Protein AF-A0A3R5UA21-F1 (afdb_monomer)

Sequence (749 aa):
MSISSEIERRRFEMIQIKMASPKTVLQWSERKLPNGEIIGEILKPETMNYRTYKPEPSGLLCQKIFGPITSWECDCNLPKRVPKNRQKPVYCDICWVELTDSRVRRHRMAYIGLNFPATHIWYLKGSPSYLSIVLNIPVRQLEKVVYFEGGSIKIKEKTGEAVFDEEDDELVISEQTDSTQSSNKSKHIYDGVSKKALDNNEIAKILDHFMLENDGEIFNDDELANTLNSSSSVEENTNKSNESNFFNLDIDLNNFIPPDPLEPLLGPNVDQVEDLNWGEATLSWDPDMALKWENGEHKLQGAENILKVLEAINLKSKIKTLRSGLYDNPQSKLDKILRRIRILEGFLSSEIEPAWMILTVLPVLPAGLRPVFELPTGMYTSSEFNEHYRLIITRNNRLKRLQTKIAPFFLLQNEKLLLQNAIDDLLDNGKPTPLNQMIKDRPLRCLSDLFCGKEGRFRENLLGKRVDYSGRSVIVVGPGLGLDQCGLPYDMAIELFNPYILRLLSEFEMVGSLTSASEMLSHTTFPILWDILDFLSRVYLIILNRAPTLHRFGIQAFQPVITTGRAIQLHPLVCPAFNADFDGDQMGVHLPLTLKTQAETYDRLLSANNFLSSATGRPLLTPSQDIVLGWYYLTAYNLPQTLSAYSYYQNFRDVIKAAESNKLSVHSPVWVKYSGQLVGVSLKKSDLRGTRTFKDNTVLEIYEEIQLRRSEKGKIISCYLLTTPGRIVLNELIAAAIYAKPLNKLNNL

Solvent-accessible surface area (backbone atoms only — not comparable to full-atom values): 45864 Å² total; per-residue (Å²): 142,90,86,82,82,79,72,74,74,72,82,74,90,77,88,86,88,78,87,64,43,58,68,56,49,45,67,63,18,52,42,74,45,97,88,70,49,78,45,21,68,50,74,41,53,50,48,56,37,89,88,78,70,42,51,32,82,48,13,68,47,13,35,61,64,28,32,20,86,51,63,62,38,51,97,75,73,66,92,72,85,76,68,89,70,78,86,60,93,47,63,38,95,84,71,54,21,42,50,40,61,29,70,44,14,60,69,34,34,30,30,34,82,46,85,61,48,29,65,41,49,67,39,54,76,29,93,77,29,52,52,26,50,74,49,69,44,60,55,74,62,53,48,25,21,53,62,69,75,48,54,47,74,46,69,41,87,90,73,75,40,55,42,81,43,73,75,80,62,65,71,75,56,67,84,76,67,82,82,83,93,78,81,91,77,97,68,85,92,83,77,78,95,62,101,76,82,90,82,59,84,63,60,56,59,57,50,55,71,71,64,76,84,75,87,86,84,89,84,82,92,85,87,82,86,88,80,90,83,86,80,88,78,90,85,87,90,84,85,90,78,90,86,81,95,71,91,80,78,84,83,81,92,85,83,83,79,79,88,75,78,90,69,81,88,71,75,84,83,86,86,80,77,79,89,72,81,80,70,91,73,89,72,77,89,64,82,68,77,78,67,79,67,86,89,71,84,81,80,65,58,36,36,50,28,53,39,56,56,40,66,69,58,57,64,70,61,49,48,53,55,54,59,66,52,58,80,82,49,59,71,79,55,39,57,54,51,52,55,35,44,55,52,53,50,50,30,63,76,68,75,49,66,75,40,50,55,41,38,48,48,46,77,36,80,19,40,60,79,50,49,70,48,72,44,100,84,75,48,76,48,68,34,60,59,56,54,40,52,26,50,37,41,48,40,42,54,48,46,52,54,44,69,76,40,99,59,61,68,69,60,56,52,51,46,52,39,52,38,41,50,38,52,30,44,39,49,50,63,67,82,84,47,95,82,55,66,53,66,89,88,36,73,63,70,22,55,45,54,46,51,42,68,74,84,1,44,54,51,45,61,66,75,35,70,92,64,83,52,56,50,72,38,39,44,39,84,27,84,90,50,51,78,40,28,28,34,35,18,47,78,59,48,51,68,58,42,39,74,59,51,54,49,51,42,51,74,68,64,77,43,96,45,74,66,59,45,55,54,47,64,76,74,51,92,52,70,66,55,55,56,51,48,58,53,48,27,76,75,46,56,34,34,43,34,30,83,82,65,86,51,75,60,18,43,32,22,25,34,43,40,83,33,94,50,80,46,31,24,39,32,67,50,52,25,69,51,45,69,54,66,73,90,67,44,57,35,38,39,38,62,60,81,48,71,68,51,42,50,48,35,61,73,71,29,24,39,68,77,57,40,53,34,91,88,76,69,44,74,51,61,49,80,55,68,68,57,45,49,53,52,48,60,37,60,45,81,88,70,81,92,52,62,74,56,67,42,80,41,74,39,71,67,59,48,50,54,36,38,76,68,68,60,34,52,54,58,27,45,30,34,31,42,53,88,76,86,84,78,92,74,80,88,53,85,86,56,57,75,46,76,48,77,44,98,85,61,28,39,34,42,33,39,90,53,40,37,41,30,26,42,84,87,68,48,77,78,47,36,31,37,59,44,28,49,26,44,51,53,51,51,50,50,52,48,46,61,70,68,50,65,74,82,66,86,83,86,80,135

Radius of gyration: 43.53 Å; Cα contacts (8 Å, |Δi|>4): 915; chains: 1; bounding box: 85×90×146 Å

Foldseek 3Di:
DDPDPPPPVPPDPDDDDDFDFLVNLCVQQWDAAPVRDTDFAQQALDQADPPPRHGDDSYQQHCLRQADQAAQADPVRDDDDDDPPPPDFDADPPSRGTRGHSCSLQRHWGWHQFPDWFFFCCCLVNVVRVLCLQQVHDSVLLCCQQLVVAWFWDQDPVPLHTDTDRPPPVVVPPVPDDDDDDDDDDDDPDDDPDVPDPPDPPVVVVVVVVPPPDDDDDDDDDDDDDDDDDDDDDDDDDDDDDDDPDDDDDDDPDDDDDPDDDDPPDDDDPDDDDDDDPDDDPDDDDPCVLVPDPDDPPPQTHLRSSLVSQVSDDLVVVLVVLVVCLVVDDPVVNVSSVVSSVSSVVCVVVVHGPSSSIDSMGMGRRDVVWDWDQDPVRDIDTALLSVLSSQLSVLSVVLVVCSVDVHDPVVNSVSSSSNNVSSCLQADDDPDDVPFDDDVNHGHDHPCNCQDDCNHCCNDPPVDDDDPLKDKFAEDADAPDDLQEKEDEPVSLCRSCVVVQLVVCVVVVVDPDSVVVVVDSVPDDDPVVVVVSQVVLVVWKKWKAFPPPPDPLNIAIHRYDYDNDRHMHHHPLSCQSNVDDRPGGMIMIHTDDDPVSRVCRVPPRRSVVVQADPVPRHGRSDDDDPRVVLLCVLADQDDPDWAPAAEEEAALVVQLVCVVVVNTPSNRKYKYKDDDDDDPDDDDPVQFPDWDADPQRWIWTDGPFKIFIADPVRDTPIIIGTGGNSVSVVVVVVVCVVPPDPPPPDDDD

pLDDT: mean 75.15, std 23.55, range [22.41, 97.31]

InterPro domains:
  IPR000722 RNA polymerase, alpha subunit [PF00623] (464-502)
  IPR000722 RNA polymerase, alpha subunit [PF00623] (541-602)
  IPR006592 RNA polymerase, N-terminal [SM00663] (355-635)
  IPR007080 RNA polymerase Rpb1, domain 1 [PF04997] (10-462)
  IPR042102 RNA polymerase Rpb1, domain 3 superfamily [G3DSA:1.10.274.100] (610-748)
  IPR044893 RNA polymerase Rpb1, clamp domain superfamily [G3DSA:4.10.860.120] (2-139)
  IPR045867 DNA-directed RNA polymerase, subunit beta-prime [PTHR19376] (3-673)

Organism: NCBI:txid2506146

Nearest PDB structures (foldseek):
  8gzh-assembly1_D  TM=9.278E-01  e=2.724E-68  Synechocystis sp. PCC 6803
  8gzg-assembly1_D  TM=9.089E-01  e=1.901E-64  Synechocystis sp. PCC 6803
  6ldi-assembly1_D  TM=9.087E-01  e=1.824E-53  Escherichia coli K-12
  8dy9-assembly1_D  TM=7.670E-01  e=4.212E-51  Streptomyces venezuelae
  7x75-assembly1_D  TM=7.733E-01  e=9.207E-49  Streptomyces coelicolor A3(2)

Structure (mmCIF, N/CA/C/O backbone):
data_AF-A0A3R5UA21-F1
#
_entry.id   AF-A0A3R5UA21-F1
#
loop_
_atom_site.group_PDB
_atom_site.id
_atom_site.type_symbol
_atom_site.label_atom_id
_atom_site.label_alt_id
_atom_site.label_comp_id
_atom_site.label_asym_id
_atom_site.label_entity_id
_atom_site.label_seq_id
_atom_site.pdbx_PDB_ins_code
_atom_site.Cartn_x
_atom_site.Cartn_y
_atom_site.Cartn_z
_atom_site.occupancy
_atom_site.B_iso_or_equiv
_atom_site.auth_seq_id
_atom_site.auth_comp_id
_atom_site.auth_asym_id
_atom_site.auth_atom_id
_atom_site.pdbx_PDB_model_num
ATOM 1 N N . MET A 1 1 ? -0.849 -34.672 1.592 1.00 30.95 1 MET A N 1
ATOM 2 C CA . MET A 1 1 ? -0.726 -33.372 2.290 1.00 30.95 1 MET A CA 1
ATOM 3 C C . MET A 1 1 ? -1.854 -32.476 1.800 1.00 30.95 1 MET A C 1
ATOM 5 O O . MET A 1 1 ? -1.772 -31.997 0.684 1.00 30.95 1 MET A O 1
ATOM 9 N N . SER A 1 2 ? -2.941 -32.331 2.558 1.00 27.97 2 SER A N 1
ATOM 10 C CA . SER A 1 2 ? -4.174 -31.674 2.082 1.00 27.97 2 SER A CA 1
ATOM 11 C C . SER A 1 2 ? -4.846 -30.873 3.198 1.00 27.97 2 SER A C 1
ATOM 13 O O . SER A 1 2 ? -5.986 -31.126 3.567 1.00 27.97 2 SER A O 1
ATOM 15 N N . ILE A 1 3 ? -4.099 -29.946 3.803 1.00 32.91 3 ILE A N 1
ATOM 16 C CA . ILE A 1 3 ? -4.628 -28.990 4.787 1.00 32.91 3 ILE A CA 1
ATOM 17 C C . ILE A 1 3 ? -3.982 -27.632 4.497 1.00 32.91 3 ILE A C 1
ATOM 19 O O . ILE A 1 3 ? -3.030 -27.244 5.166 1.00 32.91 3 ILE A O 1
ATOM 23 N N . SER A 1 4 ? -4.460 -26.970 3.436 1.00 33.53 4 SER A N 1
ATOM 24 C CA . SER A 1 4 ? -4.307 -25.518 3.182 1.00 33.53 4 SER A CA 1
ATOM 25 C C . SER A 1 4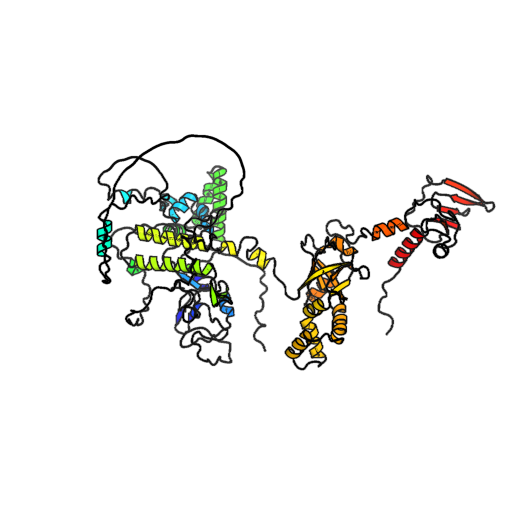 ? -4.924 -25.036 1.852 1.00 33.53 4 SER A C 1
ATOM 27 O O . SER A 1 4 ? -4.825 -23.850 1.548 1.00 33.53 4 SER A O 1
ATOM 29 N N . SER A 1 5 ? -5.585 -25.895 1.065 1.00 34.44 5 SER A N 1
ATOM 30 C CA . SER A 1 5 ? -6.148 -25.540 -0.253 1.00 34.44 5 SER A CA 1
ATOM 31 C C . SER A 1 5 ? -7.654 -25.227 -0.273 1.00 34.44 5 SER A C 1
ATOM 33 O O . SER A 1 5 ? -8.176 -24.906 -1.332 1.00 34.44 5 SER A O 1
ATOM 35 N N . GLU A 1 6 ? -8.352 -25.275 0.866 1.00 36.88 6 GLU A N 1
ATOM 36 C CA . GLU A 1 6 ? -9.824 -25.161 0.952 1.00 36.88 6 GLU A CA 1
ATOM 37 C C . GLU A 1 6 ? -10.321 -23.923 1.715 1.00 36.88 6 GLU A C 1
ATOM 39 O O . GLU A 1 6 ? -11.436 -23.886 2.226 1.00 36.88 6 GLU A O 1
ATOM 44 N N . ILE A 1 7 ? -9.545 -22.837 1.735 1.00 43.91 7 ILE A N 1
ATOM 45 C CA . ILE A 1 7 ? -10.226 -21.542 1.664 1.00 43.91 7 ILE A CA 1
ATOM 46 C C . ILE A 1 7 ? -10.526 -21.373 0.182 1.00 43.91 7 ILE A C 1
ATOM 48 O O . ILE A 1 7 ? -9.744 -20.760 -0.547 1.00 43.91 7 ILE A O 1
ATOM 52 N N . GLU A 1 8 ? -11.636 -21.959 -0.276 1.00 44.16 8 GLU A N 1
ATOM 53 C CA . GLU A 1 8 ? -12.328 -21.434 -1.444 1.00 44.16 8 GLU A CA 1
ATOM 54 C C . GLU A 1 8 ? -12.442 -19.936 -1.191 1.00 44.16 8 GLU A C 1
ATOM 56 O O . GLU A 1 8 ? -13.225 -19.480 -0.353 1.00 44.16 8 GLU A O 1
ATOM 61 N N . ARG A 1 9 ? -11.578 -19.150 -1.837 1.00 52.94 9 ARG A N 1
ATOM 62 C CA . ARG A 1 9 ? -11.719 -17.704 -1.863 1.00 52.94 9 ARG A CA 1
ATOM 63 C C . ARG A 1 9 ? -13.010 -17.468 -2.624 1.00 52.94 9 ARG A C 1
ATOM 65 O O . ARG A 1 9 ? -12.977 -17.309 -3.842 1.00 52.94 9 ARG A O 1
ATOM 72 N N . ARG A 1 10 ? -14.145 -17.506 -1.918 1.00 60.91 10 ARG A N 1
ATOM 73 C CA . ARG A 1 10 ? -15.421 -17.026 -2.429 1.00 60.91 10 ARG A CA 1
ATOM 74 C C . ARG A 1 10 ? -15.112 -15.654 -2.987 1.00 60.91 10 ARG A C 1
ATOM 76 O O . ARG A 1 10 ? -14.655 -14.771 -2.259 1.00 60.91 10 ARG A O 1
ATOM 83 N N . ARG A 1 11 ? -15.227 -15.536 -4.306 1.00 75.12 11 ARG A N 1
ATOM 84 C CA . ARG A 1 11 ? -14.978 -14.286 -5.001 1.00 75.12 11 ARG A CA 1
ATOM 85 C C . ARG A 1 11 ? -16.019 -13.314 -4.465 1.00 75.12 11 ARG A C 1
ATOM 87 O O . ARG A 1 11 ? -17.199 -13.460 -4.754 1.00 75.12 11 ARG A O 1
ATOM 94 N N . PHE A 1 12 ? -15.596 -12.406 -3.598 1.00 83.56 12 PHE A N 1
ATOM 95 C CA . PHE A 1 12 ? -16.473 -11.366 -3.092 1.00 83.56 12 PHE A CA 1
ATOM 96 C C . PHE A 1 12 ? -16.584 -10.290 -4.174 1.00 83.56 12 PHE A C 1
ATOM 98 O O . PHE A 1 12 ? -15.578 -9.876 -4.751 1.00 83.56 12 PHE A O 1
ATOM 105 N N . GLU A 1 13 ? -17.808 -9.874 -4.482 1.00 89.56 13 GLU A N 1
ATOM 106 C CA . GLU A 1 13 ? -18.071 -8.807 -5.457 1.00 89.56 13 GLU A CA 1
ATOM 107 C C . GLU A 1 13 ? -18.161 -7.437 -4.779 1.00 89.56 13 GLU A C 1
ATOM 109 O O . GLU A 1 13 ? -17.809 -6.422 -5.374 1.00 89.56 13 GLU A O 1
ATOM 114 N N . MET A 1 14 ? -18.583 -7.412 -3.512 1.00 92.06 14 MET A N 1
ATOM 115 C CA . MET A 1 14 ? -18.818 -6.192 -2.750 1.00 92.06 14 MET A CA 1
ATOM 116 C C . MET A 1 14 ? -18.245 -6.303 -1.337 1.00 92.06 14 MET A C 1
ATOM 118 O O . MET A 1 14 ? -18.278 -7.365 -0.716 1.00 92.06 14 MET A O 1
ATOM 122 N N . ILE A 1 15 ? -17.751 -5.177 -0.823 1.00 90.50 15 ILE A N 1
ATOM 123 C CA . ILE A 1 15 ? -17.399 -4.986 0.585 1.00 90.50 15 ILE A CA 1
ATOM 124 C C . ILE A 1 15 ? -18.370 -3.949 1.150 1.00 90.50 15 ILE A C 1
ATOM 126 O O . ILE A 1 15 ? -18.509 -2.865 0.586 1.00 90.50 15 ILE A O 1
ATOM 130 N N . GLN A 1 16 ? -19.038 -4.281 2.253 1.00 91.12 16 GLN A N 1
ATOM 131 C CA . GLN A 1 16 ? -19.960 -3.383 2.945 1.00 9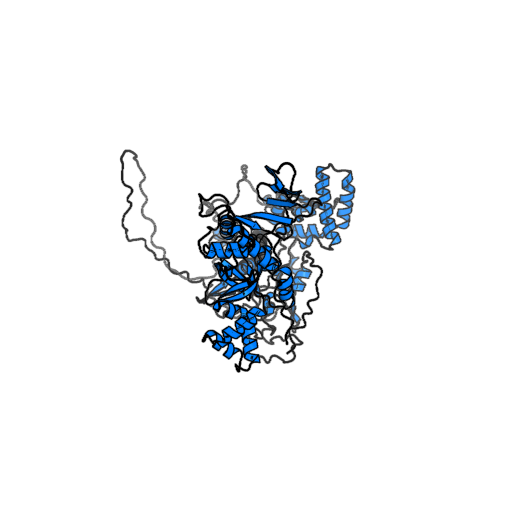1.12 16 GLN A CA 1
ATOM 132 C C . GLN A 1 16 ? -19.393 -2.999 4.314 1.00 91.12 16 GLN A C 1
ATOM 134 O O . GLN A 1 16 ? -18.873 -3.848 5.034 1.00 91.12 16 GLN A O 1
ATOM 139 N N . ILE A 1 17 ? -19.530 -1.723 4.680 1.00 92.75 17 ILE A N 1
ATOM 140 C CA . ILE A 1 17 ? -19.190 -1.196 6.005 1.00 92.75 17 ILE A CA 1
ATOM 141 C C . ILE A 1 17 ? -20.494 -0.765 6.681 1.00 92.75 17 ILE A C 1
ATOM 143 O O . ILE A 1 17 ? -21.317 -0.088 6.064 1.00 92.75 17 ILE A O 1
ATOM 147 N N . LYS A 1 18 ? -20.689 -1.176 7.936 1.00 92.12 18 LYS A N 1
ATOM 148 C CA . LYS A 1 18 ? -21.831 -0.804 8.783 1.00 92.12 18 LYS A CA 1
ATOM 149 C C . LYS A 1 18 ? -21.340 -0.453 10.187 1.00 92.12 18 LYS A C 1
ATOM 151 O O . LYS A 1 18 ? -20.251 -0.871 10.577 1.00 92.12 18 LYS A O 1
ATOM 156 N N . MET A 1 19 ? -22.150 0.287 10.944 1.00 92.94 19 MET A N 1
ATOM 157 C CA . MET A 1 19 ? -21.897 0.482 12.373 1.00 92.94 19 MET A CA 1
ATOM 158 C C . MET A 1 19 ? -22.088 -0.828 13.132 1.00 92.94 19 MET A C 1
ATOM 160 O O . MET A 1 19 ? -23.008 -1.592 12.841 1.00 92.94 19 MET A O 1
ATOM 164 N N . ALA A 1 20 ? -21.205 -1.078 14.095 1.00 93.19 20 ALA A N 1
ATOM 165 C CA . ALA A 1 20 ? -21.274 -2.254 14.943 1.00 93.19 20 ALA A CA 1
ATOM 166 C C . ALA A 1 20 ? -22.191 -1.969 16.135 1.00 93.19 20 ALA A C 1
ATOM 168 O O . ALA A 1 20 ? -21.926 -1.073 16.931 1.00 93.19 20 ALA A O 1
ATOM 169 N N . SER A 1 21 ? -23.257 -2.752 16.270 1.00 94.44 21 SER A N 1
ATOM 170 C CA . SER A 1 21 ? -24.037 -2.798 17.505 1.00 94.44 21 SER A CA 1
ATOM 171 C C . SER A 1 21 ? -23.210 -3.422 18.646 1.00 94.44 21 SER A C 1
ATOM 173 O O . SER A 1 21 ? -22.345 -4.270 18.383 1.00 94.44 21 SER A O 1
ATOM 175 N N . PRO A 1 22 ? -23.512 -3.120 19.919 1.00 94.31 22 PRO A N 1
ATOM 176 C CA . PRO A 1 22 ? -22.868 -3.789 21.051 1.00 94.31 22 PRO A CA 1
ATOM 177 C C . PRO A 1 22 ? -22.994 -5.319 20.981 1.00 94.31 22 PRO A C 1
ATOM 179 O O . PRO A 1 22 ? -22.027 -6.040 21.209 1.00 94.31 22 PRO A O 1
ATOM 182 N N . LYS A 1 23 ? -24.156 -5.822 20.541 1.00 93.75 23 LYS A N 1
ATOM 183 C CA . LYS A 1 23 ? -24.406 -7.259 20.339 1.00 93.75 23 LYS A CA 1
ATOM 184 C C . LYS A 1 23 ? -23.482 -7.865 19.284 1.00 93.75 23 LYS A C 1
ATOM 186 O O . LYS A 1 23 ? -22.968 -8.959 19.480 1.00 93.75 23 LYS A O 1
ATOM 191 N N . THR A 1 24 ? -23.248 -7.162 18.174 1.00 93.94 24 THR A N 1
ATOM 192 C CA . THR A 1 24 ? -22.320 -7.634 17.132 1.00 93.94 24 THR A CA 1
ATOM 193 C C . THR A 1 24 ? -20.871 -7.631 17.603 1.00 93.94 24 THR A C 1
ATOM 195 O O . THR A 1 24 ? -20.129 -8.535 17.236 1.00 93.94 24 THR A O 1
ATOM 198 N N . VAL A 1 25 ? -20.472 -6.672 18.448 1.00 94.12 25 VAL A N 1
ATOM 199 C CA . VAL A 1 25 ? -19.130 -6.674 19.048 1.00 94.12 25 VAL A CA 1
ATOM 200 C C . VAL A 1 25 ? -18.951 -7.903 19.935 1.00 94.12 25 VAL A C 1
ATOM 202 O O . VAL A 1 25 ? -17.969 -8.618 19.758 1.00 94.12 25 VAL A O 1
ATOM 205 N N . LEU A 1 26 ? -19.927 -8.198 20.803 1.00 93.62 26 LEU A N 1
ATOM 206 C CA . LEU A 1 26 ? -19.925 -9.407 21.634 1.00 93.62 26 LEU A CA 1
ATOM 207 C C . LEU A 1 26 ? -19.887 -10.684 20.785 1.00 93.62 26 LEU A C 1
ATOM 209 O O . LEU A 1 26 ? -19.114 -11.585 21.073 1.00 93.62 26 LEU A O 1
ATOM 213 N N . GLN A 1 27 ? -20.627 -10.752 19.674 1.00 94.50 27 GLN A N 1
ATOM 214 C CA . GLN A 1 27 ? -20.566 -11.903 18.760 1.00 94.50 27 GLN A CA 1
ATOM 215 C C . GLN A 1 27 ? -19.173 -12.142 18.152 1.00 94.50 27 GLN A C 1
ATOM 217 O O . GLN A 1 27 ? -18.845 -13.281 17.819 1.00 94.50 27 GLN A O 1
ATOM 222 N N . TRP A 1 28 ? -18.363 -11.097 17.960 1.00 93.00 28 TRP A N 1
ATOM 223 C CA . TRP A 1 28 ? -17.003 -11.233 17.424 1.00 93.00 28 TRP A CA 1
ATOM 224 C C . TRP A 1 28 ? -15.986 -11.680 18.471 1.00 93.00 28 TRP A C 1
ATOM 226 O O . TRP A 1 28 ? -14.966 -12.278 18.115 1.00 93.00 28 TRP A O 1
ATOM 236 N N . SER A 1 29 ? -16.230 -11.348 19.734 1.00 92.44 29 SER A N 1
ATOM 237 C CA . SER A 1 29 ? -15.262 -11.476 20.818 1.00 92.44 29 SER A CA 1
ATOM 238 C C . SER A 1 29 ? -15.584 -12.606 21.798 1.00 92.44 29 SER A C 1
ATOM 240 O O . SER A 1 29 ? -14.662 -13.258 22.290 1.00 92.44 29 SER A O 1
ATOM 242 N N . GLU A 1 30 ? -16.862 -12.870 22.068 1.00 92.62 30 GLU A N 1
ATOM 243 C CA . GLU A 1 30 ? -17.305 -13.927 22.968 1.00 92.62 30 GLU A CA 1
ATOM 244 C C . GLU A 1 30 ? -17.089 -15.308 22.357 1.00 92.62 30 GLU A C 1
ATOM 246 O O . GLU A 1 30 ? -17.430 -15.600 21.206 1.00 92.62 30 GLU A O 1
ATOM 251 N N . ARG A 1 31 ? -16.557 -16.213 23.172 1.00 89.44 31 ARG A N 1
ATOM 252 C CA . ARG A 1 31 ? -16.440 -17.628 22.840 1.00 89.44 31 ARG A CA 1
ATOM 253 C C . ARG A 1 31 ? -16.865 -18.464 24.026 1.00 89.44 31 ARG A C 1
ATOM 255 O O . ARG A 1 31 ? -16.522 -18.165 25.163 1.00 89.44 31 ARG A O 1
ATOM 262 N N . LYS A 1 32 ? -17.569 -19.552 23.738 1.00 88.81 32 LYS A N 1
ATOM 263 C CA . LYS A 1 32 ? -17.932 -20.554 24.738 1.00 88.81 32 LYS A CA 1
ATOM 264 C C . LYS A 1 32 ? -16.891 -21.661 24.742 1.00 88.81 32 LYS A C 1
ATOM 266 O O . LYS A 1 32 ? -16.613 -22.253 23.697 1.00 88.81 32 LYS A O 1
ATOM 271 N N . LEU A 1 33 ? -16.303 -21.904 25.904 1.00 87.44 33 LEU A N 1
ATOM 272 C CA . LEU A 1 33 ? -15.398 -23.022 26.133 1.00 87.44 33 LEU A CA 1
ATOM 273 C C . LEU A 1 33 ? -16.184 -24.322 26.397 1.00 87.44 33 LEU A C 1
ATOM 275 O O . LEU A 1 33 ? -17.373 -24.270 26.719 1.00 87.44 33 LEU A O 1
ATOM 279 N N . PRO A 1 34 ? -15.544 -25.506 26.284 1.00 84.44 34 PRO A N 1
ATOM 280 C CA . PRO A 1 34 ? -16.203 -26.790 26.547 1.00 84.44 34 PRO A CA 1
ATOM 281 C C . PRO A 1 34 ? -16.742 -26.944 27.977 1.00 84.44 34 PRO A C 1
ATOM 283 O O . PRO A 1 34 ? -17.671 -27.714 28.193 1.00 84.44 34 PRO A O 1
ATOM 286 N N . ASN A 1 35 ? -16.179 -26.208 28.938 1.00 84.38 35 ASN A N 1
ATOM 287 C CA . ASN A 1 35 ? -16.637 -26.146 30.329 1.00 84.38 35 ASN A CA 1
ATOM 288 C C . ASN A 1 35 ? -17.907 -25.285 30.521 1.00 84.38 35 ASN A C 1
ATOM 290 O O . ASN A 1 35 ? -18.424 -25.215 31.630 1.00 84.38 35 ASN A O 1
ATOM 294 N N . GLY A 1 36 ? -18.409 -24.627 29.468 1.00 84.94 36 GLY A N 1
ATOM 295 C CA . GLY A 1 36 ? -19.566 -23.727 29.523 1.00 84.94 36 GLY A CA 1
ATOM 296 C C . GLY A 1 36 ? -19.226 -22.266 29.842 1.00 84.94 36 GLY A C 1
ATOM 297 O O . GLY A 1 36 ? -20.109 -21.414 29.768 1.00 84.94 36 GLY A O 1
ATOM 298 N N . GLU A 1 37 ? -17.963 -21.953 30.136 1.00 88.62 37 GLU A N 1
ATOM 299 C CA . GLU A 1 37 ? -17.502 -20.598 30.444 1.00 88.62 37 GLU A CA 1
ATOM 300 C C . GLU A 1 37 ? -17.491 -19.718 29.184 1.00 88.62 37 GLU A C 1
ATOM 302 O O . GLU A 1 37 ? -17.017 -20.130 28.117 1.00 88.62 37 GLU A O 1
ATOM 307 N N . ILE A 1 38 ? -18.002 -18.492 29.311 1.00 90.56 38 ILE A N 1
ATOM 308 C CA . ILE A 1 38 ? -17.933 -17.470 28.264 1.00 90.56 38 ILE A CA 1
ATOM 309 C C . ILE A 1 38 ? -16.652 -16.666 28.482 1.00 90.56 38 ILE A C 1
ATOM 311 O O . ILE A 1 38 ? -16.456 -16.066 29.534 1.00 90.56 38 ILE A O 1
ATOM 315 N N . ILE A 1 39 ? -15.780 -16.664 27.479 1.00 90.69 39 ILE A N 1
ATOM 316 C CA . ILE A 1 39 ? -14.528 -15.906 27.467 1.00 90.69 39 ILE A CA 1
ATOM 317 C C . ILE A 1 39 ? -14.575 -14.828 26.388 1.00 90.69 39 ILE A C 1
ATOM 319 O O . ILE A 1 39 ? -15.253 -14.989 25.377 1.00 90.69 39 ILE A O 1
ATOM 323 N N . GLY A 1 40 ? -13.809 -13.756 26.570 1.00 89.81 40 GLY A N 1
ATOM 324 C CA . GLY A 1 40 ? -13.718 -12.661 25.598 1.00 89.81 40 GLY A CA 1
ATOM 325 C C . GLY A 1 40 ? -13.524 -11.300 26.253 1.00 89.81 40 GLY A C 1
ATOM 326 O O . GLY A 1 40 ? -12.946 -10.407 25.634 1.00 89.81 40 GLY A O 1
ATOM 327 N N . GLU A 1 41 ? -13.953 -11.163 27.507 1.00 94.81 41 GLU A N 1
ATOM 328 C CA . GLU A 1 41 ? -13.786 -9.942 28.285 1.00 94.81 41 GLU A CA 1
ATOM 329 C C . GLU A 1 41 ? -12.372 -9.827 28.864 1.00 94.81 41 GLU A C 1
ATOM 331 O O . GLU A 1 41 ? -11.817 -10.790 29.401 1.00 94.81 41 GLU A O 1
ATOM 336 N N . ILE A 1 42 ? -11.791 -8.631 28.769 1.00 95.25 42 ILE A N 1
ATOM 337 C CA . ILE A 1 42 ? -10.523 -8.298 29.419 1.00 95.25 42 ILE A CA 1
ATOM 338 C C . ILE A 1 42 ? -10.820 -7.552 30.714 1.00 95.25 42 ILE A C 1
ATOM 340 O O . ILE A 1 42 ? -11.345 -6.441 30.699 1.00 95.25 42 ILE A O 1
ATOM 344 N N . LEU A 1 43 ? -10.435 -8.167 31.830 1.00 92.25 43 LEU A N 1
ATOM 345 C CA . LEU A 1 43 ? -10.691 -7.643 33.171 1.00 92.25 43 LEU A CA 1
ATOM 346 C C . LEU A 1 43 ? -9.466 -6.938 33.752 1.00 92.25 43 LEU A C 1
ATOM 348 O O . LEU A 1 43 ? -9.603 -5.946 34.471 1.00 92.25 43 LEU A O 1
ATOM 352 N N . LYS A 1 44 ? -8.265 -7.450 33.463 1.00 93.44 44 LYS A N 1
ATOM 353 C CA . LYS A 1 44 ? -7.021 -6.943 34.043 1.00 93.44 44 LYS A CA 1
ATOM 354 C C . LYS A 1 44 ? -6.265 -6.039 33.062 1.00 93.44 44 LYS A C 1
ATOM 356 O O . LYS A 1 44 ? -6.212 -6.348 31.869 1.00 93.44 44 LYS A O 1
ATOM 361 N N . PRO A 1 45 ? -5.654 -4.943 33.545 1.00 94.12 45 PRO A N 1
ATOM 362 C CA . PRO A 1 45 ? -4.884 -4.027 32.709 1.00 94.12 45 PRO A CA 1
ATOM 363 C C . PRO A 1 45 ? -3.472 -4.554 32.387 1.00 94.12 45 PRO A C 1
ATOM 365 O O . PRO A 1 45 ? -2.796 -3.992 31.528 1.00 94.12 45 PRO A O 1
ATOM 368 N N . GLU A 1 46 ? -3.006 -5.612 33.060 1.00 91.06 46 GLU A N 1
ATOM 369 C CA . GLU A 1 46 ? -1.659 -6.152 32.860 1.00 91.06 46 GLU A CA 1
ATOM 370 C C . GLU A 1 46 ? -1.478 -6.814 31.480 1.00 91.06 46 GLU A C 1
ATOM 372 O O . GLU A 1 46 ? -2.403 -7.387 30.891 1.00 91.06 46 GLU A O 1
ATOM 377 N N . THR A 1 47 ? -0.250 -6.750 30.959 1.00 90.19 47 THR A N 1
ATOM 378 C CA . THR A 1 47 ? 0.149 -7.360 29.683 1.00 90.19 47 THR A CA 1
ATOM 379 C C . THR A 1 47 ? 0.865 -8.691 29.902 1.00 90.19 47 THR A C 1
ATOM 381 O O . THR A 1 47 ? 0.342 -9.739 29.519 1.00 90.19 47 THR A O 1
ATOM 384 N N . MET A 1 48 ? 2.048 -8.657 30.513 1.00 88.19 48 MET A N 1
ATOM 385 C CA . MET A 1 48 ? 2.873 -9.820 30.835 1.00 88.19 48 MET A CA 1
ATOM 386 C C . MET A 1 48 ? 3.403 -9.713 32.257 1.00 88.19 48 MET A C 1
ATOM 388 O O . MET A 1 48 ? 3.636 -8.617 32.765 1.00 88.19 48 MET A O 1
ATOM 392 N N . ASN A 1 49 ? 3.637 -10.864 32.868 1.00 88.38 49 ASN A N 1
ATOM 393 C CA . ASN A 1 49 ? 4.325 -10.953 34.138 1.00 88.38 49 ASN A CA 1
ATOM 394 C C . ASN A 1 49 ? 5.827 -10.706 33.933 1.00 88.38 49 ASN A C 1
ATOM 396 O O . ASN A 1 49 ? 6.447 -11.344 33.083 1.00 88.38 49 ASN A O 1
ATOM 400 N N . TYR A 1 50 ? 6.424 -9.822 34.728 1.00 82.50 50 TYR A N 1
ATOM 401 C CA . TYR A 1 50 ? 7.843 -9.475 34.610 1.00 82.50 50 TYR A CA 1
ATOM 402 C C . TYR A 1 50 ? 8.794 -10.608 35.032 1.00 82.50 50 TYR A C 1
ATOM 404 O O . TYR A 1 50 ? 9.934 -10.631 34.585 1.00 82.50 50 TYR A O 1
ATOM 412 N N . ARG A 1 51 ? 8.350 -11.552 35.880 1.00 86.56 51 ARG A N 1
ATOM 413 C CA . ARG A 1 51 ? 9.183 -12.681 36.341 1.00 86.56 51 ARG A CA 1
ATOM 414 C C . ARG A 1 51 ? 9.145 -13.855 35.373 1.00 86.56 51 ARG A C 1
ATOM 416 O O . ARG A 1 51 ? 10.171 -14.463 35.091 1.00 86.56 51 ARG A O 1
ATOM 423 N N . THR A 1 52 ? 7.950 -14.214 34.904 1.00 84.88 52 THR A N 1
ATOM 424 C CA . THR A 1 52 ? 7.755 -15.408 34.062 1.00 84.88 52 THR A CA 1
ATOM 425 C C . THR A 1 52 ? 7.771 -15.098 32.570 1.00 84.88 52 THR A C 1
ATOM 427 O O . THR A 1 52 ? 7.798 -16.030 31.770 1.00 84.88 52 THR A O 1
ATOM 430 N N . TYR A 1 53 ? 7.708 -13.815 32.191 1.00 85.12 53 TYR A N 1
ATOM 431 C CA . TYR A 1 53 ? 7.543 -13.333 30.813 1.00 85.12 53 TYR A CA 1
ATOM 432 C C . TYR A 1 53 ? 6.327 -13.928 30.089 1.00 85.12 53 TYR A C 1
ATOM 434 O O . TYR A 1 53 ? 6.212 -13.873 28.864 1.00 85.12 53 TYR A O 1
ATOM 442 N N . LYS A 1 54 ? 5.380 -14.489 30.850 1.00 87.38 54 LYS A N 1
ATOM 443 C CA . LYS A 1 54 ? 4.133 -15.045 30.334 1.00 87.38 54 LYS A CA 1
ATOM 444 C C . LYS A 1 54 ? 3.017 -14.002 30.403 1.00 87.38 54 LYS A C 1
ATOM 446 O O . LYS A 1 54 ? 2.985 -13.198 31.336 1.00 87.38 54 LYS A O 1
ATOM 451 N N . PRO A 1 55 ? 2.079 -14.002 29.439 1.00 91.56 55 PRO A N 1
ATOM 452 C CA . PRO A 1 55 ? 0.888 -13.170 29.515 1.00 91.56 55 PRO A CA 1
ATOM 453 C C . PRO A 1 55 ? 0.066 -13.452 30.768 1.00 91.56 55 PRO A C 1
ATOM 455 O O . PRO A 1 55 ? -0.227 -14.610 31.063 1.00 91.56 55 PRO A O 1
ATOM 458 N N . GLU A 1 56 ? -0.381 -12.394 31.435 1.00 91.00 56 GLU A N 1
ATOM 459 C CA . GLU A 1 56 ? -1.266 -12.520 32.593 1.00 91.00 56 GLU A CA 1
ATOM 460 C C . GLU A 1 56 ? -2.644 -13.092 32.182 1.00 91.00 56 GLU A C 1
ATOM 462 O O . GLU A 1 56 ? -3.208 -12.706 31.141 1.00 91.00 56 GLU A O 1
ATOM 467 N N . PRO A 1 57 ? -3.225 -14.023 32.967 1.00 88.25 57 PRO A N 1
ATOM 468 C CA . PRO A 1 57 ? -4.575 -14.519 32.736 1.00 88.25 57 PRO A CA 1
ATOM 469 C C . PRO A 1 57 ? -5.597 -13.380 32.847 1.00 88.25 57 PRO A C 1
ATOM 471 O O . PRO A 1 57 ? -5.523 -12.532 33.734 1.00 88.25 57 PRO A O 1
ATOM 474 N N . SER A 1 58 ? -6.557 -13.359 31.918 1.00 88.12 58 SER A N 1
ATOM 475 C CA . SER A 1 58 ? -7.574 -12.300 31.776 1.00 88.12 58 SER A CA 1
ATOM 476 C C . SER A 1 58 ? -7.023 -10.881 31.541 1.00 88.12 58 SER A C 1
ATOM 478 O O . SER A 1 58 ? -7.780 -9.911 31.620 1.00 88.12 58 SER A O 1
ATOM 480 N N . GLY A 1 59 ? -5.725 -10.760 31.238 1.00 92.38 59 GLY A N 1
ATOM 481 C CA . GLY A 1 59 ? -5.067 -9.517 30.846 1.00 92.38 59 GLY A CA 1
ATOM 482 C C . GLY A 1 59 ? -5.089 -9.259 29.338 1.00 92.38 59 GLY A C 1
ATOM 483 O O . GLY A 1 59 ? -5.655 -10.017 28.540 1.00 92.38 59 GLY A O 1
ATOM 484 N N . LEU A 1 60 ? -4.395 -8.199 28.920 1.00 93.62 60 LEU A N 1
ATOM 485 C CA . LEU A 1 60 ? -4.387 -7.704 27.541 1.00 93.62 60 LEU A CA 1
ATOM 486 C C . LEU A 1 60 ? -3.815 -8.693 26.521 1.00 93.62 60 LEU A C 1
ATOM 488 O O . LEU A 1 60 ? -4.114 -8.570 25.336 1.00 93.62 60 LEU A O 1
ATOM 492 N N . LEU A 1 61 ? -2.983 -9.652 26.926 1.00 93.44 61 LEU A N 1
ATOM 493 C CA . LEU A 1 61 ? -2.342 -10.615 26.017 1.00 93.44 61 LEU A CA 1
ATOM 494 C C . LEU A 1 61 ? -2.739 -12.070 26.295 1.00 93.44 61 LEU A C 1
ATOM 496 O O . LEU A 1 61 ? -2.121 -12.984 25.733 1.00 93.44 61 LEU A O 1
ATOM 500 N N . CYS A 1 62 ? -3.779 -12.276 27.112 1.00 93.00 62 CYS A N 1
ATOM 501 C CA . CYS A 1 62 ? -4.205 -13.574 27.623 1.00 93.00 62 CYS A CA 1
ATOM 502 C C . CYS A 1 62 ? -4.308 -14.649 26.525 1.00 93.00 62 CYS A C 1
ATOM 504 O O . CYS A 1 62 ? -4.999 -14.484 25.514 1.00 93.00 62 CYS A O 1
ATOM 506 N N . GLN A 1 63 ? -3.640 -15.786 26.740 1.00 92.25 63 GLN A N 1
ATOM 507 C CA . GLN A 1 63 ? -3.637 -16.903 25.790 1.00 92.25 63 GLN A CA 1
ATOM 508 C C . GLN A 1 63 ? -4.992 -17.619 25.705 1.00 92.25 63 GLN A C 1
ATOM 510 O O . GLN A 1 63 ? -5.353 -18.108 24.637 1.00 92.25 63 GLN A O 1
ATOM 515 N N . LYS A 1 64 ? -5.769 -17.640 26.798 1.00 92.00 64 LYS A N 1
ATOM 516 C CA . LYS A 1 64 ? -7.119 -18.232 26.834 1.00 92.00 64 LYS A CA 1
ATOM 517 C C . LYS A 1 64 ? -8.060 -17.514 25.858 1.00 92.00 64 LYS A C 1
ATOM 519 O O . LYS A 1 64 ? -8.779 -18.167 25.110 1.00 92.00 64 LYS A O 1
ATOM 524 N N . ILE A 1 65 ? -7.984 -16.179 25.806 1.00 93.00 65 ILE A N 1
ATOM 525 C CA . ILE A 1 65 ? -8.819 -15.326 24.945 1.00 93.00 65 ILE A CA 1
ATOM 526 C C . ILE A 1 65 ? -8.291 -15.318 23.499 1.00 93.00 65 ILE A C 1
ATOM 528 O O . ILE A 1 65 ? -8.991 -15.704 22.561 1.00 93.00 65 ILE A O 1
ATOM 532 N N . PHE A 1 66 ? -7.030 -14.919 23.302 1.00 93.81 66 PHE A N 1
ATOM 533 C CA . PHE A 1 66 ? -6.479 -14.673 21.963 1.00 93.81 66 PHE A CA 1
ATOM 534 C C . PHE A 1 66 ? -5.900 -15.914 21.273 1.00 93.81 66 PHE A C 1
ATOM 536 O O . PHE A 1 66 ? -5.706 -15.895 20.059 1.00 93.81 66 PHE A O 1
ATOM 543 N N . GLY A 1 67 ? -5.632 -16.995 22.005 1.00 91.44 67 GLY A N 1
ATOM 544 C CA . GLY A 1 67 ? -4.934 -18.186 21.514 1.00 91.44 67 GLY A CA 1
ATOM 545 C C . GLY A 1 67 ? -3.439 -18.225 21.872 1.00 91.44 67 GLY A C 1
ATOM 546 O O . GLY A 1 67 ? -2.924 -17.297 22.507 1.00 91.44 67 GLY A O 1
ATOM 547 N N . PRO A 1 68 ? -2.732 -19.294 21.475 1.00 91.81 68 PRO A N 1
ATOM 548 C CA . PRO A 1 68 ? -1.387 -19.602 21.962 1.00 91.81 68 PRO A CA 1
ATOM 549 C C . PRO A 1 68 ? -0.301 -18.733 21.305 1.00 91.81 68 PRO A C 1
ATOM 551 O O . PRO A 1 68 ? -0.457 -18.296 20.161 1.00 91.81 68 PRO A O 1
ATOM 554 N N . ILE A 1 69 ? 0.790 -18.452 22.033 1.00 89.75 69 ILE A N 1
ATOM 555 C CA . ILE A 1 69 ? 1.932 -17.658 21.526 1.00 89.75 69 ILE A CA 1
ATOM 556 C C . ILE A 1 69 ? 2.706 -18.458 20.479 1.00 89.75 69 ILE A C 1
ATOM 558 O O . ILE A 1 69 ? 2.929 -17.988 19.361 1.00 89.75 69 ILE A O 1
ATOM 562 N N . THR A 1 70 ? 3.094 -19.672 20.847 1.00 88.56 70 THR A N 1
ATOM 563 C CA . THR A 1 70 ? 3.747 -20.658 19.994 1.00 88.56 70 THR A CA 1
ATOM 564 C C . THR A 1 70 ? 2.698 -21.616 19.439 1.00 88.56 70 THR A C 1
ATOM 566 O O . THR A 1 70 ? 1.668 -21.886 20.056 1.00 88.56 70 THR A O 1
ATOM 569 N N . SER A 1 71 ? 2.891 -22.071 18.202 1.00 88.38 71 SER A N 1
ATOM 570 C CA . SER A 1 71 ? 1.877 -22.903 17.548 1.00 88.38 71 SER A CA 1
ATOM 571 C C . SER A 1 71 ? 1.802 -24.267 18.227 1.00 88.38 71 SER A C 1
ATOM 573 O O . SER A 1 71 ? 2.830 -24.909 18.404 1.00 88.38 71 SER A O 1
ATOM 575 N N . TRP A 1 72 ? 0.585 -24.721 18.535 1.00 85.56 72 TRP A N 1
ATOM 576 C CA . TRP A 1 72 ? 0.311 -26.028 19.154 1.00 85.56 72 TRP A CA 1
ATOM 577 C C . TRP A 1 72 ? 0.832 -26.216 20.586 1.00 85.56 72 TRP A C 1
ATOM 579 O O . TRP A 1 72 ? 0.858 -27.344 21.076 1.00 85.56 72 TRP A O 1
ATOM 589 N N . GLU A 1 73 ? 1.157 -25.132 21.288 1.00 86.44 73 GLU A N 1
ATOM 590 C CA . GLU A 1 73 ? 1.625 -25.167 22.677 1.00 86.44 73 GLU A CA 1
ATOM 591 C C . GLU A 1 73 ? 0.660 -24.412 23.603 1.00 86.44 73 GLU A C 1
ATOM 593 O O . GLU A 1 73 ? 0.093 -23.382 23.241 1.00 86.44 73 GLU A O 1
ATOM 598 N N . CYS A 1 74 ? 0.428 -24.954 24.803 1.00 85.88 74 CYS A N 1
ATOM 599 C CA . CYS A 1 74 ? -0.353 -24.293 25.851 1.00 85.88 74 CYS A CA 1
ATOM 600 C C . CYS A 1 74 ? 0.562 -23.484 26.771 1.00 85.88 74 CYS A C 1
ATOM 602 O O . CYS A 1 74 ? 1.727 -23.823 26.944 1.00 85.88 74 CYS A O 1
ATOM 604 N N . ASP A 1 75 ? -0.023 -22.550 27.521 1.00 82.81 75 ASP A N 1
ATOM 605 C CA . ASP A 1 75 ? 0.673 -21.857 28.613 1.00 82.81 75 ASP A CA 1
ATOM 606 C C . ASP A 1 75 ? 1.256 -22.799 29.689 1.00 82.81 75 ASP A C 1
ATOM 608 O O . ASP A 1 75 ? 2.257 -22.506 30.343 1.00 82.81 75 ASP A O 1
ATOM 612 N N . CYS A 1 76 ? 0.636 -23.968 29.848 1.00 81.19 76 CYS A N 1
ATOM 613 C CA . CYS A 1 76 ? 0.982 -24.967 30.845 1.00 81.19 76 CYS A CA 1
ATOM 614 C C . CYS A 1 76 ? 2.275 -25.750 30.560 1.00 81.19 76 CYS A C 1
ATOM 616 O O . CYS A 1 76 ? 2.699 -26.506 31.427 1.00 81.19 76 CYS A O 1
ATOM 618 N N . ASN A 1 77 ? 2.879 -25.608 29.370 1.00 70.75 77 ASN A N 1
ATOM 619 C CA . ASN A 1 77 ? 4.107 -26.280 28.900 1.00 70.75 77 ASN A CA 1
ATOM 620 C C . ASN A 1 77 ? 4.181 -27.815 29.089 1.00 70.75 77 ASN A C 1
ATOM 622 O O . ASN A 1 77 ? 5.222 -28.420 28.846 1.00 70.75 77 ASN A O 1
ATOM 626 N N . LEU A 1 78 ? 3.090 -28.475 29.485 1.00 72.62 78 LEU A N 1
ATOM 627 C CA . LEU A 1 78 ? 3.023 -29.929 29.591 1.00 72.62 78 LEU A CA 1
ATOM 628 C C . LEU A 1 78 ? 2.981 -30.544 28.182 1.00 72.62 78 LEU A C 1
ATOM 630 O O . LEU A 1 78 ? 2.221 -30.053 27.341 1.00 72.62 78 LEU A O 1
ATOM 634 N N . PRO A 1 79 ? 3.741 -31.621 27.902 1.00 62.16 79 PRO A N 1
ATOM 635 C CA . PRO A 1 79 ? 3.732 -32.263 26.594 1.00 62.16 79 PRO A CA 1
ATOM 636 C C . PRO A 1 79 ? 2.350 -32.862 26.318 1.00 62.16 79 PRO A C 1
ATOM 638 O O . PRO A 1 79 ? 1.889 -33.759 27.026 1.00 62.16 79 PRO A O 1
ATOM 641 N N . LYS A 1 80 ? 1.673 -32.374 25.274 1.00 64.38 80 LYS A N 1
ATOM 642 C CA . LYS A 1 80 ? 0.326 -32.829 24.908 1.00 64.38 80 LYS A CA 1
ATOM 643 C C . LYS A 1 80 ? 0.344 -33.618 23.611 1.00 64.38 80 LYS A C 1
ATOM 645 O O . LYS A 1 80 ? 0.919 -33.204 22.608 1.00 64.38 80 LYS A O 1
ATOM 650 N N . ARG A 1 81 ? -0.338 -34.766 23.617 1.00 61.25 81 ARG A N 1
ATOM 651 C CA . ARG A 1 81 ? -0.595 -35.545 22.402 1.00 61.25 81 ARG A CA 1
ATOM 652 C C . ARG A 1 81 ? -1.637 -34.803 21.572 1.00 61.25 81 ARG A C 1
ATOM 654 O O . ARG A 1 81 ? -2.826 -34.895 21.860 1.00 61.25 81 ARG A O 1
ATOM 661 N N . VAL A 1 82 ? -1.198 -34.076 20.547 1.00 65.25 82 VAL A N 1
ATOM 662 C CA . VAL A 1 82 ? -2.114 -33.481 19.567 1.00 65.25 82 VAL A CA 1
ATOM 663 C C . VAL A 1 82 ? -2.781 -34.628 18.790 1.00 65.25 82 VAL A C 1
ATOM 665 O O . VAL A 1 82 ? -2.078 -35.404 18.132 1.00 65.25 82 VAL A O 1
ATOM 668 N N . PRO A 1 83 ? -4.112 -34.802 18.870 1.00 61.41 83 PRO A N 1
ATOM 669 C CA . PRO A 1 83 ? -4.793 -35.868 18.148 1.00 61.41 83 PRO A CA 1
ATOM 670 C C . PRO A 1 83 ? -4.625 -35.674 16.635 1.00 61.41 83 PRO A C 1
ATOM 672 O O . PRO A 1 83 ? -4.746 -34.568 16.112 1.00 61.41 83 PRO A O 1
ATOM 675 N N . LYS A 1 84 ? -4.370 -36.770 15.906 1.00 59.38 84 LYS A N 1
ATOM 676 C CA . LYS A 1 84 ? -4.191 -36.740 14.440 1.00 59.38 84 LYS A CA 1
ATOM 677 C C . LYS A 1 84 ? -5.436 -36.219 13.700 1.00 59.38 84 LYS A C 1
ATOM 679 O O . LYS A 1 84 ? -5.309 -35.666 12.609 1.00 59.38 84 LYS A O 1
ATOM 684 N N . ASN A 1 85 ? -6.621 -36.343 14.305 1.00 60.56 85 ASN A N 1
ATOM 685 C CA . ASN A 1 85 ? -7.884 -35.849 13.759 1.00 60.56 85 ASN A CA 1
ATOM 686 C C . ASN A 1 85 ? -8.077 -34.361 14.086 1.00 60.56 85 ASN A C 1
ATOM 688 O O . ASN A 1 85 ? -8.573 -34.003 15.150 1.00 60.56 85 ASN A O 1
ATOM 692 N N . ARG A 1 86 ? -7.723 -33.496 13.130 1.00 64.81 86 ARG A N 1
ATOM 693 C CA . ARG A 1 86 ? -7.753 -32.023 13.242 1.00 64.81 86 ARG A CA 1
ATOM 694 C C . ARG A 1 86 ? -9.144 -31.384 13.077 1.00 64.81 86 ARG A C 1
ATOM 696 O O . ARG A 1 86 ? -9.239 -30.179 12.888 1.00 64.81 86 ARG A O 1
ATOM 703 N N . GLN A 1 87 ? -10.221 -32.173 13.088 1.00 65.50 87 GLN A N 1
ATOM 704 C CA . GLN A 1 87 ? -11.575 -31.673 12.795 1.00 65.50 87 GLN A CA 1
ATOM 705 C C . GLN A 1 87 ? -12.248 -30.959 13.976 1.00 65.50 87 GLN A C 1
ATOM 707 O O . GLN A 1 87 ? -13.169 -30.179 13.756 1.00 65.50 87 GLN A O 1
ATOM 712 N N . LYS A 1 88 ? -11.817 -31.211 15.218 1.00 69.94 88 LYS A N 1
ATOM 713 C CA . LYS A 1 88 ? -12.369 -30.557 16.413 1.00 69.94 88 LYS A CA 1
ATOM 714 C C . LYS A 1 88 ? -11.301 -29.695 17.091 1.00 69.94 88 LYS A C 1
ATOM 716 O O . LYS A 1 88 ? -10.151 -30.137 17.152 1.00 69.94 88 LYS A O 1
ATOM 721 N N . PRO A 1 89 ? -11.656 -28.502 17.605 1.00 76.81 89 PRO A N 1
ATOM 722 C CA . PRO A 1 89 ? -10.731 -27.691 18.385 1.00 76.81 89 PRO A CA 1
ATOM 723 C C . PRO A 1 89 ? -10.335 -28.449 19.656 1.00 76.81 89 PRO A C 1
ATOM 725 O O . PRO A 1 89 ? -11.188 -28.984 20.366 1.00 76.81 89 PRO A O 1
ATOM 728 N N . VAL A 1 90 ? -9.032 -28.521 19.913 1.00 85.12 90 VAL A N 1
ATOM 729 C CA . VAL A 1 90 ? -8.466 -29.210 21.075 1.00 85.12 90 VAL A CA 1
ATOM 730 C C . VAL A 1 90 ? -8.108 -28.158 22.113 1.00 85.12 90 VAL A C 1
ATOM 732 O O . VAL A 1 90 ? -7.341 -27.240 21.826 1.00 85.12 90 VAL A O 1
ATOM 735 N N . TYR A 1 91 ? -8.649 -28.297 23.318 1.00 87.50 91 TYR A N 1
ATOM 736 C CA . TYR A 1 91 ? -8.379 -27.401 24.438 1.00 87.50 91 TYR A CA 1
ATOM 737 C C . TYR A 1 91 ? -7.505 -28.096 25.475 1.00 87.50 91 TYR A C 1
ATOM 739 O O . TYR A 1 91 ? -7.486 -29.320 25.584 1.00 87.50 91 TYR A O 1
ATOM 747 N N . CYS A 1 92 ? -6.749 -27.308 26.227 1.00 86.69 92 CYS A N 1
ATOM 748 C CA . CYS A 1 92 ? -6.006 -27.800 27.371 1.00 86.69 92 CYS A CA 1
ATOM 749 C C . CYS A 1 92 ? -6.930 -28.021 28.580 1.00 86.69 92 CYS A C 1
ATOM 751 O O . CYS A 1 92 ? -7.607 -27.090 28.983 1.00 86.69 92 CYS A O 1
ATOM 753 N N . ASP A 1 93 ? -6.859 -29.184 29.229 1.00 83.44 93 ASP A N 1
ATOM 754 C CA . ASP A 1 93 ? -7.687 -29.480 30.418 1.00 83.44 93 ASP A CA 1
ATOM 755 C C . ASP A 1 93 ? -7.373 -28.610 31.652 1.00 83.44 93 ASP A C 1
ATOM 757 O O . ASP A 1 93 ? -8.198 -28.488 32.548 1.00 83.44 93 ASP A O 1
ATOM 761 N N . ILE A 1 94 ? -6.177 -28.007 31.708 1.00 85.44 94 ILE A N 1
ATOM 762 C CA . ILE A 1 94 ? -5.704 -27.225 32.863 1.00 85.44 94 ILE A CA 1
ATOM 763 C C . ILE A 1 94 ? -5.883 -25.726 32.605 1.00 85.44 94 ILE A C 1
ATOM 765 O O . ILE A 1 94 ? -6.626 -25.050 33.306 1.00 85.44 94 ILE A O 1
ATOM 769 N N . CYS A 1 95 ? -5.212 -25.185 31.582 1.00 86.12 95 CYS A N 1
ATOM 770 C CA . CYS A 1 95 ? -5.244 -23.748 31.290 1.00 86.12 95 CYS A CA 1
ATOM 771 C C . CYS A 1 95 ? -6.313 -23.339 30.267 1.00 86.12 95 CYS A C 1
ATOM 773 O O . CYS A 1 95 ? -6.434 -22.154 29.962 1.00 86.12 95 CYS A O 1
ATOM 775 N N . TRP A 1 96 ? -7.060 -24.294 29.698 1.00 87.88 96 TRP A N 1
ATOM 776 C CA . TRP A 1 96 ? -8.137 -24.050 28.726 1.00 87.88 96 TRP A CA 1
ATOM 777 C C . TRP A 1 96 ? -7.724 -23.282 27.461 1.00 87.88 96 TRP A C 1
ATOM 779 O O . TRP A 1 96 ? -8.570 -22.873 26.667 1.00 87.88 96 TRP A O 1
ATOM 789 N N . VAL A 1 97 ? -6.417 -23.140 27.222 1.00 89.75 97 VAL A N 1
ATOM 790 C CA . VAL A 1 97 ? -5.869 -22.598 25.976 1.00 89.75 97 VAL A CA 1
ATOM 791 C C . VAL A 1 97 ? -6.101 -23.599 24.851 1.00 89.75 97 VAL A C 1
ATOM 793 O O . VAL A 1 97 ? -5.881 -24.803 24.996 1.00 89.75 97 VAL A O 1
ATOM 796 N N . GLU A 1 98 ? -6.549 -23.083 23.717 1.00 89.00 98 GLU A N 1
ATOM 797 C CA . GLU A 1 98 ? -6.787 -23.860 22.510 1.00 89.00 98 GLU A CA 1
ATOM 798 C C . GLU A 1 98 ? -5.476 -24.147 21.769 1.00 89.00 98 GLU A C 1
ATOM 800 O O . GLU A 1 98 ? -4.761 -23.226 21.370 1.00 89.00 98 GLU A O 1
ATOM 805 N N . LEU A 1 99 ? -5.179 -25.424 21.535 1.00 88.38 99 LEU A N 1
ATOM 806 C CA . LEU A 1 99 ? -3.991 -25.876 20.815 1.00 88.38 99 LEU A CA 1
ATOM 807 C C . LEU A 1 99 ? -4.204 -25.700 19.307 1.00 88.38 99 LEU A C 1
ATOM 809 O O . LEU A 1 99 ? -4.763 -26.565 18.636 1.00 88.38 99 LEU A O 1
ATOM 813 N N . THR A 1 100 ? -3.784 -24.548 18.789 1.00 88.56 100 THR A N 1
ATOM 814 C CA . THR A 1 100 ? -3.914 -24.144 17.378 1.00 88.56 100 THR A CA 1
ATOM 815 C C . THR A 1 100 ? -2.671 -23.386 16.913 1.00 88.56 100 THR A C 1
ATOM 817 O O . THR A 1 100 ? -1.761 -23.120 17.698 1.00 88.56 100 THR A O 1
ATOM 820 N N . ASP A 1 101 ? -2.612 -23.030 15.629 1.00 88.69 101 ASP A N 1
ATOM 821 C CA . ASP A 1 101 ? -1.571 -22.140 15.112 1.00 88.69 101 ASP A CA 1
ATOM 822 C C . ASP A 1 101 ? -1.642 -20.762 15.784 1.00 88.69 101 ASP A C 1
ATOM 824 O O . ASP A 1 101 ? -2.714 -20.162 15.876 1.00 88.69 101 ASP A O 1
ATOM 828 N N . SER A 1 102 ? -0.493 -20.177 16.123 1.00 89.94 102 SER A N 1
ATOM 829 C CA . SER A 1 102 ? -0.424 -18.852 16.764 1.00 89.94 102 SER A CA 1
ATOM 830 C C . SER A 1 102 ? -0.990 -17.708 15.909 1.00 89.94 102 SER A C 1
ATOM 832 O O . SER A 1 102 ? -1.328 -16.635 16.415 1.00 89.94 102 SER A O 1
ATOM 834 N N . ARG A 1 103 ? -1.183 -17.945 14.602 1.00 91.19 103 ARG A N 1
ATOM 835 C CA . ARG A 1 103 ? -1.824 -17.014 13.657 1.00 91.19 103 ARG A CA 1
ATOM 836 C C . ARG A 1 103 ? -3.218 -16.572 14.105 1.00 91.19 103 ARG A C 1
ATOM 838 O O . ARG A 1 103 ? -3.614 -15.453 13.786 1.00 91.19 103 ARG A O 1
ATOM 845 N N . VAL A 1 104 ? -3.937 -17.388 14.882 1.00 91.25 104 VAL A N 1
ATOM 846 C CA . VAL A 1 104 ? -5.260 -17.023 15.421 1.00 91.25 104 VAL A CA 1
ATOM 847 C C . VAL A 1 104 ? -5.225 -15.738 16.261 1.00 91.25 104 VAL A C 1
ATOM 849 O O . VAL A 1 104 ? -6.192 -14.973 16.235 1.00 91.25 104 VAL A O 1
ATOM 852 N N . ARG A 1 105 ? -4.084 -15.416 16.898 1.00 93.31 105 ARG A N 1
ATOM 853 C CA . ARG A 1 105 ? -3.880 -14.179 17.678 1.00 93.31 105 ARG A CA 1
ATOM 854 C C . ARG A 1 105 ? -3.948 -12.901 16.839 1.00 93.31 105 ARG A C 1
ATOM 856 O O . ARG A 1 105 ? -4.053 -11.817 17.404 1.00 93.31 105 ARG A O 1
ATOM 863 N N . ARG A 1 106 ? -3.877 -12.996 15.506 1.00 93.19 106 ARG A N 1
ATOM 864 C CA . ARG A 1 106 ? -4.039 -11.859 14.578 1.00 93.19 106 ARG A CA 1
ATOM 865 C C . ARG A 1 106 ? -5.493 -11.605 14.178 1.00 93.19 106 ARG A C 1
ATOM 867 O O . ARG A 1 106 ? -5.766 -10.590 13.547 1.00 93.19 106 ARG A O 1
ATOM 874 N N . HIS A 1 107 ? -6.403 -12.518 14.518 1.00 92.50 107 HIS A N 1
ATOM 875 C CA . HIS A 1 107 ? -7.793 -12.489 14.059 1.00 92.50 107 HIS A CA 1
ATOM 876 C C . HIS A 1 107 ? -8.807 -12.441 15.205 1.00 92.50 107 HIS A C 1
ATOM 878 O O . HIS A 1 107 ? -9.871 -11.858 15.036 1.00 92.50 107 HIS A O 1
ATOM 884 N N . ARG A 1 108 ? -8.493 -13.033 16.364 1.00 93.19 108 ARG A N 1
ATOM 885 C CA . ARG A 1 108 ? -9.402 -13.064 17.519 1.00 93.19 108 ARG A CA 1
ATOM 886 C C . ARG A 1 108 ? -9.480 -11.702 18.193 1.00 93.19 108 ARG A C 1
ATOM 888 O O . ARG A 1 108 ? -8.460 -11.186 18.644 1.00 93.19 108 ARG A O 1
ATOM 895 N N . MET A 1 109 ? -10.683 -11.147 18.256 1.00 94.94 109 MET A N 1
ATOM 896 C CA . MET A 1 109 ? -10.970 -9.917 18.985 1.00 94.94 109 MET A CA 1
ATOM 897 C C . MET A 1 109 ? -11.341 -10.238 20.432 1.00 94.94 109 MET A C 1
ATOM 899 O O . MET A 1 109 ? -11.757 -11.350 20.745 1.00 94.94 109 MET A O 1
ATOM 903 N N . ALA A 1 110 ? -11.183 -9.250 21.299 1.00 95.62 110 ALA A N 1
ATOM 904 C CA . ALA A 1 110 ? -11.692 -9.278 22.664 1.00 95.62 110 ALA A CA 1
ATOM 905 C C . ALA A 1 110 ? -12.571 -8.042 22.884 1.00 95.62 110 ALA A C 1
ATOM 907 O O . ALA A 1 110 ? -12.730 -7.226 21.972 1.00 95.62 110 ALA A O 1
ATOM 908 N N . TYR A 1 111 ? -13.146 -7.892 24.070 1.00 96.25 111 TYR A N 1
ATOM 909 C CA . TYR A 1 111 ? -13.932 -6.712 24.412 1.00 96.25 111 TYR A CA 1
ATOM 910 C C . TYR A 1 111 ? -13.705 -6.267 25.855 1.00 96.25 111 TYR A C 1
ATOM 912 O O . TYR A 1 111 ? -13.189 -7.019 26.682 1.00 96.25 111 TYR A O 1
ATOM 920 N N . ILE A 1 112 ? -14.093 -5.028 26.139 1.00 96.12 112 ILE A N 1
ATOM 921 C CA . ILE A 1 112 ? -14.178 -4.457 27.483 1.00 96.12 112 ILE A CA 1
ATOM 922 C C . ILE A 1 112 ? -15.625 -3.998 27.676 1.00 96.12 112 ILE A C 1
ATOM 924 O O . ILE A 1 112 ? -16.121 -3.185 26.890 1.00 96.12 112 ILE A O 1
ATOM 928 N N . GLY A 1 113 ? -16.306 -4.524 28.697 1.00 94.88 113 GLY A N 1
ATOM 929 C CA . GLY A 1 113 ? -17.607 -4.014 29.123 1.00 94.88 113 GLY A CA 1
ATOM 930 C C . GLY A 1 113 ? -17.426 -2.703 29.883 1.00 94.88 113 GLY A C 1
ATOM 931 O O . GLY A 1 113 ? -16.765 -2.677 30.921 1.00 94.88 113 GLY A O 1
ATOM 932 N N . LEU A 1 114 ? -17.961 -1.598 29.365 1.00 94.12 114 LEU A N 1
ATOM 933 C CA . LEU A 1 114 ? -17.831 -0.296 30.016 1.00 94.12 114 LEU A CA 1
ATOM 934 C C . LEU A 1 114 ? -18.903 -0.143 31.100 1.00 94.12 114 LEU A C 1
ATOM 936 O O . LEU A 1 114 ? -20.088 -0.326 30.836 1.00 94.12 114 LEU A O 1
ATOM 940 N N . ASN A 1 115 ? -18.496 0.252 32.309 1.00 90.88 115 ASN A N 1
ATOM 941 C CA . ASN A 1 115 ? -19.426 0.531 33.412 1.00 90.88 115 ASN A CA 1
ATOM 942 C C . ASN A 1 115 ? -20.181 1.857 33.222 1.00 90.88 115 ASN A C 1
ATOM 944 O O . ASN A 1 115 ? -21.174 2.113 33.898 1.00 90.88 115 ASN A O 1
ATOM 948 N N . PHE A 1 116 ? -19.703 2.708 32.314 1.00 91.19 116 PHE A N 1
ATOM 949 C CA . PHE A 1 116 ? -20.375 3.920 31.868 1.00 91.19 116 PHE A CA 1
ATOM 950 C C . PHE A 1 116 ? -20.296 3.992 30.337 1.00 91.19 116 PHE A C 1
ATOM 952 O O . PHE A 1 116 ? -19.200 3.816 29.796 1.00 91.19 116 PHE A O 1
ATOM 959 N N . PRO A 1 117 ? -21.418 4.218 29.628 1.00 93.75 117 PRO A N 1
ATOM 960 C CA . PRO A 1 117 ? -21.401 4.336 28.176 1.00 93.75 117 PRO A CA 1
ATOM 961 C C . PRO A 1 117 ? -20.548 5.532 27.752 1.00 93.75 117 PRO A C 1
ATOM 963 O O . PRO A 1 117 ? -20.610 6.581 28.378 1.00 93.75 117 PRO A O 1
ATOM 966 N N . ALA A 1 118 ? -19.783 5.394 26.674 1.00 92.62 118 ALA A N 1
ATOM 967 C CA . ALA A 1 118 ? -18.920 6.454 26.162 1.00 92.62 118 ALA A CA 1
ATOM 968 C C . ALA A 1 118 ? -19.330 6.857 24.745 1.00 92.62 118 ALA A C 1
ATOM 970 O O . ALA A 1 118 ? -19.647 6.008 23.913 1.00 92.62 118 ALA A O 1
ATOM 971 N N . THR A 1 119 ? -19.320 8.149 24.427 1.00 93.62 119 THR A N 1
ATOM 972 C CA . THR A 1 119 ? -19.596 8.591 23.054 1.00 93.62 119 THR A CA 1
ATOM 973 C C . THR A 1 119 ? -18.414 8.291 22.146 1.00 93.62 119 THR A C 1
ATOM 975 O O . THR A 1 119 ? -17.271 8.534 22.520 1.00 93.62 119 THR A O 1
ATOM 978 N N . HIS A 1 120 ? -18.665 7.808 20.931 1.00 94.12 120 HIS A N 1
ATOM 979 C CA . HIS A 1 120 ? -17.594 7.633 19.959 1.00 94.12 120 HIS A CA 1
ATOM 980 C C . HIS A 1 120 ? -17.232 8.982 19.308 1.00 94.12 120 HIS A C 1
ATOM 982 O O . HIS A 1 120 ? -18.045 9.591 18.603 1.00 94.12 120 HIS A O 1
ATOM 988 N N . ILE A 1 121 ? -15.976 9.410 19.469 1.00 92.50 121 ILE A N 1
ATOM 989 C CA . ILE A 1 121 ? -15.476 10.733 19.054 1.00 92.50 121 ILE A CA 1
ATOM 990 C C . ILE A 1 121 ? -15.751 11.093 17.585 1.00 92.50 121 ILE A C 1
ATOM 992 O O . ILE A 1 121 ? -16.177 12.213 17.306 1.00 92.50 121 ILE A O 1
ATOM 996 N N . TRP A 1 122 ? -15.609 10.154 16.639 1.00 92.44 122 TRP A N 1
ATOM 997 C CA . TRP A 1 122 ? -15.907 10.404 15.217 1.00 92.44 122 TRP A CA 1
ATOM 998 C C . TRP A 1 122 ? -17.340 10.888 14.945 1.00 92.44 122 TRP A C 1
ATOM 1000 O O . TRP A 1 122 ? -17.537 11.703 14.045 1.00 92.44 122 TRP A O 1
ATOM 1010 N N . TYR A 1 123 ? -18.344 10.440 15.708 1.00 93.38 123 TYR A N 1
ATOM 1011 C CA . TYR A 1 123 ? -19.729 10.900 15.524 1.00 93.38 123 TYR A CA 1
ATOM 1012 C C . TYR A 1 123 ? -20.030 12.202 16.277 1.00 93.38 123 TYR A C 1
ATOM 1014 O O . TYR A 1 123 ? -20.978 12.901 15.908 1.00 93.38 123 TYR A O 1
ATOM 1022 N N . LEU A 1 124 ? -19.225 12.533 17.295 1.00 91.25 124 LEU A N 1
ATOM 1023 C CA . LEU A 1 124 ? -19.322 13.766 18.077 1.00 91.25 124 LEU A CA 1
ATOM 1024 C C . LEU A 1 124 ? -18.595 14.932 17.390 1.00 91.25 124 LEU A C 1
ATOM 1026 O O . LEU A 1 124 ? -19.239 15.919 17.036 1.00 91.25 124 LEU A O 1
ATOM 1030 N N . LYS A 1 125 ? -17.281 14.798 17.166 1.00 88.94 125 LYS A N 1
ATOM 1031 C CA . LYS A 1 125 ? -16.374 15.845 16.655 1.00 88.94 125 LYS A CA 1
ATOM 1032 C C . LYS A 1 125 ? -16.121 15.778 15.145 1.00 88.94 125 LYS A C 1
ATOM 1034 O O . LYS A 1 125 ? -15.509 16.688 14.587 1.00 88.94 125 LYS A O 1
ATOM 1039 N N . GLY A 1 126 ? -16.593 14.730 14.466 1.00 86.50 126 GLY A N 1
ATOM 1040 C CA . GLY A 1 126 ? -16.477 14.607 13.013 1.00 86.50 126 GLY A CA 1
ATOM 1041 C C . GLY A 1 126 ? -17.123 15.777 12.265 1.00 86.50 126 GLY A C 1
ATOM 1042 O O . GLY A 1 126 ? -18.051 16.420 12.754 1.00 86.50 126 GLY A O 1
ATOM 1043 N N . SER A 1 127 ? -16.637 16.061 11.055 1.00 84.88 127 SER A N 1
ATOM 1044 C CA . SER A 1 127 ? -17.197 17.092 10.175 1.00 84.88 127 SER A CA 1
ATOM 1045 C C . SER A 1 127 ? -17.875 16.440 8.958 1.00 84.88 127 SER A C 1
ATOM 1047 O O . SER A 1 127 ? -17.185 15.988 8.046 1.00 84.88 127 SER A O 1
ATOM 1049 N N . PRO A 1 128 ? -19.222 16.378 8.894 1.00 89.00 128 PRO A N 1
ATOM 1050 C CA . PRO A 1 128 ? -20.206 16.868 9.866 1.00 89.00 128 PRO A CA 1
ATOM 1051 C C . PRO A 1 128 ? -20.415 15.935 11.076 1.00 89.00 128 PRO A C 1
ATOM 1053 O O . PRO A 1 128 ? -20.216 14.727 10.980 1.00 89.00 128 PRO A O 1
ATOM 1056 N N . SER A 1 129 ? -20.889 16.496 12.195 1.00 91.69 129 SER A N 1
ATOM 1057 C CA . SER A 1 129 ? -21.200 15.739 13.415 1.00 91.69 129 SER A CA 1
ATOM 1058 C C . SER A 1 129 ? -22.555 15.049 13.273 1.00 91.69 129 SER A C 1
ATOM 1060 O O . SER A 1 129 ? -23.597 15.707 13.166 1.00 91.69 129 SER A O 1
ATOM 1062 N N . TYR A 1 130 ? -22.552 13.716 13.257 1.00 92.44 130 TYR A N 1
ATOM 1063 C CA . TYR A 1 130 ? -23.768 12.919 13.093 1.00 92.44 130 TYR A CA 1
ATOM 1064 C C . TYR A 1 130 ? -24.693 13.045 14.307 1.00 92.44 130 TYR A C 1
ATOM 1066 O O . TYR A 1 130 ? -25.901 13.205 14.124 1.00 92.44 130 TYR A O 1
ATOM 1074 N N . LEU A 1 131 ? -24.139 13.075 15.526 1.00 91.94 131 LEU A N 1
ATOM 1075 C CA . LEU A 1 131 ? -24.917 13.278 16.754 1.00 91.94 131 LEU A CA 1
ATOM 1076 C C . LEU A 1 131 ? -25.632 14.633 16.745 1.00 91.94 131 LEU A C 1
ATOM 1078 O O . LEU A 1 131 ? -26.833 14.702 17.012 1.00 91.94 131 LEU A O 1
ATOM 1082 N N . SER A 1 132 ? -24.924 15.695 16.345 1.00 92.38 132 SER A N 1
ATOM 1083 C CA . SER A 1 132 ? -25.492 17.043 16.234 1.00 92.38 132 SER A CA 1
ATOM 1084 C C . SER A 1 132 ? -26.666 17.100 15.259 1.00 92.38 132 SER A C 1
ATOM 1086 O O . SER A 1 132 ? -27.703 17.691 15.565 1.00 92.38 132 SER A O 1
ATOM 1088 N N . ILE A 1 133 ? -26.545 16.446 14.101 1.00 91.44 133 ILE A N 1
ATOM 1089 C CA . ILE A 1 133 ? -27.605 16.460 13.088 1.00 91.44 133 ILE A CA 1
ATOM 1090 C C . ILE A 1 133 ? -28.809 15.617 13.524 1.00 91.44 133 ILE A C 1
ATOM 1092 O O . ILE A 1 133 ? -29.951 16.045 13.339 1.00 91.44 133 ILE A O 1
ATOM 1096 N N . VAL A 1 134 ? -28.584 14.439 14.116 1.00 91.62 134 VAL A N 1
ATOM 1097 C CA . VAL A 1 134 ? -29.669 13.560 14.582 1.00 91.62 134 VAL A CA 1
ATOM 1098 C C . VAL A 1 134 ? -30.471 14.239 15.694 1.00 91.62 134 VAL A C 1
ATOM 1100 O O . VAL A 1 134 ? -31.699 14.335 15.584 1.00 91.62 134 VAL A O 1
ATOM 1103 N N . LEU A 1 135 ? -29.790 14.786 16.705 1.00 89.31 135 LEU A N 1
ATOM 1104 C CA . LEU A 1 135 ? -30.420 15.432 17.860 1.00 89.31 135 LEU A CA 1
ATOM 1105 C C . LEU A 1 135 ? -30.901 16.862 17.574 1.00 89.31 135 LEU A C 1
ATOM 1107 O O . LEU A 1 135 ? -31.776 17.348 18.281 1.00 89.31 135 LEU A O 1
ATOM 1111 N N . ASN A 1 136 ? -30.415 17.505 16.505 1.00 89.81 136 ASN A N 1
ATOM 1112 C CA . ASN A 1 136 ? -30.645 18.926 16.200 1.00 89.81 136 ASN A CA 1
ATOM 1113 C C . ASN A 1 136 ? -30.133 19.873 17.302 1.00 89.81 136 ASN A C 1
ATOM 1115 O O . ASN A 1 136 ? -30.724 20.918 17.565 1.00 89.81 136 ASN A O 1
ATOM 1119 N N . ILE A 1 137 ? -29.011 19.503 17.919 1.00 90.31 137 ILE A N 1
ATOM 1120 C CA . ILE A 1 137 ? -28.314 20.273 18.955 1.00 90.31 137 ILE A CA 1
ATOM 1121 C C . ILE A 1 137 ? -26.939 20.665 18.396 1.00 90.31 137 ILE A C 1
ATOM 1123 O O . ILE A 1 137 ? -26.284 19.826 17.772 1.00 90.31 137 ILE A O 1
ATOM 1127 N N . PRO A 1 138 ? -26.471 21.916 18.550 1.00 90.75 138 PRO A N 1
ATOM 1128 C CA . PRO A 1 138 ? -25.143 22.323 18.097 1.00 90.75 138 PRO A CA 1
ATOM 1129 C C . PRO A 1 138 ? -24.026 21.551 18.818 1.00 90.75 138 PRO A C 1
ATOM 1131 O O . PRO A 1 138 ? -24.115 21.272 20.010 1.00 90.75 138 PRO A O 1
ATOM 1134 N N . VAL A 1 139 ? -22.931 21.273 18.101 1.00 90.75 139 VAL A N 1
ATOM 1135 C CA . VAL A 1 139 ? -21.790 20.473 18.598 1.00 90.75 139 VAL A CA 1
ATOM 1136 C C . VAL A 1 139 ? -21.249 20.984 19.939 1.00 90.75 139 VAL A C 1
ATOM 1138 O O . VAL A 1 139 ? -21.054 20.186 20.843 1.00 90.75 139 VAL A O 1
ATOM 1141 N N . ARG A 1 140 ? -21.108 22.307 20.112 1.00 89.62 140 ARG A N 1
ATOM 1142 C CA . ARG A 1 140 ? -20.608 22.909 21.364 1.00 89.62 140 ARG A CA 1
ATOM 1143 C C . ARG A 1 140 ? -21.466 22.574 22.587 1.00 89.62 140 ARG A C 1
ATOM 1145 O O . ARG A 1 140 ? -20.932 22.430 23.673 1.00 89.62 140 ARG A O 1
ATOM 1152 N N . GLN A 1 141 ? -22.789 22.486 22.425 1.00 89.69 141 GLN A N 1
ATOM 1153 C CA . GLN A 1 141 ? -23.678 22.105 23.529 1.00 89.69 141 GLN A CA 1
ATOM 1154 C C . GLN A 1 141 ? -23.561 20.608 23.821 1.00 89.69 141 GLN A C 1
ATOM 1156 O O . GLN A 1 141 ? -23.525 20.220 24.980 1.00 89.69 141 GLN A O 1
ATOM 1161 N N . LEU A 1 142 ? -23.421 19.769 22.789 1.00 89.38 142 LEU A N 1
ATOM 1162 C CA . LEU A 1 142 ? -23.177 18.337 22.985 1.00 89.38 142 LEU A CA 1
ATOM 1163 C C . LEU A 1 142 ? -21.839 18.062 23.681 1.00 89.38 142 LEU A C 1
ATOM 1165 O O . LEU A 1 142 ? -21.788 17.196 24.546 1.00 89.38 142 LEU A O 1
ATOM 1169 N N . GLU A 1 143 ? -20.778 18.802 23.349 1.00 89.62 143 GLU A N 1
ATOM 1170 C CA . GLU A 1 143 ? -19.480 18.689 24.026 1.00 89.62 143 GLU A CA 1
ATOM 1171 C C . GLU A 1 143 ? -19.592 19.017 25.519 1.00 89.62 143 GLU A C 1
ATOM 1173 O O . GLU A 1 143 ? -19.096 18.242 26.333 1.00 89.62 143 GLU A O 1
ATOM 1178 N N . LYS A 1 144 ? -20.318 20.084 25.889 1.00 86.88 144 LYS A N 1
ATOM 1179 C CA . LYS A 1 144 ? -20.556 20.429 27.300 1.00 86.88 144 LYS A CA 1
ATOM 1180 C C . LYS A 1 144 ? -21.234 19.302 28.083 1.00 86.88 144 LYS A C 1
ATOM 1182 O O . LYS A 1 144 ? -20.829 19.020 29.208 1.00 86.88 144 LYS A O 1
ATOM 1187 N N . VAL A 1 145 ? -22.216 18.631 27.471 1.00 87.50 145 VAL A N 1
ATOM 1188 C CA . VAL A 1 145 ? -22.904 17.481 28.082 1.00 87.50 145 VAL A CA 1
ATOM 1189 C C . VAL A 1 145 ? -21.946 16.300 28.223 1.00 87.50 145 VAL A C 1
ATOM 1191 O O . VAL A 1 145 ? -21.825 15.743 29.309 1.00 87.50 145 VAL A O 1
ATOM 1194 N N . VAL A 1 146 ? -21.254 15.910 27.145 1.00 87.56 146 VAL A N 1
ATOM 1195 C CA . VAL A 1 146 ? -20.363 14.733 27.123 1.00 87.56 146 VAL A CA 1
ATOM 1196 C C . VAL A 1 146 ? -19.203 14.873 28.108 1.00 87.56 146 VAL A C 1
ATOM 1198 O O . VAL A 1 146 ? -18.896 13.914 28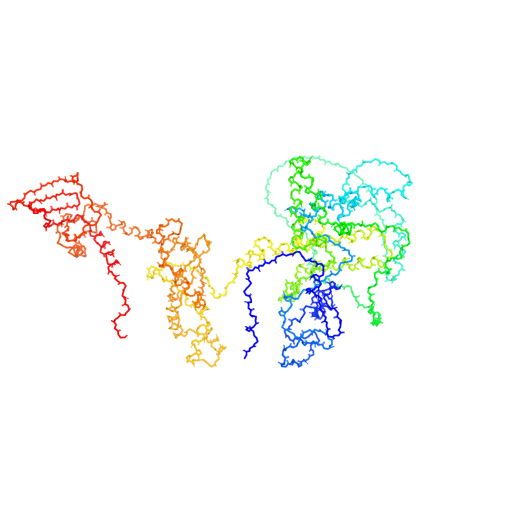.813 1.00 87.56 146 VAL A O 1
ATOM 1201 N N . TYR A 1 147 ? -18.582 16.052 28.169 1.00 87.88 147 TYR A N 1
ATOM 1202 C CA . TYR A 1 147 ? -17.424 16.324 29.022 1.00 87.88 147 TYR A CA 1
ATOM 1203 C C . TYR A 1 147 ? -17.792 16.915 30.387 1.00 87.88 147 TYR A C 1
ATOM 1205 O O . TYR A 1 147 ? -16.915 17.389 31.103 1.00 87.88 147 TYR A O 1
ATOM 1213 N N . PHE A 1 148 ? -19.068 16.841 30.774 1.00 84.06 148 PHE A N 1
ATOM 1214 C CA . PHE A 1 148 ? -19.543 17.237 32.098 1.00 84.06 148 PHE A CA 1
ATOM 1215 C C . PHE A 1 148 ? -19.215 18.696 32.487 1.00 84.06 148 PHE A C 1
ATOM 1217 O O . PHE A 1 148 ? -19.050 18.992 33.670 1.00 84.06 148 PHE A O 1
ATOM 1224 N N . GLU A 1 149 ? -19.135 19.606 31.508 1.00 79.44 149 GLU A N 1
ATOM 1225 C CA . GLU A 1 149 ? -18.947 21.049 31.741 1.00 79.44 149 GLU A CA 1
ATOM 1226 C C . GLU A 1 149 ? -20.259 21.747 32.138 1.00 79.44 149 GLU A C 1
ATOM 1228 O O . GLU A 1 149 ? -20.219 22.818 32.740 1.00 79.44 149 GLU A O 1
ATOM 1233 N N . GLY A 1 150 ? -21.412 21.161 31.785 1.00 75.94 150 GLY A N 1
ATOM 1234 C CA . GLY A 1 150 ? -22.736 21.629 32.205 1.00 75.94 150 GLY A CA 1
ATOM 1235 C C . GLY A 1 150 ? -23.867 21.264 31.239 1.00 75.94 150 GLY A C 1
ATOM 1236 O O . GLY A 1 150 ? -23.645 21.025 30.045 1.00 75.94 150 GLY A O 1
ATOM 1237 N N . GLY A 1 151 ? -25.091 21.277 31.768 1.00 73.44 151 GLY A N 1
ATOM 1238 C CA . GLY A 1 151 ? -26.332 21.063 31.019 1.00 73.44 151 GLY A CA 1
ATOM 1239 C C . GLY A 1 151 ? -26.742 19.599 30.819 1.00 73.44 151 GLY A C 1
ATOM 1240 O O . GLY A 1 151 ? -25.933 18.667 30.835 1.00 73.44 151 GLY A O 1
ATOM 1241 N N . SER A 1 152 ? -28.042 19.396 30.605 1.00 80.56 152 SER A N 1
ATOM 1242 C CA . SER A 1 152 ? -28.655 18.091 30.347 1.00 80.56 152 SER A CA 1
ATOM 1243 C C . SER A 1 152 ? -29.446 18.118 29.033 1.00 80.56 152 SER A C 1
ATOM 1245 O O . SER A 1 152 ? -29.771 19.178 28.494 1.00 80.56 152 SER A O 1
ATOM 1247 N N . ILE A 1 153 ? -29.714 16.947 28.455 1.00 82.25 153 ILE A N 1
ATOM 1248 C CA . ILE A 1 153 ? -30.604 16.832 27.294 1.00 82.25 153 ILE A CA 1
ATOM 1249 C C . ILE A 1 153 ? -31.913 16.214 27.769 1.00 82.25 153 ILE A C 1
ATOM 1251 O O . ILE A 1 153 ? -31.903 15.144 28.373 1.00 82.25 153 ILE A O 1
ATOM 1255 N N . LYS A 1 154 ? -33.042 16.858 27.469 1.00 82.50 154 LYS A N 1
ATOM 1256 C CA . LYS A 1 154 ? -34.380 16.309 27.728 1.00 82.50 154 LYS A CA 1
ATOM 1257 C C . LYS A 1 154 ? -35.167 16.184 26.433 1.00 82.50 154 LYS A C 1
ATOM 1259 O O . LYS A 1 154 ? -34.939 16.905 25.459 1.00 82.50 154 LYS A O 1
ATOM 1264 N N . ILE A 1 155 ? -36.105 15.242 26.407 1.00 77.12 155 ILE A N 1
ATOM 1265 C CA . ILE A 1 155 ? -37.043 15.090 25.294 1.00 77.12 155 ILE A CA 1
ATOM 1266 C C . ILE A 1 155 ? -38.317 15.849 25.635 1.00 77.12 155 ILE A C 1
ATOM 1268 O O . ILE A 1 155 ? -38.975 15.564 26.631 1.00 77.12 155 ILE A O 1
ATOM 1272 N N . LYS A 1 156 ? -38.716 16.780 24.767 1.00 75.69 156 LYS A N 1
ATOM 1273 C CA . LYS A 1 156 ? -40.034 17.412 24.872 1.00 75.69 156 LYS A CA 1
ATOM 1274 C C . LYS A 1 156 ? -41.121 16.409 24.493 1.00 75.69 156 LYS A C 1
ATOM 1276 O O . LYS A 1 156 ? -41.241 16.057 23.320 1.00 75.69 156 LYS A O 1
ATOM 1281 N N . GLU A 1 157 ? -41.964 16.023 25.450 1.00 67.31 157 GLU A N 1
ATOM 1282 C CA . GLU A 1 157 ? -43.068 15.064 25.253 1.00 67.31 157 GLU A CA 1
ATOM 1283 C C . GLU A 1 157 ? -44.006 15.449 24.094 1.00 67.31 157 GLU A C 1
ATOM 1285 O O . GLU A 1 157 ? -44.501 14.591 23.368 1.00 67.31 157 GLU A O 1
ATOM 1290 N N . LYS A 1 158 ? -44.205 16.755 23.864 1.00 61.38 158 LYS A N 1
ATOM 1291 C CA . LYS A 1 158 ? -45.109 17.272 22.823 1.00 61.38 158 LYS A CA 1
ATOM 1292 C C . LYS A 1 158 ? -44.556 17.177 21.396 1.00 61.38 158 LYS A C 1
ATOM 1294 O O . LYS A 1 158 ? -45.341 17.127 20.455 1.00 61.38 158 LYS A O 1
ATOM 1299 N N . THR A 1 159 ? -43.235 17.196 21.207 1.00 61.25 159 THR A N 1
ATOM 1300 C CA . THR A 1 159 ? -42.603 17.267 19.869 1.00 61.25 159 THR A CA 1
ATOM 1301 C C . THR A 1 159 ? -41.647 16.110 19.575 1.00 61.25 159 THR A C 1
ATOM 1303 O O . THR A 1 159 ? -41.226 15.934 18.425 1.00 61.25 159 THR A O 1
ATOM 1306 N N . GLY A 1 160 ? -41.280 15.321 20.592 1.00 65.31 160 GLY A N 1
ATOM 1307 C CA . GLY A 1 160 ? -40.235 14.303 20.486 1.00 65.31 160 GLY A CA 1
ATOM 1308 C C . GLY A 1 160 ? -38.914 14.904 19.997 1.00 65.31 160 GLY A C 1
ATOM 1309 O O . GLY A 1 160 ? -38.234 14.320 19.150 1.00 65.31 160 GLY A O 1
ATOM 1310 N N . GLU A 1 161 ? -38.613 16.143 20.396 1.00 73.50 161 GLU A N 1
ATOM 1311 C CA . GLU A 1 161 ? -37.341 16.810 20.108 1.00 73.50 161 GLU A CA 1
ATOM 1312 C C . GLU A 1 161 ? -36.466 16.838 21.345 1.00 73.50 161 GLU A C 1
ATOM 1314 O O . GLU A 1 161 ? -36.938 17.168 22.432 1.00 73.50 161 GLU A O 1
ATOM 1319 N N . ALA A 1 162 ? -35.195 16.496 21.139 1.00 77.38 162 ALA A N 1
ATOM 1320 C CA . ALA A 1 162 ? -34.151 16.694 22.120 1.00 77.38 162 ALA A CA 1
ATOM 1321 C C . ALA A 1 162 ? -33.885 18.198 22.247 1.00 77.38 162 ALA A C 1
ATOM 1323 O O . ALA A 1 162 ? -33.666 18.882 21.244 1.00 77.38 162 ALA A O 1
ATOM 1324 N N . VAL A 1 163 ? -33.937 18.703 23.473 1.00 78.94 163 VAL A N 1
ATOM 1325 C CA . VAL A 1 163 ? -33.634 20.091 23.813 1.00 78.94 163 VAL A CA 1
ATOM 1326 C C . VAL A 1 163 ? -32.557 20.097 24.883 1.00 78.94 163 VAL A C 1
ATOM 1328 O O . VAL A 1 163 ? -32.506 19.208 25.730 1.00 78.94 163 VAL A O 1
ATOM 1331 N N . PHE A 1 164 ? -31.652 21.061 24.761 1.00 78.88 164 PHE A N 1
ATOM 1332 C CA . PHE A 1 164 ? -30.600 21.308 25.730 1.00 78.88 164 PHE A CA 1
ATOM 1333 C C . PHE A 1 164 ? -31.157 22.203 26.838 1.00 78.88 164 PHE A C 1
ATOM 1335 O O . PHE A 1 164 ? -31.616 23.308 26.537 1.00 78.88 164 PHE A O 1
ATOM 1342 N N . ASP A 1 165 ? -31.113 21.716 28.074 1.00 75.44 165 ASP A N 1
ATOM 1343 C CA . ASP A 1 165 ? -31.578 22.424 29.263 1.00 75.44 165 ASP A CA 1
ATOM 1344 C C . ASP A 1 165 ? -30.359 22.859 30.098 1.00 75.44 165 ASP A C 1
ATOM 1346 O O . ASP A 1 165 ? -29.561 22.027 30.535 1.00 75.44 165 ASP A O 1
ATOM 1350 N N . GLU A 1 166 ? -30.204 24.175 30.292 1.00 65.12 166 GLU A N 1
ATOM 1351 C CA . GLU A 1 166 ? -29.125 24.787 31.095 1.00 65.12 166 GLU A CA 1
ATOM 1352 C C . GLU A 1 166 ? -29.498 24.922 32.589 1.00 65.12 166 GLU A C 1
ATOM 1354 O O . GLU A 1 166 ? -28.620 25.115 33.421 1.00 65.12 166 GLU A O 1
ATOM 1359 N N . GLU A 1 167 ? -30.783 24.797 32.946 1.00 54.69 167 GLU A N 1
ATOM 1360 C CA . GLU A 1 167 ? -31.329 25.170 34.267 1.00 54.69 167 GLU A CA 1
ATOM 1361 C C . GLU A 1 167 ? -31.125 24.118 35.383 1.00 54.69 167 GLU A C 1
ATOM 1363 O O . GLU A 1 167 ? -31.393 24.400 36.549 1.00 54.69 167 GLU A O 1
ATOM 1368 N N . ASP A 1 168 ? -30.639 22.908 35.077 1.00 50.81 168 ASP A N 1
ATOM 1369 C CA . ASP A 1 168 ? -30.551 21.815 36.066 1.00 50.81 168 ASP A CA 1
ATOM 1370 C C . ASP A 1 168 ? -29.392 21.959 37.087 1.00 50.81 168 ASP A C 1
ATOM 1372 O O . ASP A 1 168 ? -29.353 21.187 38.055 1.00 50.81 168 ASP A O 1
ATOM 1376 N N . ASP A 1 169 ? -28.480 22.926 36.901 1.00 45.25 169 ASP A N 1
ATOM 1377 C CA . ASP A 1 169 ? -27.251 23.083 37.702 1.00 45.25 169 ASP A CA 1
ATOM 1378 C C . ASP A 1 169 ? -27.367 24.111 38.858 1.00 45.25 169 ASP A C 1
ATOM 1380 O O . ASP A 1 169 ? -26.596 24.036 39.817 1.00 45.25 169 ASP A O 1
ATOM 1384 N N . GLU A 1 170 ? -28.351 25.025 38.856 1.00 38.47 170 GLU A N 1
ATOM 1385 C CA . GLU A 1 170 ? -28.505 26.023 39.943 1.00 38.47 170 GLU A CA 1
ATOM 1386 C C . GLU A 1 170 ? -28.960 25.406 41.281 1.00 38.47 170 GLU A C 1
ATOM 1388 O O . GLU A 1 170 ? -28.686 25.956 42.348 1.00 38.47 170 GLU A O 1
ATOM 1393 N N . LEU A 1 171 ? -29.578 24.221 41.254 1.00 41.91 171 LEU A N 1
ATOM 1394 C CA . LEU A 1 171 ? -30.122 23.559 42.448 1.00 41.91 171 LEU A CA 1
ATOM 1395 C C . LEU A 1 171 ? -29.087 22.780 43.280 1.00 41.91 171 LEU A C 1
ATOM 1397 O O . LEU A 1 171 ? -29.413 22.336 44.376 1.00 41.91 171 LEU A O 1
ATOM 1401 N N . VAL A 1 172 ? -27.851 22.601 42.797 1.00 42.38 172 VAL A N 1
ATOM 1402 C CA . VAL A 1 172 ? -26.784 21.909 43.559 1.00 42.38 172 VAL A CA 1
ATOM 1403 C C . VAL A 1 172 ? -25.939 22.894 44.377 1.00 42.38 172 VAL A C 1
ATOM 1405 O O . VAL A 1 172 ? -25.296 22.506 45.348 1.00 42.38 172 VAL A O 1
ATOM 1408 N N . ILE A 1 173 ? -25.978 24.185 44.039 1.00 36.56 173 ILE A N 1
ATOM 1409 C CA . ILE A 1 173 ? -25.255 25.235 44.772 1.00 36.56 173 ILE A CA 1
ATOM 1410 C C . ILE A 1 173 ? -26.129 25.820 45.899 1.00 36.56 173 ILE A C 1
ATOM 1412 O O . ILE A 1 173 ? -25.606 26.292 46.905 1.00 36.56 173 ILE A O 1
ATOM 1416 N N . SER A 1 174 ? -27.459 25.737 45.793 1.00 33.66 174 SER A N 1
ATOM 1417 C CA . SER A 1 174 ? -28.387 26.434 46.695 1.00 33.66 174 SER A CA 1
ATOM 1418 C C . SER A 1 174 ? -28.649 25.776 48.058 1.00 33.66 174 SER A C 1
ATOM 1420 O O . SER A 1 174 ? -29.300 26.404 48.887 1.00 33.66 174 SER A O 1
ATOM 1422 N N . GLU A 1 175 ? -28.157 24.564 48.339 1.00 36.38 175 GLU A N 1
ATOM 1423 C CA . GLU A 1 175 ? -28.289 23.952 49.681 1.00 36.38 175 GLU A CA 1
ATOM 1424 C C . GLU A 1 175 ? -27.063 24.169 50.591 1.00 36.38 175 GLU A C 1
ATOM 1426 O O . GLU A 1 175 ? -27.075 23.756 51.748 1.00 36.38 175 GLU A O 1
ATOM 1431 N N . GLN A 1 176 ? -26.025 24.878 50.125 1.00 37.09 176 GLN A N 1
ATOM 1432 C CA . GLN A 1 176 ? -24.863 25.258 50.946 1.00 37.09 176 GLN A CA 1
ATOM 1433 C C . GLN A 1 176 ? -24.399 26.704 50.719 1.00 37.09 176 GLN A C 1
ATOM 1435 O O . GLN A 1 176 ? -23.203 26.991 50.687 1.00 37.09 176 GLN A O 1
ATOM 1440 N N . THR A 1 177 ? -25.327 27.651 50.590 1.00 28.84 177 THR A N 1
ATOM 1441 C CA . THR A 1 177 ? -24.973 29.077 50.623 1.00 28.84 177 THR A CA 1
ATOM 1442 C C . THR A 1 177 ? -25.697 29.796 51.747 1.00 28.84 177 THR A C 1
ATOM 1444 O O . THR A 1 177 ? -26.650 30.533 51.506 1.00 28.84 177 THR A O 1
ATOM 1447 N N . ASP A 1 178 ? -25.182 29.642 52.966 1.00 28.89 178 ASP A N 1
ATOM 1448 C CA . ASP A 1 178 ? -25.253 30.729 53.936 1.00 28.89 178 ASP A CA 1
ATOM 1449 C C . ASP A 1 178 ? -24.102 31.705 53.657 1.00 28.89 178 ASP A C 1
ATOM 1451 O O . ASP A 1 178 ? -22.926 31.424 53.870 1.00 28.89 178 ASP A O 1
ATOM 1455 N N . SER A 1 179 ? -24.493 32.870 53.140 1.00 31.59 179 SER A N 1
ATOM 1456 C CA . SER A 1 179 ? -23.772 34.147 53.113 1.00 31.59 179 SER A CA 1
ATOM 1457 C C . SER A 1 179 ? -22.307 34.159 52.643 1.00 31.59 179 SER A C 1
ATOM 1459 O O . SER A 1 179 ? -21.380 33.931 53.410 1.00 31.59 179 SER A O 1
ATOM 1461 N N . THR A 1 180 ? -22.078 34.653 51.425 1.00 28.05 180 THR A N 1
ATOM 1462 C CA . THR A 1 180 ? -21.265 35.869 51.194 1.00 28.05 180 THR A CA 1
ATOM 1463 C C . THR A 1 180 ? -21.349 36.298 49.728 1.00 28.05 180 THR A C 1
ATOM 1465 O O . THR A 1 180 ? -21.025 35.558 48.806 1.00 28.05 180 THR A O 1
ATOM 1468 N N . GLN A 1 181 ? -21.806 37.529 49.505 1.00 30.17 181 GLN A N 1
ATOM 1469 C CA . GLN A 1 181 ? -21.788 38.177 48.197 1.00 30.17 181 GLN A CA 1
ATOM 1470 C C . GLN A 1 181 ? -20.360 38.630 47.855 1.00 30.17 181 GLN A C 1
ATOM 1472 O O . GLN A 1 181 ? -19.775 39.389 48.623 1.00 30.17 181 GLN A O 1
ATOM 1477 N N . SER A 1 182 ? -19.832 38.272 46.678 1.00 26.05 182 SER A N 1
ATOM 1478 C CA . SER A 1 182 ? -19.120 39.237 45.815 1.00 26.05 182 SER A CA 1
ATOM 1479 C C . SER A 1 182 ? -18.818 38.716 44.398 1.00 26.05 182 SER A C 1
ATOM 1481 O O . SER A 1 182 ? -18.025 37.814 44.169 1.00 26.05 182 SER A O 1
ATOM 1483 N N . SER A 1 183 ? -19.481 39.371 43.441 1.00 24.53 183 SER A N 1
ATOM 1484 C CA . SER A 1 183 ? -19.019 39.807 42.112 1.00 24.53 183 SER A CA 1
ATOM 1485 C C . SER A 1 183 ? -18.157 38.888 41.229 1.00 24.53 183 SER A C 1
ATOM 1487 O O . SER A 1 183 ? -16.937 38.829 41.352 1.00 24.53 183 SER A O 1
ATOM 1489 N N . ASN A 1 184 ? -18.809 38.377 40.180 1.00 28.36 184 ASN A N 1
ATOM 1490 C CA . ASN A 1 184 ? -18.406 38.421 38.767 1.00 28.36 184 ASN A CA 1
ATOM 1491 C C . ASN A 1 184 ? -16.900 38.496 38.442 1.00 28.36 184 ASN A C 1
ATOM 1493 O O . ASN A 1 184 ? -16.320 39.584 38.418 1.00 28.36 184 ASN A O 1
ATOM 1497 N N . LYS A 1 185 ? -16.344 37.371 37.969 1.00 27.45 185 LYS A N 1
ATOM 1498 C CA . LYS A 1 185 ? -15.513 37.303 36.748 1.00 27.45 185 LYS A CA 1
ATOM 1499 C C . LYS A 1 185 ? -15.253 35.851 36.339 1.00 27.45 185 LYS A C 1
ATOM 1501 O O . LYS A 1 185 ? -14.598 35.099 37.048 1.00 27.45 185 LYS A O 1
ATOM 1506 N N . SER A 1 186 ? -15.709 35.502 35.140 1.00 32.69 186 SER A N 1
ATOM 1507 C CA . SER A 1 186 ? -15.325 34.299 34.403 1.00 32.69 186 SER A CA 1
ATOM 1508 C C . SER A 1 186 ? -13.817 34.297 34.127 1.00 32.69 186 SER A C 1
ATOM 1510 O O . SER A 1 186 ? -13.334 35.132 33.355 1.00 32.69 186 SER A O 1
ATOM 1512 N N . LYS A 1 187 ? -13.077 33.361 34.726 1.00 27.52 187 LYS A N 1
ATOM 1513 C CA . LYS A 1 187 ? -11.719 32.993 34.311 1.00 27.52 187 LYS A CA 1
ATOM 1514 C C . LYS A 1 187 ? -11.525 31.491 34.478 1.00 27.52 187 LYS A C 1
ATOM 1516 O O . LYS A 1 187 ? -11.881 30.924 35.502 1.00 27.52 187 LYS A O 1
ATOM 1521 N N . HIS A 1 188 ? -10.977 30.898 33.426 1.00 26.58 188 HIS A N 1
ATOM 1522 C CA . HIS A 1 188 ? -10.542 29.516 33.315 1.00 26.58 188 HIS A CA 1
ATOM 1523 C C . HIS A 1 188 ? -9.871 29.017 34.602 1.00 26.58 188 HIS A C 1
ATOM 1525 O O . HIS A 1 188 ? -8.848 29.550 35.026 1.00 26.58 188 HIS A O 1
ATOM 1531 N N . ILE A 1 189 ? -10.452 27.984 35.208 1.00 27.92 189 ILE A N 1
ATOM 1532 C CA . ILE A 1 189 ? -9.793 27.178 36.231 1.00 27.92 189 ILE A CA 1
ATOM 1533 C C . ILE A 1 189 ? -8.869 26.251 35.453 1.00 27.92 189 ILE A C 1
ATOM 1535 O O . ILE A 1 189 ? -9.356 25.266 34.934 1.00 27.92 189 ILE A O 1
ATOM 1539 N N . TYR A 1 190 ? -7.624 26.664 35.225 1.00 28.41 190 TYR A N 1
ATOM 1540 C CA . TYR A 1 190 ? -6.407 25.851 35.059 1.00 28.41 190 TYR A CA 1
ATOM 1541 C C . TYR A 1 190 ? -5.314 26.781 34.527 1.00 28.41 190 TYR A C 1
ATOM 1543 O O . TYR A 1 190 ? -4.997 26.779 33.347 1.00 28.41 190 TYR A O 1
ATOM 1551 N N . ASP A 1 191 ? -4.775 27.606 35.418 1.00 27.27 191 ASP A N 1
ATOM 1552 C CA . ASP A 1 191 ? -3.414 28.121 35.309 1.00 27.27 191 ASP A CA 1
ATOM 1553 C C . ASP A 1 191 ? -2.940 28.466 36.723 1.00 27.27 191 ASP A C 1
ATOM 1555 O O . ASP A 1 191 ? -3.510 29.318 37.402 1.00 27.27 191 ASP A O 1
ATOM 1559 N N . GLY A 1 192 ? -1.908 27.756 37.179 1.00 25.97 192 GLY A N 1
ATOM 1560 C CA . GLY A 1 192 ? -1.163 28.080 38.392 1.00 25.97 192 GLY A CA 1
ATOM 1561 C C . GLY A 1 192 ? -1.818 27.661 39.707 1.00 25.97 192 GLY A C 1
ATOM 1562 O O . GLY A 1 192 ? -2.362 28.491 40.433 1.00 25.97 192 GLY A O 1
ATOM 1563 N N . VAL A 1 193 ? -1.603 26.406 40.117 1.00 26.20 193 VAL A N 1
ATOM 1564 C CA . VAL A 1 193 ? -1.508 26.089 41.553 1.00 26.20 193 VAL A CA 1
ATOM 1565 C C . VAL A 1 193 ? -0.219 26.737 42.069 1.00 26.20 193 VAL A C 1
ATOM 1567 O O . VAL A 1 193 ? 0.842 26.127 42.160 1.00 26.20 193 VAL A O 1
ATOM 1570 N N . SER A 1 194 ? -0.306 28.038 42.326 1.00 25.31 194 SER A N 1
ATOM 1571 C CA . SER A 1 194 ? 0.604 28.759 43.202 1.00 25.31 194 SER A CA 1
ATOM 1572 C C . SER A 1 194 ? 0.276 28.368 44.642 1.00 25.31 194 SER A C 1
ATOM 1574 O O . SER A 1 194 ? -0.892 28.247 45.009 1.00 25.31 194 SER A O 1
ATOM 1576 N N . LYS A 1 195 ? 1.326 28.163 45.439 1.00 30.30 195 LYS A N 1
ATOM 1577 C CA . LYS A 1 195 ? 1.389 27.743 46.850 1.00 30.30 195 LYS A CA 1
ATOM 1578 C C . LYS A 1 195 ? 0.624 28.646 47.852 1.00 30.30 195 LYS A C 1
ATOM 1580 O O . LYS A 1 195 ? 1.184 29.049 48.864 1.00 30.30 195 LYS A O 1
ATOM 1585 N N . LYS A 1 196 ? -0.645 28.985 47.617 1.00 32.00 196 LYS A N 1
ATOM 1586 C CA . LYS A 1 196 ? -1.483 29.771 48.544 1.00 32.00 196 LYS A CA 1
ATOM 1587 C C . LYS A 1 196 ? -2.940 29.299 48.531 1.00 32.00 196 LYS A C 1
ATOM 1589 O O . LYS A 1 196 ? -3.818 30.026 48.086 1.00 32.00 196 LYS A O 1
ATOM 1594 N N . ALA A 1 197 ? -3.179 28.073 48.992 1.00 32.00 197 ALA A N 1
ATOM 1595 C CA . ALA A 1 197 ? -4.501 27.595 49.428 1.00 32.00 197 ALA A CA 1
ATOM 1596 C C . ALA A 1 197 ? -4.390 26.339 50.323 1.00 32.00 197 ALA A C 1
ATOM 1598 O O . ALA A 1 197 ? -5.232 25.449 50.274 1.00 32.00 197 ALA A O 1
ATOM 1599 N N . LEU A 1 198 ? -3.320 26.250 51.117 1.00 33.12 198 LEU A N 1
ATOM 1600 C CA . LEU A 1 198 ? -3.167 25.273 52.196 1.00 33.12 198 LEU A CA 1
ATOM 1601 C C . LEU A 1 198 ? -3.357 26.026 53.510 1.00 33.12 198 LEU A C 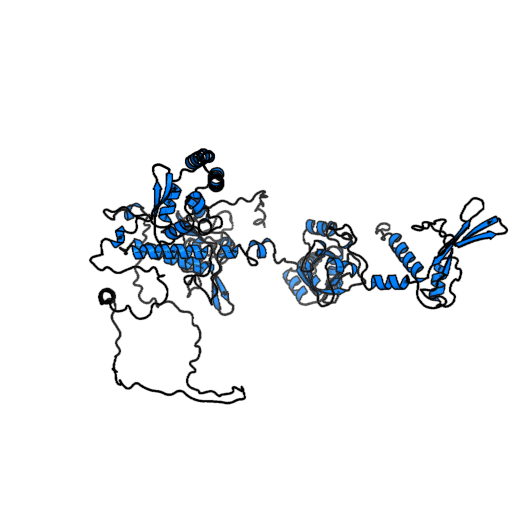1
ATOM 1603 O O . LEU A 1 198 ? -2.392 26.299 54.198 1.00 33.12 198 LEU A O 1
ATOM 1607 N N . ASP A 1 199 ? -4.589 26.439 53.782 1.00 38.25 199 ASP A N 1
ATOM 1608 C CA . ASP A 1 199 ? -5.024 26.899 55.103 1.00 38.25 199 ASP A CA 1
ATOM 1609 C C . ASP A 1 199 ? -6.528 26.635 55.196 1.00 38.25 199 ASP A C 1
ATOM 1611 O O . ASP A 1 199 ? -7.350 27.538 55.127 1.00 38.25 199 ASP A O 1
ATOM 1615 N N . ASN A 1 200 ? -6.893 25.356 55.271 1.00 39.00 200 ASN A N 1
ATOM 1616 C CA . ASN A 1 200 ? -8.200 24.923 55.754 1.00 39.00 200 ASN A CA 1
ATOM 1617 C C . ASN A 1 200 ? -7.959 23.706 56.652 1.00 39.00 200 ASN A C 1
ATOM 1619 O O . ASN A 1 200 ? -7.819 22.574 56.185 1.00 39.00 200 ASN A O 1
ATOM 1623 N N . ASN A 1 201 ? -7.905 23.968 57.960 1.00 40.50 201 ASN A N 1
ATOM 1624 C CA . ASN A 1 201 ? -7.651 23.021 59.057 1.00 40.50 201 ASN A CA 1
ATOM 1625 C C . ASN A 1 201 ? -8.696 21.890 59.203 1.00 40.50 201 ASN A C 1
ATOM 1627 O O . ASN A 1 201 ? -8.684 21.152 60.189 1.00 40.50 201 ASN A O 1
ATOM 1631 N N . GLU A 1 202 ? -9.604 21.736 58.241 1.00 42.47 202 GLU A N 1
ATOM 1632 C CA . GLU A 1 202 ? -10.638 20.698 58.225 1.00 42.47 202 GLU A CA 1
ATOM 1633 C C . GLU A 1 202 ? -10.258 19.515 57.324 1.00 42.47 202 GLU A C 1
ATOM 1635 O O . GLU A 1 202 ? -10.587 18.376 57.642 1.00 42.47 202 GLU A O 1
ATOM 1640 N N . ILE A 1 203 ? -9.468 19.741 56.266 1.00 41.78 203 ILE A N 1
ATOM 1641 C CA . ILE A 1 203 ? -9.020 18.672 55.355 1.00 41.78 203 ILE A CA 1
ATOM 1642 C C . ILE A 1 203 ? -7.877 17.858 55.984 1.00 41.78 203 ILE A C 1
ATOM 1644 O O . ILE A 1 203 ? -7.826 16.642 55.814 1.00 41.78 203 ILE A O 1
ATOM 1648 N N . ALA A 1 204 ? -7.018 18.501 56.785 1.00 36.19 204 ALA A N 1
ATOM 1649 C CA . ALA A 1 204 ? -5.960 17.827 57.544 1.00 36.19 204 ALA A CA 1
ATOM 1650 C C . ALA A 1 204 ? -6.530 16.830 58.570 1.00 36.19 204 ALA A C 1
ATOM 1652 O O . ALA A 1 204 ? -6.056 15.707 58.657 1.00 36.19 204 ALA A O 1
ATOM 1653 N N . LYS A 1 205 ? -7.631 17.176 59.252 1.00 34.69 205 LYS A N 1
ATOM 1654 C CA . LYS A 1 205 ? -8.283 16.291 60.237 1.00 34.69 205 LYS A CA 1
ATOM 1655 C C . LYS A 1 205 ? -8.947 15.066 59.609 1.00 34.69 205 LYS A C 1
ATOM 1657 O O . LYS A 1 205 ? -9.018 14.016 60.239 1.00 34.69 205 LYS A O 1
ATOM 1662 N N . ILE A 1 206 ? -9.444 15.201 58.379 1.00 38.81 206 ILE A N 1
ATOM 1663 C CA . ILE A 1 206 ? -10.026 14.084 57.628 1.00 38.81 206 ILE A CA 1
ATOM 1664 C C . ILE A 1 206 ? -8.907 13.179 57.093 1.00 38.81 206 ILE A C 1
ATOM 1666 O O . ILE A 1 206 ? -9.044 11.964 57.151 1.00 38.81 206 ILE A O 1
ATOM 1670 N N . LEU A 1 207 ? -7.783 13.743 56.637 1.00 36.94 207 LEU A N 1
ATOM 1671 C CA . LEU A 1 207 ? -6.609 12.975 56.202 1.00 36.94 207 LEU A CA 1
ATOM 1672 C C . LEU A 1 207 ? -5.901 12.254 57.360 1.00 36.94 207 LEU A C 1
ATOM 1674 O O . LEU A 1 207 ? -5.539 11.092 57.193 1.00 36.94 207 LEU A O 1
ATOM 1678 N N . ASP A 1 208 ? -5.792 12.873 58.537 1.00 34.06 208 ASP A N 1
ATOM 1679 C CA . ASP A 1 208 ? -5.176 12.264 59.727 1.00 34.06 208 ASP A CA 1
ATOM 1680 C C . ASP A 1 208 ? -5.977 11.061 60.250 1.00 34.06 208 ASP A C 1
ATOM 1682 O O . ASP A 1 208 ? -5.405 10.088 60.735 1.00 34.06 208 ASP A O 1
ATOM 1686 N N . HIS A 1 209 ? -7.304 11.066 60.082 1.00 36.03 209 HIS A N 1
ATOM 1687 C CA . HIS A 1 209 ? -8.153 9.939 60.477 1.00 36.03 209 HIS A CA 1
ATOM 1688 C C . HIS A 1 209 ? -8.070 8.745 59.501 1.00 36.03 209 HIS A C 1
ATOM 1690 O O . HIS A 1 209 ? -8.454 7.631 59.859 1.00 36.03 209 HIS A O 1
ATOM 1696 N N . PHE A 1 210 ? -7.566 8.958 58.278 1.00 33.72 210 PHE A N 1
ATOM 1697 C CA . PHE A 1 210 ? -7.350 7.909 57.271 1.00 33.72 210 PHE A CA 1
ATOM 1698 C C . PHE A 1 210 ? -5.920 7.344 57.270 1.00 33.72 210 PHE A C 1
ATOM 1700 O O . PHE A 1 210 ? -5.688 6.328 56.619 1.00 33.72 210 PHE A O 1
ATOM 1707 N N . MET A 1 211 ? -4.979 7.973 57.985 1.00 32.94 211 MET A N 1
ATOM 1708 C CA . MET A 1 211 ? -3.554 7.600 58.003 1.00 32.94 211 MET A CA 1
ATOM 1709 C C . MET A 1 211 ? -3.099 6.911 59.304 1.00 32.94 211 MET A C 1
ATOM 1711 O O . MET A 1 211 ? -1.911 6.659 59.471 1.00 32.94 211 MET A O 1
ATOM 1715 N N . LEU A 1 212 ? -4.022 6.557 60.207 1.00 34.78 212 LEU A N 1
ATOM 1716 C CA . LEU A 1 212 ? -3.736 5.848 61.467 1.00 34.78 212 LEU A CA 1
ATOM 1717 C C . LEU A 1 212 ? -4.028 4.336 61.412 1.00 34.78 212 LEU A C 1
ATOM 1719 O O . LEU A 1 212 ? -4.534 3.758 62.366 1.00 34.78 212 LEU A O 1
ATOM 1723 N N . GLU A 1 213 ? -3.666 3.684 60.310 1.00 33.88 213 GLU A N 1
ATOM 1724 C CA . GLU A 1 213 ? -3.437 2.233 60.272 1.00 33.88 213 GLU A CA 1
ATOM 1725 C C . GLU A 1 213 ? -2.179 1.962 59.438 1.00 33.88 213 GLU A C 1
ATOM 1727 O O . GLU A 1 213 ? -2.258 1.643 58.253 1.00 33.88 213 GLU A O 1
ATOM 1732 N N . ASN A 1 214 ? -1.013 2.221 60.040 1.00 29.59 214 ASN A N 1
ATOM 1733 C CA . ASN A 1 214 ? 0.184 1.367 60.020 1.00 29.59 214 ASN A CA 1
ATOM 1734 C C . ASN A 1 214 ? 1.375 2.141 60.603 1.00 29.59 214 ASN A C 1
ATOM 1736 O O . ASN A 1 214 ? 1.907 3.066 59.990 1.00 29.59 214 ASN A O 1
ATOM 1740 N N . ASP A 1 215 ? 1.767 1.739 61.809 1.00 29.16 215 ASP A N 1
ATOM 1741 C CA . ASP A 1 215 ? 2.926 2.243 62.536 1.00 29.16 215 ASP A CA 1
ATOM 1742 C C . ASP A 1 215 ? 4.257 1.852 61.873 1.00 29.16 215 ASP A C 1
ATOM 1744 O O . ASP A 1 215 ? 4.425 0.724 61.408 1.00 29.16 215 ASP A O 1
ATOM 1748 N N . GLY A 1 216 ? 5.237 2.755 61.995 1.00 27.69 216 GLY A N 1
ATOM 1749 C CA . GLY A 1 216 ? 6.625 2.393 62.295 1.00 27.69 216 GLY A CA 1
ATOM 1750 C C . GLY A 1 216 ? 7.673 2.738 61.236 1.00 27.69 216 GLY A C 1
ATOM 1751 O O . GLY A 1 216 ? 7.937 1.939 60.351 1.00 27.69 216 GLY A O 1
ATOM 1752 N N . GLU A 1 217 ? 8.353 3.879 61.387 1.00 25.38 217 GLU A N 1
ATOM 1753 C CA . GLU A 1 217 ? 9.748 3.922 61.865 1.00 25.38 217 GLU A CA 1
ATOM 1754 C C . GLU A 1 217 ? 10.227 5.377 62.038 1.00 25.38 217 GLU A C 1
ATOM 1756 O O . GLU A 1 217 ? 9.975 6.267 61.230 1.00 25.38 217 GLU A O 1
ATOM 1761 N N . ILE A 1 218 ? 10.870 5.606 63.180 1.00 27.86 218 ILE A N 1
ATOM 1762 C CA . ILE A 1 218 ? 11.337 6.880 63.737 1.00 27.86 218 ILE A CA 1
ATOM 1763 C C . ILE A 1 218 ? 12.715 7.212 63.152 1.00 27.86 218 ILE A C 1
ATOM 1765 O O . ILE A 1 218 ? 13.539 6.311 63.120 1.00 27.86 218 ILE A O 1
ATOM 1769 N N . PHE A 1 219 ? 13.003 8.479 62.813 1.00 24.45 219 PHE A N 1
ATOM 1770 C CA . PHE A 1 219 ? 14.248 9.173 63.208 1.00 24.45 219 PHE A CA 1
ATOM 1771 C C . PHE A 1 219 ? 14.159 10.704 62.999 1.00 24.45 219 PHE A C 1
ATOM 1773 O O . PHE A 1 219 ? 14.147 11.196 61.879 1.00 24.45 219 PHE A O 1
ATOM 1780 N N . ASN A 1 220 ? 14.102 11.389 64.148 1.00 24.73 220 ASN A N 1
ATOM 1781 C CA . ASN A 1 220 ? 14.593 12.711 64.568 1.00 24.73 220 ASN A CA 1
ATOM 1782 C C . ASN A 1 220 ? 14.645 13.910 63.599 1.00 24.73 220 ASN A C 1
ATOM 1784 O O . ASN A 1 220 ? 15.549 14.033 62.775 1.00 24.73 220 ASN A O 1
ATOM 1788 N N . ASP A 1 221 ? 13.783 14.884 63.906 1.00 26.12 221 ASP A N 1
ATOM 1789 C CA . ASP A 1 221 ? 14.026 16.316 63.729 1.00 26.12 221 ASP A CA 1
ATOM 1790 C C . ASP A 1 221 ? 14.930 16.836 64.859 1.00 26.12 221 ASP A C 1
ATOM 1792 O O . ASP A 1 221 ? 14.584 16.712 66.031 1.00 26.12 221 ASP A O 1
ATOM 1796 N N . ASP A 1 222 ? 16.049 17.461 64.502 1.00 27.03 222 ASP A N 1
ATOM 1797 C CA . ASP A 1 222 ? 16.714 18.496 65.296 1.00 27.03 222 ASP A CA 1
ATOM 1798 C C . ASP A 1 222 ? 17.534 19.356 64.325 1.00 27.03 222 ASP A C 1
ATOM 1800 O O . ASP A 1 222 ? 18.581 18.938 63.844 1.00 27.03 222 ASP A O 1
ATOM 1804 N N . GLU A 1 223 ? 17.007 20.528 63.968 1.00 25.14 223 GLU A N 1
ATOM 1805 C CA . GLU A 1 223 ? 17.712 21.816 64.070 1.00 25.14 223 GLU A CA 1
ATOM 1806 C C . GLU A 1 223 ? 16.842 22.932 63.477 1.00 25.14 223 GLU A C 1
ATOM 1808 O O . GLU A 1 223 ? 16.800 23.231 62.282 1.00 25.14 223 GLU A O 1
ATOM 1813 N N . LEU A 1 224 ? 16.100 23.548 64.393 1.00 25.83 224 LEU A N 1
ATOM 1814 C CA . LEU A 1 224 ? 15.310 24.745 64.194 1.00 25.83 224 LEU A CA 1
ATOM 1815 C C . LEU A 1 224 ? 16.234 25.970 64.081 1.00 25.83 224 LEU A C 1
ATOM 1817 O O . LEU A 1 224 ? 17.091 26.189 64.931 1.00 25.83 224 LEU A O 1
ATOM 1821 N N . ALA A 1 225 ? 15.959 26.797 63.074 1.00 24.77 225 ALA A N 1
ATOM 1822 C CA . ALA A 1 225 ? 16.058 28.257 63.077 1.00 24.77 225 ALA A CA 1
ATOM 1823 C C . ALA A 1 225 ? 17.293 28.916 63.725 1.00 24.77 225 ALA A C 1
ATOM 1825 O O . ALA A 1 225 ? 17.371 29.067 64.938 1.00 24.77 225 ALA A O 1
ATOM 1826 N N . ASN A 1 226 ? 18.131 29.542 62.894 1.00 24.66 226 ASN A N 1
ATOM 1827 C CA . ASN A 1 226 ? 18.757 30.818 63.236 1.00 24.66 226 ASN A CA 1
ATOM 1828 C C . ASN A 1 226 ? 19.233 31.539 61.975 1.00 24.66 226 ASN A C 1
ATOM 1830 O O . ASN A 1 226 ? 20.193 31.115 61.344 1.00 24.66 226 ASN A O 1
ATOM 1834 N N . THR A 1 227 ? 18.555 32.636 61.632 1.00 24.05 227 THR A N 1
ATOM 1835 C CA . THR A 1 227 ? 19.110 33.977 61.339 1.00 24.05 227 THR A CA 1
ATOM 1836 C C . THR A 1 227 ? 18.212 34.746 60.370 1.00 24.05 227 THR A C 1
ATOM 1838 O O . THR A 1 227 ? 18.358 34.746 59.153 1.00 24.05 227 THR A O 1
ATOM 1841 N N . LEU A 1 228 ? 17.271 35.473 60.969 1.00 22.95 228 LEU A N 1
ATOM 1842 C CA . LEU A 1 228 ? 16.856 36.777 60.469 1.00 22.95 228 LEU A CA 1
ATOM 1843 C C . LEU A 1 228 ? 18.087 37.697 60.452 1.00 22.95 228 LEU A C 1
ATOM 1845 O O . LEU A 1 228 ? 18.749 37.817 61.482 1.00 22.95 228 LEU A O 1
ATOM 1849 N N . ASN A 1 229 ? 18.357 38.389 59.344 1.00 22.55 229 ASN A N 1
ATOM 1850 C CA . ASN A 1 229 ? 18.247 39.853 59.281 1.00 22.55 229 ASN A CA 1
ATOM 1851 C C . ASN A 1 229 ? 18.979 40.493 58.093 1.00 22.55 229 ASN A C 1
ATOM 1853 O O . ASN A 1 229 ? 20.052 40.081 57.668 1.00 22.55 229 ASN A O 1
ATOM 1857 N N . SER A 1 230 ? 18.410 41.643 57.736 1.00 24.19 230 SER A N 1
ATOM 1858 C CA . SER A 1 230 ? 18.981 42.808 57.056 1.00 24.19 230 SER A CA 1
ATOM 1859 C C . SER A 1 230 ? 18.941 42.859 55.525 1.00 24.19 230 SER A C 1
ATOM 1861 O O . SER A 1 230 ? 19.685 42.235 54.781 1.00 24.19 230 SER A O 1
ATOM 1863 N N . SER A 1 231 ? 17.993 43.699 55.126 1.00 22.41 231 SER A N 1
ATOM 1864 C CA . SER A 1 231 ? 17.707 44.355 53.865 1.00 22.41 231 SER A CA 1
ATOM 1865 C C . SER A 1 231 ? 18.783 45.342 53.390 1.00 22.41 231 SER A C 1
ATOM 1867 O O . SER A 1 231 ? 19.533 45.874 54.205 1.00 22.41 231 SER A O 1
ATOM 1869 N N . SER A 1 232 ? 18.632 45.728 52.109 1.00 23.23 232 SER A N 1
ATOM 1870 C CA . SER A 1 232 ? 18.975 47.025 51.469 1.00 23.23 232 SER A CA 1
ATOM 1871 C C . SER A 1 232 ? 20.477 47.330 51.297 1.00 23.23 232 SER A C 1
ATOM 1873 O O . SER A 1 232 ? 21.252 47.075 52.199 1.00 23.23 232 SER A O 1
ATOM 1875 N N . SER A 1 233 ? 20.999 47.892 50.200 1.00 23.75 233 SER A N 1
ATOM 1876 C CA . SER A 1 233 ? 20.444 48.768 49.150 1.00 23.75 233 SER A CA 1
ATOM 1877 C C . SER A 1 233 ? 21.561 49.147 48.147 1.00 23.75 233 SER A C 1
ATOM 1879 O O . SER A 1 233 ? 22.665 49.377 48.621 1.00 23.75 233 SER A O 1
ATOM 1881 N N . VAL A 1 234 ? 21.207 49.354 46.858 1.00 24.20 234 VAL A N 1
ATOM 1882 C CA . VAL A 1 234 ? 21.659 50.463 45.951 1.00 24.20 234 VAL A CA 1
ATOM 1883 C C . VAL A 1 234 ? 23.146 50.370 45.488 1.00 24.20 234 VAL A C 1
ATOM 1885 O O . VAL A 1 234 ? 24.028 50.153 46.298 1.00 24.20 234 VAL A O 1
ATOM 1888 N N . GLU A 1 235 ? 23.525 50.348 44.197 1.00 24.33 235 GLU A N 1
ATOM 1889 C CA . GLU A 1 235 ? 23.490 51.411 43.167 1.00 24.33 235 GLU A CA 1
ATOM 1890 C C . GLU A 1 235 ? 23.752 50.860 41.741 1.00 24.33 235 GLU A C 1
ATOM 1892 O O . GLU A 1 235 ? 24.497 49.899 41.550 1.00 24.33 235 GLU A O 1
ATOM 1897 N N . GLU A 1 236 ? 23.176 51.531 40.738 1.00 23.67 236 GLU A N 1
ATOM 1898 C CA . GLU A 1 236 ? 23.530 51.459 39.309 1.00 23.67 236 GLU A CA 1
ATOM 1899 C C . GLU A 1 236 ? 24.555 52.550 38.919 1.00 23.67 236 GLU A C 1
ATOM 1901 O O . GLU A 1 236 ? 24.629 53.574 39.596 1.00 23.67 236 GLU A O 1
ATOM 1906 N N . ASN A 1 237 ? 25.186 52.370 37.736 1.00 23.70 237 ASN A N 1
ATOM 1907 C CA . ASN A 1 237 ? 26.015 53.285 36.901 1.00 23.70 237 ASN A CA 1
ATOM 1908 C C . ASN A 1 237 ? 27.543 53.031 36.975 1.00 23.70 237 ASN A C 1
ATOM 1910 O O . ASN A 1 237 ? 28.094 52.928 38.054 1.00 23.70 237 ASN A O 1
ATOM 1914 N N . THR A 1 238 ? 28.363 52.969 35.907 1.00 24.14 238 THR A N 1
ATOM 1915 C CA . THR A 1 238 ? 28.271 53.432 34.504 1.00 24.14 238 THR A CA 1
ATOM 1916 C C . THR A 1 238 ? 29.410 52.852 33.620 1.00 24.14 238 THR A C 1
ATOM 1918 O O . THR A 1 238 ? 30.526 52.684 34.089 1.00 24.14 238 THR A O 1
ATOM 1921 N N . ASN A 1 239 ? 29.124 52.716 32.312 1.00 24.94 239 ASN A N 1
ATOM 1922 C CA . ASN A 1 239 ? 29.956 52.982 31.109 1.00 24.94 239 ASN A CA 1
ATOM 1923 C C . ASN A 1 239 ? 31.187 52.137 30.664 1.00 24.94 239 ASN A C 1
ATOM 1925 O O . ASN A 1 239 ? 32.257 52.225 31.246 1.00 24.94 239 ASN A O 1
ATOM 1929 N N . LYS A 1 240 ? 31.031 51.592 29.430 1.00 24.84 240 LYS A N 1
ATOM 1930 C CA . LYS A 1 240 ? 31.937 51.549 28.235 1.00 24.84 240 LYS A CA 1
ATOM 1931 C C . LYS A 1 240 ? 33.305 50.840 28.394 1.00 24.84 240 LYS A C 1
ATOM 1933 O O . LYS A 1 240 ? 34.120 51.248 29.199 1.00 24.84 240 LYS A O 1
ATOM 1938 N N . SER A 1 241 ? 33.717 49.862 27.575 1.00 24.05 241 SER A N 1
ATOM 1939 C CA . SER A 1 241 ? 33.794 49.831 26.099 1.00 24.05 241 SER A CA 1
ATOM 1940 C C . SER A 1 241 ? 34.356 48.470 25.610 1.00 24.05 241 SER A C 1
ATOM 1942 O O . SER A 1 241 ? 35.093 47.837 26.354 1.00 24.05 241 SER A O 1
ATOM 1944 N N . ASN A 1 242 ? 33.967 48.060 24.388 1.00 24.33 242 ASN A N 1
ATOM 1945 C CA . ASN A 1 242 ? 34.613 47.186 23.371 1.00 24.33 242 ASN A CA 1
ATOM 1946 C C . ASN A 1 242 ? 35.914 46.454 23.788 1.00 24.33 242 ASN A C 1
ATOM 1948 O O . ASN A 1 242 ? 36.840 47.099 24.252 1.00 24.33 242 ASN A O 1
ATOM 1952 N N . GLU A 1 243 ? 36.145 45.152 23.587 1.00 24.59 243 GLU A N 1
ATOM 1953 C CA . GLU A 1 243 ? 35.898 44.260 22.442 1.00 24.59 243 GLU A CA 1
ATOM 1954 C C . GLU A 1 243 ? 36.330 42.820 22.845 1.00 24.59 243 GLU A C 1
ATOM 1956 O O . GLU A 1 243 ? 37.005 42.647 23.856 1.00 24.59 243 GLU A O 1
ATOM 1961 N N . SER A 1 244 ? 36.033 41.819 22.003 1.00 26.03 244 SER A N 1
ATOM 1962 C CA . SER A 1 244 ? 36.479 40.401 22.035 1.00 26.03 244 SER A CA 1
ATOM 1963 C C . SER A 1 244 ? 35.564 39.372 22.730 1.00 26.03 244 SER A C 1
ATOM 1965 O O . SER A 1 244 ? 35.749 38.963 23.869 1.00 26.03 244 SER A O 1
ATOM 1967 N N . ASN A 1 245 ? 34.599 38.853 21.962 1.00 25.58 245 ASN A N 1
ATOM 1968 C CA . ASN A 1 245 ? 33.947 37.578 22.263 1.00 25.58 245 ASN A CA 1
ATOM 1969 C C . ASN A 1 245 ? 34.889 36.421 21.892 1.00 25.58 245 ASN A C 1
ATOM 1971 O O . ASN A 1 245 ? 34.851 35.905 20.777 1.00 25.58 245 ASN A O 1
ATOM 1975 N N . PHE A 1 246 ? 35.712 36.020 22.855 1.00 26.72 246 PHE A N 1
ATOM 1976 C CA . PHE A 1 246 ? 36.268 34.676 22.983 1.00 26.72 246 PHE A CA 1
ATOM 1977 C C . PHE A 1 246 ? 35.858 34.181 24.371 1.00 26.72 246 PHE A C 1
ATOM 1979 O O . PHE A 1 246 ? 36.451 34.582 25.366 1.00 26.72 246 PHE A O 1
ATOM 1986 N N . PHE A 1 247 ? 34.824 33.346 24.460 1.00 25.47 247 PHE A N 1
ATOM 1987 C CA . PHE A 1 247 ? 34.509 32.658 25.711 1.00 25.47 247 PHE A CA 1
ATOM 1988 C C . PHE A 1 247 ? 35.243 31.318 25.734 1.00 25.47 247 PHE A C 1
ATOM 1990 O O . PHE A 1 247 ? 34.780 30.335 25.163 1.00 25.47 247 PHE A O 1
ATOM 1997 N N . ASN A 1 248 ? 36.393 31.320 26.404 1.00 24.16 248 ASN A N 1
ATOM 1998 C CA . ASN A 1 248 ? 36.863 30.199 27.206 1.00 24.16 248 ASN A CA 1
ATOM 1999 C C . ASN A 1 248 ? 36.808 30.666 28.661 1.00 24.16 248 ASN A C 1
ATOM 2001 O O . ASN A 1 248 ? 37.382 31.705 28.978 1.00 24.16 248 ASN A O 1
ATOM 2005 N N . LEU A 1 249 ? 36.149 29.899 29.523 1.00 26.58 249 LEU A N 1
ATOM 2006 C CA . LEU A 1 249 ? 36.446 29.871 30.950 1.00 26.58 249 LEU A CA 1
ATOM 2007 C C . LEU A 1 249 ? 36.072 28.490 31.492 1.00 26.58 249 LEU A C 1
ATOM 2009 O O . LEU A 1 249 ? 34.902 28.111 31.551 1.00 26.58 249 LEU A O 1
ATOM 2013 N N . ASP A 1 250 ? 37.142 27.751 31.774 1.00 27.05 250 ASP A N 1
ATOM 2014 C CA . ASP A 1 250 ? 37.337 26.776 32.849 1.00 27.05 250 ASP A CA 1
ATOM 2015 C C . ASP A 1 250 ? 36.233 26.845 33.924 1.00 27.05 250 ASP A C 1
ATOM 2017 O O . ASP A 1 250 ? 35.960 27.901 34.486 1.00 27.05 250 ASP A O 1
ATOM 2021 N N . ILE A 1 251 ? 35.397 25.813 34.060 1.00 29.83 251 ILE A N 1
ATOM 2022 C CA . ILE A 1 251 ? 35.564 24.656 34.962 1.00 29.83 251 ILE A CA 1
ATOM 2023 C C . ILE A 1 251 ? 35.860 25.086 36.407 1.00 29.83 251 ILE A C 1
ATOM 2025 O O . ILE A 1 251 ? 37.010 25.101 36.833 1.00 29.83 251 ILE A O 1
ATOM 2029 N N . ASP A 1 252 ? 34.787 25.310 37.172 1.00 27.77 252 ASP A N 1
ATOM 2030 C CA . ASP A 1 252 ? 34.782 25.109 38.621 1.00 27.77 252 ASP A CA 1
ATOM 2031 C C . ASP A 1 252 ? 34.057 23.793 38.941 1.00 27.77 252 ASP A C 1
ATOM 2033 O O . ASP A 1 252 ? 32.856 23.605 38.719 1.00 27.77 252 ASP A O 1
ATOM 2037 N N . LEU A 1 253 ? 34.858 22.850 39.428 1.00 37.16 253 LEU A N 1
ATOM 2038 C CA . LEU A 1 253 ? 34.483 21.549 39.958 1.00 37.16 253 LEU A CA 1
ATOM 2039 C C . LEU A 1 253 ? 33.778 21.743 41.304 1.00 37.16 253 LEU A C 1
ATOM 2041 O O . LEU A 1 253 ? 34.462 21.977 42.292 1.00 37.16 253 LEU A O 1
ATOM 2045 N N . ASN A 1 254 ? 32.442 21.664 41.340 1.00 32.69 254 ASN A N 1
ATOM 2046 C CA . ASN A 1 254 ? 31.650 21.191 42.496 1.00 32.69 254 ASN A CA 1
ATOM 2047 C C . ASN A 1 254 ? 30.132 21.226 42.235 1.00 32.69 254 ASN A C 1
ATOM 2049 O O . ASN A 1 254 ? 29.372 21.710 43.062 1.00 32.69 254 ASN A O 1
ATOM 2053 N N . ASN A 1 255 ? 29.674 20.712 41.088 1.00 33.09 255 ASN A N 1
ATOM 2054 C CA . ASN A 1 255 ? 28.264 20.343 40.876 1.00 33.09 255 ASN A CA 1
ATOM 2055 C C . ASN A 1 255 ? 28.123 19.368 39.693 1.00 33.09 255 ASN A C 1
ATOM 2057 O O . ASN A 1 255 ? 27.416 19.622 38.721 1.00 33.09 255 ASN A O 1
ATOM 2061 N N . PHE A 1 256 ? 28.830 18.238 39.771 1.00 25.97 256 PHE A N 1
ATOM 2062 C CA . PHE A 1 256 ? 28.635 17.100 38.872 1.00 25.97 256 PHE A CA 1
ATOM 2063 C C . PHE A 1 256 ? 28.063 15.938 39.689 1.00 25.97 256 PHE A C 1
ATOM 2065 O O . PHE A 1 256 ? 28.796 15.198 40.338 1.00 25.97 256 PHE A O 1
ATOM 2072 N N . ILE A 1 257 ? 26.737 15.816 39.685 1.00 31.80 257 ILE A N 1
ATOM 2073 C CA . ILE A 1 257 ? 26.040 14.588 40.075 1.00 31.80 257 ILE A CA 1
ATOM 2074 C C . ILE A 1 257 ? 25.851 13.807 38.763 1.00 31.80 257 ILE A C 1
ATOM 2076 O O . ILE A 1 257 ? 25.304 14.376 37.814 1.00 31.80 257 ILE A O 1
ATOM 2080 N N . PRO A 1 258 ? 26.361 12.570 38.636 1.00 30.34 258 PRO A N 1
ATOM 2081 C CA . PRO A 1 258 ? 26.241 11.798 37.402 1.00 30.34 258 PRO A CA 1
ATOM 2082 C C . PRO A 1 258 ? 24.767 11.471 37.097 1.00 30.34 258 PRO A C 1
ATOM 2084 O O . PRO A 1 258 ? 23.963 11.347 38.022 1.00 30.34 258 PRO A O 1
ATOM 2087 N N . PRO A 1 259 ? 24.385 11.309 35.815 1.00 34.28 259 PRO A N 1
ATOM 2088 C CA . PRO A 1 259 ? 23.102 10.719 35.478 1.00 34.28 259 PRO A CA 1
ATOM 2089 C C . PRO A 1 259 ? 23.187 9.222 35.777 1.00 34.28 259 PRO A C 1
ATOM 2091 O O . PRO A 1 259 ? 23.746 8.457 34.988 1.00 34.28 259 PRO A O 1
ATOM 2094 N N . ASP A 1 260 ? 22.665 8.812 36.927 1.00 31.80 260 ASP A N 1
ATOM 2095 C CA . ASP A 1 260 ? 22.516 7.395 37.229 1.00 31.80 260 ASP A CA 1
ATOM 2096 C C . ASP A 1 260 ? 21.468 6.740 36.308 1.00 31.80 260 ASP A C 1
ATOM 2098 O O . ASP A 1 260 ? 20.537 7.396 35.817 1.00 31.80 260 ASP A O 1
ATOM 2102 N N . PRO A 1 261 ? 21.666 5.450 35.993 1.00 33.03 261 PRO A N 1
ATOM 2103 C CA . PRO A 1 261 ? 20.986 4.758 34.913 1.00 33.03 261 PRO A CA 1
ATOM 2104 C C . PRO A 1 261 ? 19.513 4.527 35.255 1.00 33.03 261 PRO A C 1
ATOM 2106 O O . PRO A 1 261 ? 19.161 4.143 36.366 1.00 33.03 261 PRO A O 1
ATOM 2109 N N . LEU A 1 262 ? 18.644 4.723 34.263 1.00 35.41 262 LEU A N 1
ATOM 2110 C CA . LEU A 1 262 ? 17.232 4.352 34.329 1.00 35.41 262 LEU A CA 1
ATOM 2111 C C . LEU A 1 262 ? 17.094 2.831 34.505 1.00 35.41 262 LEU A C 1
ATOM 2113 O O . LEU A 1 262 ? 17.021 2.087 33.525 1.00 35.41 262 LEU A O 1
ATOM 2117 N N . GLU A 1 263 ? 17.033 2.383 35.755 1.00 32.97 263 GLU A N 1
ATOM 2118 C CA . GLU A 1 263 ? 16.448 1.099 36.121 1.00 32.97 263 GLU A CA 1
ATOM 2119 C C . GLU A 1 263 ? 14.914 1.153 35.973 1.00 32.97 263 GLU A C 1
ATOM 2121 O O . GLU A 1 263 ? 14.281 2.190 36.208 1.00 32.97 263 GLU A O 1
ATOM 2126 N N . PRO A 1 264 ? 14.280 0.047 35.549 1.00 32.06 264 PRO A N 1
ATOM 2127 C CA . PRO A 1 264 ? 12.835 -0.041 35.430 1.00 32.06 264 PRO A CA 1
ATOM 2128 C C . PRO A 1 264 ? 12.208 -0.019 36.827 1.00 32.06 264 PRO A C 1
ATOM 2130 O O . PRO A 1 264 ? 12.564 -0.830 37.678 1.00 32.06 264 PRO A O 1
ATOM 2133 N N . LEU A 1 265 ? 11.240 0.876 37.045 1.00 33.53 265 LEU A N 1
ATOM 2134 C CA . LEU A 1 265 ? 10.405 0.905 38.248 1.00 33.53 265 LEU A CA 1
ATOM 2135 C C . LEU A 1 265 ? 9.639 -0.422 38.382 1.00 33.53 265 LEU A C 1
ATOM 2137 O O . LEU A 1 265 ? 8.543 -0.602 37.846 1.00 33.53 265 LEU A O 1
ATOM 2141 N N . LEU A 1 266 ? 10.268 -1.360 39.086 1.00 31.81 266 LEU A N 1
ATOM 2142 C CA . LEU A 1 266 ? 9.665 -2.524 39.708 1.00 31.81 266 LEU A CA 1
ATOM 2143 C C . LEU A 1 266 ? 8.583 -2.031 40.677 1.00 31.81 266 LEU A C 1
ATOM 2145 O O . LEU A 1 266 ? 8.783 -1.077 41.428 1.00 31.81 266 LEU A O 1
ATOM 2149 N N . GLY A 1 267 ? 7.408 -2.655 40.596 1.00 34.28 267 GLY A N 1
ATOM 2150 C CA . GLY A 1 267 ? 6.277 -2.354 41.468 1.00 34.28 267 GLY A CA 1
ATOM 2151 C C . GLY A 1 267 ? 6.603 -2.590 42.946 1.00 34.28 267 GLY A C 1
ATOM 2152 O O . GLY A 1 267 ? 7.574 -3.281 43.259 1.00 34.28 267 GLY A O 1
ATOM 2153 N N . PRO A 1 268 ? 5.793 -2.040 43.865 1.00 33.88 268 PRO A N 1
ATOM 2154 C CA . PRO A 1 268 ? 6.004 -2.252 45.286 1.00 33.88 268 PRO A CA 1
ATOM 2155 C C . PRO A 1 268 ? 5.946 -3.746 45.625 1.00 33.88 268 PRO A C 1
ATOM 2157 O O . PRO A 1 268 ? 5.110 -4.492 45.106 1.00 33.88 268 PRO A O 1
ATOM 2160 N N . ASN A 1 269 ? 6.883 -4.143 46.486 1.00 27.22 269 ASN A N 1
ATOM 2161 C CA . ASN A 1 269 ? 7.038 -5.473 47.049 1.00 27.22 269 ASN A CA 1
ATOM 2162 C C . ASN A 1 269 ? 5.702 -6.014 47.566 1.00 27.22 269 ASN A C 1
ATOM 2164 O O . ASN A 1 269 ? 5.060 -5.437 48.440 1.00 27.22 269 ASN A O 1
ATOM 2168 N N . VAL A 1 270 ? 5.322 -7.153 47.000 1.00 36.28 270 VAL A N 1
ATOM 2169 C CA . VAL A 1 270 ? 4.332 -8.073 47.538 1.00 36.28 270 VAL A CA 1
ATOM 2170 C C . VAL A 1 270 ? 5.105 -9.028 48.435 1.00 36.28 270 VAL A C 1
ATOM 2172 O O . VAL A 1 270 ? 5.634 -10.008 47.931 1.00 36.28 270 VAL A O 1
ATOM 2175 N N . ASP A 1 271 ? 5.185 -8.720 49.724 1.00 32.16 271 ASP A N 1
ATOM 2176 C CA . ASP A 1 271 ? 5.513 -9.677 50.785 1.00 32.16 271 ASP A CA 1
ATOM 2177 C C . ASP A 1 271 ? 4.630 -9.330 51.988 1.00 32.16 271 ASP A C 1
ATOM 2179 O O . ASP A 1 271 ? 5.066 -8.683 52.931 1.00 32.16 271 ASP A O 1
ATOM 2183 N N . GLN A 1 272 ? 3.343 -9.661 51.846 1.00 31.64 272 GLN A N 1
ATOM 2184 C CA . GLN A 1 272 ? 2.324 -9.917 52.879 1.00 31.64 272 GLN A CA 1
ATOM 2185 C C . GLN A 1 272 ? 0.966 -10.019 52.165 1.00 31.64 272 GLN A C 1
ATOM 2187 O O . GLN A 1 272 ? 0.083 -9.174 52.282 1.00 31.64 272 GLN A O 1
ATOM 2192 N N . VAL A 1 273 ? 0.821 -11.048 51.329 1.00 30.22 273 VAL A N 1
ATOM 2193 C CA . VAL A 1 273 ? -0.504 -11.522 50.919 1.00 30.22 273 VAL A CA 1
ATOM 2194 C C . VAL A 1 273 ? -0.782 -12.704 51.820 1.00 30.22 273 VAL A C 1
ATOM 2196 O O . VAL A 1 273 ? -0.224 -13.779 51.625 1.00 30.22 273 VAL A O 1
ATOM 2199 N N . GLU A 1 274 ? -1.591 -12.475 52.849 1.00 28.20 274 GLU A N 1
ATOM 2200 C CA . GLU A 1 274 ? -2.250 -13.573 53.534 1.00 28.20 274 GLU A CA 1
ATOM 2201 C C . GLU A 1 274 ? -3.100 -14.331 52.511 1.00 28.20 274 GLU A C 1
ATOM 2203 O O . GLU A 1 274 ? -3.893 -13.751 51.760 1.00 28.20 274 GLU A O 1
ATOM 2208 N N . ASP A 1 275 ? -2.879 -15.640 52.473 1.00 32.41 275 ASP A N 1
ATOM 2209 C CA . ASP A 1 275 ? -3.610 -16.607 51.675 1.00 32.41 275 ASP A CA 1
ATOM 2210 C C . ASP A 1 275 ? -5.108 -16.563 52.011 1.00 32.41 275 ASP A C 1
ATOM 2212 O O . ASP A 1 275 ? -5.601 -17.266 52.894 1.00 32.41 275 ASP A O 1
ATOM 2216 N N . LEU A 1 276 ? -5.871 -15.765 51.268 1.00 30.23 276 LEU A N 1
ATOM 2217 C CA . LEU A 1 276 ? -7.323 -15.888 51.215 1.00 30.23 276 LEU A CA 1
ATOM 2218 C C . LEU A 1 276 ? -7.701 -16.638 49.941 1.00 30.23 276 LEU A C 1
ATOM 2220 O O . LEU A 1 276 ? -7.774 -16.085 48.843 1.00 30.23 276 LEU A O 1
ATOM 2224 N N . ASN A 1 277 ? -7.926 -17.940 50.126 1.00 27.98 277 ASN A N 1
ATOM 2225 C CA . ASN A 1 277 ? -8.534 -18.848 49.162 1.00 27.98 277 ASN A CA 1
ATOM 2226 C C . ASN A 1 277 ? -9.847 -18.257 48.624 1.00 27.98 277 ASN A C 1
ATOM 2228 O O . ASN A 1 277 ? -10.874 -18.280 49.305 1.00 27.98 277 ASN A O 1
ATOM 2232 N N . TRP A 1 278 ? -9.840 -17.786 47.377 1.00 27.84 278 TRP A N 1
ATOM 2233 C CA . TRP A 1 278 ? -11.069 -17.472 46.653 1.00 27.84 278 TRP A CA 1
ATOM 2234 C C . TRP A 1 278 ? -11.677 -18.770 46.129 1.00 27.84 278 TRP A C 1
ATOM 2236 O O . TRP A 1 278 ? -11.408 -19.211 45.012 1.00 27.84 278 TRP A O 1
ATOM 2246 N N . GLY A 1 279 ? -12.489 -19.384 46.988 1.00 26.33 279 GLY A N 1
ATOM 2247 C CA . GLY A 1 279 ? -13.516 -20.322 46.570 1.00 26.33 279 GLY A CA 1
ATOM 2248 C C . GLY A 1 279 ? -14.476 -19.659 45.581 1.00 26.33 279 GLY A C 1
ATOM 2249 O O . GLY A 1 279 ? -14.741 -18.458 45.633 1.00 26.33 279 GLY A O 1
ATOM 2250 N N . GLU A 1 280 ? -14.945 -20.481 44.655 1.00 36.53 280 GLU A N 1
ATOM 2251 C CA . GLU A 1 280 ? -15.896 -20.195 43.590 1.00 36.53 280 GLU A CA 1
ATOM 2252 C C . GLU A 1 280 ? -17.033 -19.260 44.035 1.00 36.53 280 GLU A C 1
ATOM 2254 O O . GLU A 1 280 ? -17.888 -19.622 44.839 1.00 36.53 280 GLU A O 1
ATOM 2259 N N . ALA A 1 281 ? -17.082 -18.063 43.454 1.00 27.59 281 ALA A N 1
ATOM 2260 C CA . ALA A 1 281 ? -18.269 -17.223 43.478 1.00 27.59 281 ALA A CA 1
ATOM 2261 C C . ALA A 1 281 ? -18.531 -16.705 42.063 1.00 27.59 281 ALA A C 1
ATOM 2263 O O . ALA A 1 281 ? -18.158 -15.595 41.683 1.00 27.59 281 ALA A O 1
ATOM 2264 N N . THR A 1 282 ? -19.185 -17.541 41.258 1.00 32.22 282 THR A N 1
ATOM 2265 C CA . THR A 1 282 ? -19.970 -17.087 40.111 1.00 32.22 282 THR A CA 1
ATOM 2266 C C . THR A 1 282 ? -21.129 -16.244 40.640 1.00 32.22 282 THR A C 1
ATOM 2268 O O . THR A 1 282 ? -22.221 -16.754 40.879 1.00 32.22 282 THR A O 1
ATOM 2271 N N . LEU A 1 283 ? -20.888 -14.956 40.869 1.00 32.44 283 LEU A N 1
ATOM 2272 C CA . LEU A 1 283 ? -21.956 -13.989 41.092 1.00 32.44 283 LEU A CA 1
ATOM 2273 C C . LEU A 1 283 ? -22.467 -13.553 39.722 1.00 32.44 283 LEU A C 1
ATOM 2275 O O . LEU A 1 283 ? -21.871 -12.715 39.043 1.00 32.44 283 LEU A O 1
ATOM 2279 N N . SER A 1 284 ? -23.560 -14.193 39.306 1.00 32.66 284 SER A N 1
ATOM 2280 C CA . SER A 1 284 ? -24.443 -13.687 38.264 1.00 32.66 284 SER A CA 1
ATOM 2281 C C . SER A 1 284 ? -24.786 -12.236 38.584 1.00 32.66 284 SER A C 1
ATOM 2283 O O . SER A 1 284 ? -25.267 -11.919 39.670 1.00 32.66 284 SER A O 1
ATOM 2285 N N . TRP A 1 285 ? -24.473 -11.357 37.642 1.00 35.66 285 TRP A N 1
ATOM 2286 C CA . TRP A 1 285 ? -24.811 -9.945 37.683 1.00 35.66 285 TRP A CA 1
ATOM 2287 C C . TRP A 1 285 ? -26.338 -9.794 37.711 1.00 35.66 285 TRP A C 1
ATOM 2289 O O . TRP A 1 285 ? -26.986 -10.030 36.693 1.00 35.66 285 TRP A O 1
ATOM 2299 N N . ASP A 1 286 ? -26.898 -9.435 38.868 1.00 30.22 286 ASP A N 1
ATOM 2300 C CA . ASP A 1 286 ? -28.294 -9.010 38.997 1.00 30.22 286 ASP A CA 1
ATOM 2301 C C . ASP A 1 286 ? -28.362 -7.472 38.905 1.00 30.22 286 ASP A C 1
ATOM 2303 O O . ASP A 1 286 ? -27.800 -6.784 39.767 1.00 30.22 286 ASP A O 1
ATOM 2307 N N . PRO A 1 287 ? -29.053 -6.905 37.895 1.00 39.78 287 PRO A N 1
ATOM 2308 C CA . PRO A 1 287 ? -29.235 -5.457 37.731 1.00 39.78 287 PRO A CA 1
ATOM 2309 C C . PRO A 1 287 ? -29.943 -4.785 38.917 1.00 39.78 287 PRO A C 1
ATOM 2311 O O . PRO A 1 287 ? -29.827 -3.574 39.106 1.00 39.78 287 PRO A O 1
ATOM 2314 N N . ASP A 1 288 ? -30.660 -5.567 39.725 1.00 36.12 288 ASP A N 1
ATOM 2315 C CA . ASP A 1 288 ? -31.593 -5.051 40.722 1.00 36.12 288 ASP A CA 1
ATOM 2316 C C . ASP A 1 288 ? -30.936 -4.678 42.062 1.00 36.12 288 ASP A C 1
ATOM 2318 O O . ASP A 1 288 ? -31.529 -3.952 42.862 1.00 36.12 288 ASP A O 1
ATOM 2322 N N . MET A 1 289 ? -29.688 -5.094 42.327 1.00 33.41 289 MET A N 1
ATOM 2323 C CA . MET A 1 289 ? -29.005 -4.728 43.581 1.00 33.41 289 MET A CA 1
ATOM 2324 C C . MET A 1 289 ? -28.507 -3.274 43.617 1.00 33.41 289 MET A C 1
ATOM 2326 O O . MET A 1 289 ? -28.258 -2.751 44.701 1.00 33.41 289 MET A O 1
ATOM 2330 N N . ALA A 1 290 ? -28.422 -2.597 42.468 1.00 39.56 290 ALA A N 1
ATOM 2331 C CA . ALA A 1 290 ? -28.086 -1.173 42.382 1.00 39.56 290 ALA A CA 1
ATOM 2332 C C . ALA A 1 290 ? -29.297 -0.238 42.615 1.00 39.56 290 ALA A C 1
ATOM 2334 O O . ALA A 1 290 ? -29.127 0.976 42.657 1.00 39.56 290 ALA A O 1
ATOM 2335 N N . LEU A 1 291 ? -30.511 -0.784 42.785 1.00 37.03 291 LEU A N 1
ATOM 2336 C CA . LEU A 1 291 ? -31.766 -0.021 42.906 1.00 37.03 291 LEU A CA 1
ATOM 2337 C C . LEU A 1 291 ? -32.119 0.421 44.336 1.00 37.03 291 LEU A C 1
ATOM 2339 O O . LEU A 1 291 ? -33.185 0.993 44.551 1.00 37.03 291 LEU A O 1
ATOM 2343 N N . LYS A 1 292 ? -31.267 0.162 45.332 1.00 28.98 292 LYS A N 1
ATOM 2344 C CA . LYS A 1 292 ? -31.538 0.523 46.734 1.00 28.98 292 LYS A CA 1
ATOM 2345 C C . LYS A 1 292 ? -30.697 1.712 47.197 1.00 28.98 292 LYS A C 1
ATOM 2347 O O . LYS A 1 292 ? -29.945 1.604 48.160 1.00 28.98 292 LYS A O 1
ATOM 2352 N N . TRP A 1 293 ? -30.856 2.850 46.526 1.00 35.19 293 TRP A N 1
ATOM 2353 C CA . TRP A 1 293 ? -30.693 4.157 47.165 1.00 35.19 293 TRP A CA 1
ATOM 2354 C C . TRP A 1 293 ? -32.059 4.836 47.225 1.00 35.19 293 TRP A C 1
ATOM 2356 O O . TRP A 1 293 ? -32.764 4.960 46.226 1.00 35.19 293 TRP A O 1
ATOM 2366 N N . GLU A 1 294 ? -32.463 5.164 48.448 1.00 32.75 294 GLU A N 1
ATOM 2367 C CA . GLU A 1 294 ? -33.771 5.698 48.796 1.00 32.75 294 GLU A CA 1
ATOM 2368 C C . GLU A 1 294 ? -33.936 7.128 48.261 1.00 32.75 294 GLU A C 1
ATOM 2370 O O . GLU A 1 294 ? -33.101 7.994 48.499 1.00 32.75 294 GLU A O 1
ATOM 2375 N N . ASN A 1 295 ? -35.057 7.354 47.571 1.00 36.34 295 ASN A N 1
ATOM 2376 C CA . ASN A 1 295 ? -35.678 8.649 47.280 1.00 36.34 295 ASN A CA 1
ATOM 2377 C C . ASN A 1 295 ? -34.793 9.717 46.606 1.00 36.34 295 ASN A C 1
ATOM 2379 O O . ASN A 1 295 ? -34.401 10.706 47.216 1.00 36.34 295 ASN A O 1
ATOM 2383 N N . GLY A 1 296 ? -34.604 9.584 45.293 1.00 33.56 296 GLY A N 1
ATOM 2384 C CA . GLY A 1 296 ? -34.164 10.678 44.426 1.00 33.56 296 GLY A CA 1
ATOM 2385 C C . GLY A 1 296 ? -33.928 10.176 43.008 1.00 33.56 296 GLY A C 1
ATOM 2386 O O . GLY A 1 296 ? -33.194 9.215 42.809 1.00 33.56 296 GLY A O 1
ATOM 2387 N N . GLU A 1 297 ? -34.579 10.778 42.016 1.00 41.56 297 GLU A N 1
ATOM 2388 C CA . GLU A 1 297 ? -34.401 10.456 40.599 1.00 41.56 297 GLU A CA 1
ATOM 2389 C C . GLU A 1 297 ? -32.905 10.374 40.247 1.00 41.56 297 GLU A C 1
ATOM 2391 O O . GLU A 1 297 ? -32.173 11.353 40.398 1.00 41.56 297 GLU A O 1
ATOM 2396 N N . HIS A 1 298 ? -32.428 9.219 39.770 1.00 49.19 298 HIS A N 1
ATOM 2397 C CA . HIS A 1 298 ? -31.080 9.118 39.212 1.00 49.19 298 HIS A CA 1
ATOM 2398 C C . HIS A 1 298 ? -30.968 10.092 38.029 1.00 49.19 298 HIS A C 1
ATOM 2400 O O . HIS A 1 298 ? -31.405 9.780 36.918 1.00 49.19 298 HIS A O 1
ATOM 2406 N N . LYS A 1 299 ? -30.394 11.282 38.256 1.00 62.03 299 LYS A N 1
ATOM 2407 C CA . LYS A 1 299 ? -30.125 12.253 37.191 1.00 62.03 299 LYS A CA 1
ATOM 2408 C C . LYS A 1 299 ? -29.114 11.641 36.227 1.00 62.03 299 LYS A C 1
ATOM 2410 O O . LYS A 1 299 ? -27.955 11.403 36.562 1.00 62.03 299 LYS A O 1
ATOM 2415 N N . LEU A 1 300 ? -29.580 11.364 35.018 1.00 72.44 300 LEU A N 1
ATOM 2416 C CA . LEU A 1 300 ? -28.778 10.799 33.943 1.00 72.44 300 LEU A CA 1
ATOM 2417 C C . LEU A 1 300 ? -27.857 11.877 33.391 1.00 72.44 300 LEU A C 1
ATOM 2419 O O . LEU A 1 300 ? -28.319 12.950 33.006 1.00 72.44 300 LEU A O 1
ATOM 2423 N N . GLN A 1 301 ? -26.559 11.591 33.331 1.00 77.88 301 GLN A N 1
ATOM 2424 C CA . GLN A 1 301 ? -25.550 12.573 32.939 1.00 77.88 301 GLN A CA 1
ATOM 2425 C C . GLN A 1 301 ? -24.629 12.067 31.832 1.00 77.88 301 GLN A C 1
ATOM 2427 O O . GLN A 1 301 ? -24.419 10.863 31.662 1.00 77.88 301 GLN A O 1
ATOM 2432 N N . GLY A 1 302 ? -24.061 13.015 31.088 1.00 84.62 302 GLY A N 1
ATOM 2433 C CA . GLY A 1 302 ? -23.096 12.750 30.030 1.00 84.62 302 GLY A CA 1
ATOM 2434 C C . GLY A 1 302 ? -23.646 11.870 28.913 1.00 84.62 302 GLY A C 1
ATOM 2435 O O . GLY A 1 302 ? -24.795 11.997 28.486 1.00 84.62 302 GLY A O 1
ATOM 2436 N N . ALA A 1 303 ? -22.808 10.948 28.448 1.00 87.31 303 ALA A N 1
ATOM 2437 C CA . ALA A 1 303 ? -23.136 10.000 27.389 1.00 87.31 303 ALA A CA 1
ATOM 2438 C C . ALA A 1 303 ? -24.334 9.085 27.718 1.00 87.31 303 ALA A C 1
ATOM 2440 O O . ALA A 1 303 ? -25.060 8.686 26.810 1.00 87.31 303 ALA A O 1
ATOM 2441 N N . GLU A 1 304 ? -24.589 8.786 28.995 1.00 88.94 304 GLU A N 1
ATOM 2442 C CA . GLU A 1 304 ? -25.736 7.973 29.422 1.00 88.94 304 GLU A CA 1
ATOM 2443 C C . GLU A 1 304 ? -27.072 8.683 29.164 1.00 88.94 304 GLU A C 1
ATOM 2445 O O . GLU A 1 304 ? -28.039 8.057 28.725 1.00 88.94 304 GLU A O 1
ATOM 2450 N N . ASN A 1 305 ? -27.109 10.004 29.364 1.00 89.12 305 ASN A N 1
ATOM 2451 C CA . ASN A 1 305 ? -28.265 10.817 28.999 1.00 89.12 305 ASN A CA 1
ATOM 2452 C C . ASN A 1 305 ? -28.500 10.756 27.478 1.00 89.12 305 ASN A C 1
ATOM 2454 O O . ASN A 1 305 ? -29.590 10.415 27.018 1.00 89.12 305 ASN A O 1
ATOM 2458 N N . ILE A 1 306 ? -27.443 10.975 26.688 1.00 89.88 306 ILE A N 1
ATOM 2459 C CA . ILE A 1 306 ? -27.519 10.938 25.220 1.00 89.88 306 ILE A CA 1
ATOM 2460 C C . ILE A 1 306 ? -28.011 9.568 24.726 1.00 89.88 306 ILE A C 1
ATOM 2462 O O . ILE A 1 306 ? -28.830 9.516 23.810 1.00 89.88 306 ILE A O 1
ATOM 2466 N N . LEU A 1 307 ? -27.565 8.467 25.339 1.00 91.44 307 LEU A N 1
ATOM 2467 C CA . LEU A 1 307 ? -28.001 7.110 24.996 1.00 91.44 307 LEU A CA 1
ATOM 2468 C C . LEU A 1 307 ? -29.510 6.945 25.148 1.00 91.44 307 LEU A C 1
ATOM 2470 O O . LEU A 1 307 ? -30.179 6.580 24.182 1.00 91.44 307 LEU A O 1
ATOM 2474 N N . LYS A 1 308 ? -30.053 7.295 26.315 1.00 89.06 308 LYS A N 1
ATOM 2475 C CA . LYS A 1 308 ? -31.494 7.189 26.576 1.00 89.06 308 LYS A CA 1
ATOM 2476 C C . LYS A 1 308 ? -32.310 8.086 25.653 1.00 89.06 308 LYS A C 1
ATOM 2478 O O . LYS A 1 308 ? -33.373 7.688 25.179 1.00 89.06 308 LYS A O 1
ATOM 2483 N N . VAL A 1 309 ? -31.791 9.274 25.337 1.00 89.25 309 VAL A N 1
ATOM 2484 C CA . VAL A 1 309 ? -32.426 10.172 24.369 1.00 89.25 309 VAL A CA 1
ATOM 2485 C C . VAL A 1 309 ? -32.444 9.552 22.969 1.00 89.25 309 VAL A C 1
ATOM 2487 O O . VAL A 1 309 ? -33.469 9.610 22.295 1.00 89.25 309 VAL A O 1
ATOM 2490 N N . LEU A 1 310 ? -31.345 8.938 22.522 1.00 90.12 310 LEU A N 1
ATOM 2491 C CA . LEU A 1 310 ? -31.267 8.291 21.209 1.00 90.12 310 LEU A CA 1
ATOM 2492 C C . LEU A 1 310 ? -32.169 7.055 21.108 1.00 90.12 310 LEU A C 1
ATOM 2494 O O . LEU A 1 310 ? -32.786 6.858 20.062 1.00 90.12 310 LEU A O 1
ATOM 2498 N N . GLU A 1 311 ? -32.277 6.257 22.172 1.00 89.88 311 GLU A N 1
ATOM 2499 C CA . GLU A 1 311 ? -33.160 5.082 22.238 1.00 89.88 311 GLU A CA 1
ATOM 2500 C C . GLU A 1 311 ? -34.646 5.462 22.180 1.00 89.88 311 GLU A C 1
ATOM 2502 O O . GLU A 1 311 ? -35.449 4.763 21.561 1.00 89.88 311 GLU A O 1
ATOM 2507 N N . ALA A 1 312 ? -35.020 6.604 22.758 1.00 88.44 312 ALA A N 1
ATOM 2508 C CA . ALA A 1 312 ? -36.394 7.098 22.736 1.00 88.44 312 ALA A CA 1
ATOM 2509 C C . ALA A 1 312 ? -36.826 7.695 21.375 1.00 88.44 312 ALA A C 1
ATOM 2511 O O . ALA A 1 312 ? -38.019 7.919 21.144 1.00 88.44 312 ALA A O 1
ATOM 2512 N N . ILE A 1 313 ? -35.897 7.962 20.445 1.00 85.44 313 ILE A N 1
ATOM 2513 C CA . ILE A 1 313 ? -36.225 8.553 19.138 1.00 85.44 313 ILE A CA 1
ATOM 2514 C C . ILE A 1 313 ? -36.801 7.499 18.189 1.00 85.44 313 ILE A C 1
ATOM 2516 O O . ILE A 1 313 ? -36.105 6.631 17.666 1.00 85.44 313 ILE A O 1
ATOM 2520 N N . ASN A 1 314 ? -38.074 7.662 17.826 1.00 88.19 314 ASN A N 1
ATOM 2521 C CA . ASN A 1 314 ? -38.677 6.895 16.740 1.00 88.19 314 ASN A CA 1
ATOM 2522 C C . ASN A 1 314 ? -38.346 7.524 15.369 1.00 88.19 314 ASN A C 1
ATOM 2524 O O . ASN A 1 314 ? -38.898 8.555 14.974 1.00 88.19 314 ASN A O 1
ATOM 2528 N N . LEU A 1 315 ? -37.452 6.879 14.613 1.00 88.62 315 LEU A N 1
ATOM 2529 C CA . LEU A 1 315 ? -36.979 7.362 13.307 1.00 88.62 315 LEU A CA 1
ATOM 2530 C C . LEU A 1 315 ? -38.112 7.589 12.293 1.00 88.62 315 LEU A C 1
ATOM 2532 O O . LEU A 1 315 ? -38.121 8.599 11.584 1.00 88.62 315 LEU A O 1
ATOM 2536 N N . LYS A 1 316 ? -39.086 6.671 12.222 1.00 91.12 316 LYS A N 1
ATOM 2537 C CA . LYS A 1 316 ? -40.165 6.717 11.220 1.00 91.12 316 LYS A CA 1
ATOM 2538 C C . LYS A 1 316 ? -41.090 7.910 11.448 1.00 91.12 316 LYS A C 1
ATOM 2540 O O . LYS A 1 316 ? -41.431 8.614 10.494 1.00 91.12 316 LYS A O 1
ATOM 2545 N N . SER A 1 317 ? -41.478 8.158 12.702 1.00 89.75 317 SER A N 1
ATOM 2546 C CA . SER A 1 317 ? -42.302 9.323 13.038 1.00 89.75 317 SER A CA 1
ATOM 2547 C C . SER A 1 317 ? -41.529 10.617 12.785 1.00 89.75 317 SER A C 1
ATOM 2549 O O . SER A 1 317 ? -42.076 11.543 12.182 1.00 89.75 317 SER A O 1
ATOM 2551 N N . LYS A 1 318 ? -40.233 10.657 13.125 1.00 86.56 318 LYS A N 1
ATOM 2552 C CA . LYS A 1 318 ? -39.402 11.847 12.928 1.00 86.56 318 LYS A CA 1
ATOM 2553 C C . LYS A 1 318 ? -39.254 12.234 11.460 1.00 86.56 318 LYS A C 1
ATOM 2555 O O . LYS A 1 318 ? -39.481 13.393 11.116 1.00 86.56 318 LYS A O 1
ATOM 2560 N N . ILE A 1 319 ? -38.969 11.278 10.577 1.00 90.81 319 ILE A N 1
ATOM 2561 C CA . ILE A 1 319 ? -38.878 11.532 9.129 1.00 90.81 319 ILE A CA 1
ATOM 2562 C C . ILE A 1 319 ? -40.201 12.099 8.594 1.00 90.81 319 ILE A C 1
ATOM 2564 O O . ILE A 1 319 ? -40.190 13.061 7.827 1.00 90.81 319 ILE A O 1
ATOM 2568 N N . LYS A 1 320 ? -41.348 11.568 9.046 1.00 91.12 320 LYS A N 1
ATOM 2569 C CA . LYS A 1 320 ? -42.670 12.077 8.651 1.00 91.12 320 LYS A CA 1
ATOM 2570 C C . LYS A 1 320 ? -42.881 13.530 9.096 1.00 91.12 320 LYS A C 1
ATOM 2572 O O . LYS A 1 320 ? -43.292 14.344 8.274 1.00 91.12 320 LYS A O 1
ATOM 2577 N N . THR A 1 321 ? -42.539 13.864 10.346 1.00 89.44 321 THR A N 1
ATOM 2578 C CA . THR A 1 321 ? -42.645 15.244 10.869 1.00 89.44 321 THR A CA 1
ATOM 2579 C C . THR A 1 321 ? -41.721 16.232 10.151 1.00 89.44 321 THR A C 1
ATOM 2581 O O . THR A 1 321 ? -42.114 17.360 9.865 1.00 89.44 321 THR A O 1
ATOM 2584 N N . LEU A 1 322 ? -40.501 15.811 9.802 1.00 88.19 322 LEU A N 1
ATOM 2585 C CA . LEU A 1 322 ? -39.552 16.667 9.091 1.00 88.19 322 LEU A CA 1
ATOM 2586 C C . LEU A 1 322 ? -39.983 16.911 7.641 1.00 88.19 322 LEU A C 1
ATOM 2588 O O . LEU A 1 322 ? -39.810 18.018 7.143 1.00 88.19 322 LEU A O 1
ATOM 2592 N N . ARG A 1 323 ? -40.585 15.912 6.979 1.00 90.00 323 ARG A N 1
ATOM 2593 C CA . ARG A 1 323 ? -41.130 16.066 5.623 1.00 90.00 323 ARG A CA 1
ATOM 2594 C C . ARG A 1 323 ? -42.317 17.029 5.577 1.00 90.00 323 ARG A C 1
ATOM 2596 O O . ARG A 1 323 ? -42.383 17.822 4.644 1.00 90.00 323 ARG A O 1
ATOM 2603 N N . SER A 1 324 ? -43.218 17.003 6.566 1.00 88.19 324 SER A N 1
ATOM 2604 C CA . SER A 1 324 ? -44.308 17.991 6.631 1.00 88.19 324 SER A CA 1
ATOM 2605 C C . SER A 1 324 ? -43.778 19.412 6.840 1.00 88.19 324 SER A C 1
ATOM 2607 O O . SER A 1 324 ? -44.273 20.337 6.211 1.00 88.19 324 SER A O 1
ATOM 2609 N N . GLY A 1 325 ? -42.712 19.577 7.631 1.00 82.06 325 GLY A N 1
ATOM 2610 C CA . GLY A 1 325 ? -42.094 20.882 7.895 1.00 82.06 325 GLY A CA 1
ATOM 2611 C C . GLY A 1 325 ? -41.277 21.488 6.741 1.00 82.06 325 GLY A C 1
ATOM 2612 O O . GLY A 1 325 ? -40.709 22.565 6.922 1.00 82.06 325 GLY A O 1
ATOM 2613 N N . LEU A 1 326 ? -41.175 20.837 5.573 1.00 85.31 326 LEU A N 1
ATOM 2614 C CA . LEU A 1 326 ? -40.433 21.369 4.417 1.00 85.31 326 LEU A CA 1
ATOM 2615 C C . LEU A 1 326 ? -41.155 22.523 3.705 1.00 85.31 326 LEU A C 1
ATOM 2617 O O . LEU A 1 326 ? -40.491 23.332 3.069 1.00 85.31 326 LEU A O 1
ATOM 2621 N N . TYR A 1 327 ? -42.483 22.615 3.790 1.00 80.75 327 TYR A N 1
ATOM 2622 C CA . TYR A 1 327 ? -43.238 23.663 3.088 1.00 80.75 327 TYR A CA 1
ATOM 2623 C C . TYR A 1 327 ? -43.271 24.994 3.855 1.00 80.75 327 TYR A C 1
ATOM 2625 O O . TYR A 1 327 ? -43.373 26.051 3.239 1.00 80.75 327 TYR A O 1
ATOM 2633 N N . ASP A 1 328 ? -43.105 24.946 5.180 1.00 81.38 328 ASP A N 1
ATOM 2634 C CA . ASP A 1 328 ? -43.315 26.099 6.067 1.00 81.38 328 ASP A CA 1
ATOM 2635 C C . ASP A 1 328 ? -42.038 26.920 6.338 1.00 81.38 328 ASP A C 1
ATOM 2637 O O . ASP A 1 328 ? -42.099 28.011 6.905 1.00 81.38 328 ASP A O 1
ATOM 2641 N N . ASN A 1 329 ? -40.857 26.402 5.981 1.00 82.25 329 ASN A N 1
ATOM 2642 C CA . ASN A 1 329 ? -39.573 26.939 6.441 1.00 82.25 329 ASN A CA 1
ATOM 2643 C C . ASN A 1 329 ? -38.788 27.719 5.360 1.00 82.25 329 ASN A C 1
ATOM 2645 O O . ASN A 1 329 ? -38.798 27.347 4.189 1.00 82.25 329 ASN A O 1
ATOM 2649 N N . PRO A 1 330 ? -38.018 28.761 5.745 1.00 83.38 330 PRO A N 1
ATOM 2650 C CA . PRO A 1 330 ? -37.153 29.514 4.831 1.00 83.38 330 PRO A CA 1
ATOM 2651 C C . PRO A 1 330 ? -35.963 28.679 4.318 1.00 83.38 330 PRO A C 1
ATOM 2653 O O . PRO A 1 330 ? -35.488 27.773 5.006 1.00 83.38 330 PRO A O 1
ATOM 2656 N N . GLN A 1 331 ? -35.412 29.045 3.151 1.00 80.12 331 GLN A N 1
ATOM 2657 C CA . GLN A 1 331 ? -34.375 28.287 2.417 1.00 80.12 331 GLN A CA 1
ATOM 2658 C C . GLN A 1 331 ? -33.169 27.828 3.263 1.00 80.12 331 GLN A C 1
ATOM 2660 O O . GLN A 1 331 ? -32.747 26.680 3.161 1.00 80.12 331 GLN A O 1
ATOM 2665 N N . SER A 1 332 ? -32.648 28.663 4.167 1.00 79.06 332 SER A N 1
ATOM 2666 C CA . SER A 1 332 ? -31.503 28.300 5.023 1.00 79.06 332 SER A CA 1
ATOM 2667 C C . SER A 1 332 ? -31.815 27.202 6.051 1.00 79.06 332 SER A C 1
ATOM 2669 O O . SER A 1 332 ? -30.934 26.423 6.426 1.00 79.06 332 SER A O 1
ATOM 2671 N N . LYS A 1 333 ? -33.069 27.119 6.518 1.00 83.31 333 LYS A N 1
ATOM 2672 C CA . LYS A 1 333 ? -33.544 26.036 7.391 1.00 83.31 333 LYS A CA 1
ATOM 2673 C C . LYS A 1 333 ? -33.865 24.779 6.582 1.00 83.31 333 LYS A C 1
ATOM 2675 O O . LYS A 1 333 ? -33.626 23.683 7.087 1.00 83.31 333 LYS A O 1
ATOM 2680 N N . LEU A 1 334 ? -34.314 24.924 5.332 1.00 86.69 334 LEU A N 1
ATOM 2681 C CA . LEU A 1 334 ? -34.583 23.791 4.439 1.00 86.69 334 LEU A CA 1
ATOM 2682 C C . LEU A 1 334 ? -33.337 22.942 4.205 1.00 86.69 334 LEU A C 1
ATOM 2684 O O . LEU A 1 334 ? -33.402 21.729 4.375 1.00 86.69 334 LEU A O 1
ATOM 2688 N N . ASP A 1 335 ? -32.185 23.556 3.932 1.00 85.94 335 ASP A N 1
ATOM 2689 C CA . ASP A 1 335 ? -30.938 22.807 3.736 1.00 85.94 335 ASP A CA 1
ATOM 2690 C C . ASP A 1 335 ? -30.545 21.979 4.967 1.00 85.94 335 ASP A C 1
ATOM 2692 O O . ASP A 1 335 ? -30.085 20.841 4.839 1.00 85.94 335 ASP A O 1
ATOM 2696 N N . LYS A 1 336 ? -30.748 22.518 6.177 1.00 87.06 336 LYS A N 1
ATOM 2697 C CA . LYS A 1 336 ? -30.486 21.796 7.433 1.00 87.06 336 LYS A CA 1
ATOM 2698 C C . LYS A 1 336 ? -31.451 20.624 7.616 1.00 87.06 336 LYS A C 1
ATOM 2700 O O . LYS A 1 336 ? -31.012 19.522 7.946 1.00 87.06 336 LYS A O 1
ATOM 2705 N N . ILE A 1 337 ? -32.741 20.844 7.359 1.00 89.12 337 ILE A N 1
ATOM 2706 C CA . ILE A 1 337 ? -33.780 19.809 7.448 1.00 89.12 337 ILE A CA 1
ATOM 2707 C C . ILE A 1 337 ? -33.519 18.701 6.420 1.00 89.12 337 ILE A C 1
ATOM 2709 O O . ILE A 1 337 ? -33.550 17.527 6.777 1.00 89.12 337 ILE A O 1
ATOM 2713 N N . LEU A 1 338 ? -33.176 19.045 5.175 1.00 90.75 338 LEU A N 1
ATOM 2714 C CA . LEU A 1 338 ? -32.855 18.080 4.122 1.00 90.75 338 LEU A CA 1
ATOM 2715 C C . LEU A 1 338 ? -31.629 17.231 4.473 1.00 90.75 338 LEU A C 1
ATOM 2717 O O . LEU A 1 338 ? -31.668 16.013 4.307 1.00 90.75 338 LEU A O 1
ATOM 2721 N N . ARG A 1 339 ? -30.553 17.839 4.998 1.00 90.12 339 ARG A N 1
ATOM 2722 C CA . ARG A 1 339 ? -29.382 17.086 5.489 1.00 90.12 339 ARG A CA 1
ATOM 2723 C C . ARG A 1 339 ? -29.774 16.112 6.599 1.00 90.12 339 ARG A C 1
ATOM 2725 O O . ARG A 1 339 ? -29.352 14.959 6.566 1.00 90.12 339 ARG A O 1
ATOM 2732 N N . ARG A 1 340 ? -30.614 16.550 7.541 1.00 91.62 340 ARG A N 1
ATOM 2733 C CA . ARG A 1 340 ? -31.112 15.710 8.638 1.00 91.62 340 ARG A CA 1
ATOM 2734 C C . ARG A 1 340 ? -31.968 14.548 8.135 1.00 91.62 340 ARG A C 1
ATOM 2736 O O . ARG A 1 340 ? -31.728 13.417 8.542 1.00 91.62 340 ARG A O 1
ATOM 2743 N N . ILE A 1 341 ? -32.905 14.801 7.219 1.00 93.00 341 ILE A N 1
ATOM 2744 C CA . ILE A 1 341 ? -33.741 13.761 6.600 1.00 93.00 341 ILE A CA 1
ATOM 2745 C C . ILE A 1 341 ? -32.866 12.715 5.905 1.00 93.00 341 ILE A C 1
ATOM 2747 O O . ILE A 1 341 ? -33.048 11.531 6.168 1.00 93.00 341 ILE A O 1
ATOM 2751 N N . ARG A 1 342 ? -31.874 13.130 5.101 1.00 93.75 342 ARG A N 1
ATOM 2752 C CA . ARG A 1 342 ? -30.963 12.194 4.412 1.00 93.75 342 ARG A CA 1
ATOM 2753 C C . ARG A 1 342 ? -30.249 11.253 5.382 1.00 93.75 342 ARG A C 1
ATOM 2755 O O . ARG A 1 342 ? -30.145 10.064 5.105 1.00 93.75 342 ARG A O 1
ATOM 2762 N N . ILE A 1 343 ? -29.772 11.772 6.515 1.00 93.06 343 ILE A N 1
ATOM 2763 C CA . ILE A 1 343 ? -29.091 10.954 7.526 1.00 93.06 343 ILE A CA 1
ATOM 2764 C C . ILE A 1 343 ? -30.073 9.981 8.189 1.00 93.06 343 ILE A C 1
ATOM 2766 O O . ILE A 1 343 ? -29.781 8.791 8.266 1.00 93.06 343 ILE A O 1
ATOM 2770 N N . LEU A 1 344 ? -31.253 10.448 8.612 1.00 92.75 344 LEU A N 1
ATOM 2771 C CA . LEU A 1 344 ? -32.267 9.596 9.248 1.00 92.75 344 LEU A CA 1
ATOM 2772 C C . LEU A 1 344 ? -32.801 8.508 8.301 1.00 92.75 344 LEU A C 1
ATOM 2774 O O . LEU A 1 344 ? -33.011 7.373 8.723 1.00 92.75 344 LEU A O 1
ATOM 2778 N N . GLU A 1 345 ? -32.986 8.822 7.018 1.00 93.62 345 GLU A N 1
ATOM 2779 C CA . GLU A 1 345 ? -33.328 7.838 5.984 1.00 93.62 345 GLU A CA 1
ATOM 2780 C C . GLU A 1 345 ? -32.185 6.845 5.742 1.00 93.62 345 GLU A C 1
ATOM 2782 O O . GLU A 1 345 ? -32.435 5.659 5.524 1.00 93.62 345 GLU A O 1
ATOM 2787 N N . GLY A 1 346 ? -30.932 7.297 5.844 1.00 92.94 346 GLY A N 1
ATOM 2788 C CA . GLY A 1 346 ? -29.754 6.432 5.840 1.00 92.94 346 GLY A CA 1
ATOM 2789 C C . GLY A 1 346 ? -29.785 5.408 6.976 1.00 92.94 346 GLY A C 1
ATOM 2790 O O . GLY A 1 346 ? -29.622 4.216 6.726 1.00 92.94 346 GLY A O 1
ATOM 2791 N N . PHE A 1 347 ? -30.079 5.840 8.205 1.00 93.25 347 PHE A N 1
ATOM 2792 C CA . PHE A 1 347 ? -30.264 4.939 9.352 1.00 93.25 347 PHE A CA 1
ATOM 2793 C C . PHE A 1 347 ? -31.412 3.947 9.129 1.00 93.25 347 PHE A C 1
ATOM 2795 O O . PHE A 1 347 ? -31.242 2.743 9.316 1.00 93.25 347 PHE A O 1
ATOM 2802 N N . LEU A 1 348 ? -32.562 4.437 8.657 1.00 92.88 348 LEU A N 1
ATOM 2803 C CA . LEU A 1 348 ? -33.744 3.604 8.440 1.00 92.88 348 LEU A CA 1
ATOM 2804 C C . LEU A 1 348 ? -33.533 2.554 7.337 1.00 92.88 348 LEU A C 1
ATOM 2806 O O . LEU A 1 348 ? -33.953 1.414 7.497 1.00 92.88 348 LEU A O 1
ATOM 2810 N N . SER A 1 349 ? -32.891 2.928 6.227 1.00 93.19 349 SER A N 1
ATOM 2811 C CA . SER A 1 349 ? -32.632 2.025 5.093 1.00 93.19 349 SER A CA 1
ATOM 2812 C C . SER A 1 349 ? -31.541 0.993 5.371 1.00 93.19 349 SER A C 1
ATOM 2814 O O . SER A 1 349 ? -31.554 -0.084 4.780 1.00 93.19 349 SER A O 1
ATOM 2816 N N . SER A 1 350 ? -30.599 1.306 6.264 1.00 91.50 350 SER A N 1
ATOM 2817 C CA . SER A 1 350 ? -29.501 0.408 6.638 1.00 91.50 350 SER A CA 1
ATOM 2818 C C . SER A 1 350 ? -29.815 -0.506 7.828 1.00 91.50 350 SER A C 1
ATOM 2820 O O . SER A 1 350 ? -28.996 -1.387 8.117 1.00 91.50 350 SER A O 1
ATOM 2822 N N . GLU A 1 351 ? -30.985 -0.319 8.457 1.00 90.44 351 GLU A N 1
ATOM 2823 C CA . GLU A 1 351 ? -31.429 -0.976 9.697 1.00 90.44 351 GLU A CA 1
ATOM 2824 C C . GLU A 1 351 ? -30.452 -0.750 10.861 1.00 90.44 351 GLU A C 1
ATOM 2826 O O . GLU A 1 351 ? -30.153 -1.650 11.642 1.00 90.44 351 GLU A O 1
ATOM 2831 N N . ILE A 1 352 ? -29.916 0.469 10.947 1.00 91.94 352 ILE A N 1
ATOM 2832 C CA . ILE A 1 352 ? -28.961 0.871 11.977 1.00 91.94 352 ILE A CA 1
ATOM 2833 C C . ILE A 1 352 ? -29.658 1.789 12.978 1.00 91.94 352 ILE A C 1
ATOM 2835 O O . ILE A 1 352 ? -30.344 2.740 12.598 1.00 91.94 352 ILE A O 1
ATOM 2839 N N . GLU A 1 353 ? -29.440 1.543 14.266 1.00 91.44 353 GLU A N 1
ATOM 2840 C CA . GLU A 1 353 ? -29.956 2.404 15.328 1.00 91.44 353 GLU A CA 1
ATOM 2841 C C . GLU A 1 353 ? -28.963 3.535 15.648 1.00 91.44 353 GLU A C 1
ATOM 2843 O O . GLU A 1 353 ? -27.763 3.281 15.793 1.00 91.44 353 GLU A O 1
ATOM 2848 N N . PRO A 1 354 ? -29.429 4.788 15.820 1.00 92.69 354 PRO A N 1
ATOM 2849 C CA . PRO A 1 354 ? -28.576 5.904 16.225 1.00 92.69 354 PRO A CA 1
ATOM 2850 C C . PRO A 1 354 ? -27.859 5.686 17.562 1.00 92.69 354 PRO A C 1
ATOM 2852 O O . PRO A 1 354 ? -26.770 6.221 17.757 1.00 92.69 354 PRO A O 1
ATOM 2855 N N . ALA A 1 355 ? -28.437 4.885 18.464 1.00 93.31 355 ALA A N 1
ATOM 2856 C CA . ALA A 1 355 ? -27.857 4.560 19.765 1.00 93.31 355 ALA A CA 1
ATOM 2857 C C . ALA A 1 355 ? -26.480 3.877 19.656 1.00 93.31 355 ALA A C 1
ATOM 2859 O O . ALA A 1 355 ? -25.647 4.040 20.542 1.00 93.31 355 ALA A O 1
ATOM 2860 N N . TRP A 1 356 ? -26.182 3.192 18.541 1.00 94.38 356 TRP A N 1
ATOM 2861 C CA . TRP A 1 356 ? -24.889 2.520 18.336 1.00 94.38 356 TRP A CA 1
ATOM 2862 C C . TRP A 1 356 ? -23.716 3.495 18.118 1.00 94.38 356 TRP A C 1
ATOM 2864 O O . TRP A 1 356 ? -22.568 3.064 18.050 1.00 94.38 356 TRP A O 1
ATOM 2874 N N . MET A 1 357 ? -23.970 4.809 18.035 1.00 94.31 357 MET A N 1
ATOM 2875 C CA . MET A 1 357 ? -22.918 5.836 18.107 1.00 94.31 357 MET A CA 1
ATOM 2876 C C . MET A 1 357 ? -22.295 5.949 19.511 1.00 94.31 357 MET A C 1
ATOM 2878 O O . MET A 1 357 ? -21.251 6.586 19.673 1.00 94.31 357 MET A O 1
ATOM 2882 N N . ILE A 1 358 ? -22.932 5.351 20.519 1.00 94.50 358 ILE A N 1
ATOM 2883 C CA . ILE A 1 358 ? -22.473 5.309 21.903 1.00 94.50 358 ILE A CA 1
ATOM 2884 C C . ILE A 1 358 ? -22.009 3.889 22.218 1.00 94.50 358 ILE A C 1
ATOM 2886 O O . ILE A 1 358 ? -22.696 2.902 21.960 1.00 94.50 358 ILE A O 1
ATOM 2890 N N . LEU A 1 359 ? -20.807 3.797 22.768 1.00 95.00 359 LEU A N 1
ATOM 2891 C CA . LEU A 1 359 ? -20.126 2.560 23.096 1.00 95.00 359 LEU A CA 1
ATOM 2892 C C . LEU A 1 359 ? -20.499 2.143 24.516 1.00 95.00 359 LEU A C 1
ATOM 2894 O O . LEU A 1 359 ? -20.123 2.796 25.484 1.00 95.00 359 LEU A O 1
ATOM 2898 N N . THR A 1 360 ? -21.211 1.029 24.644 1.00 94.56 360 THR A N 1
ATOM 2899 C CA . THR A 1 360 ? -21.355 0.292 25.913 1.00 94.56 360 THR A CA 1
ATOM 2900 C C . THR A 1 360 ? -20.316 -0.822 26.029 1.00 94.56 360 THR A C 1
ATOM 2902 O O . THR A 1 360 ? -19.869 -1.169 27.118 1.00 94.56 360 THR A O 1
ATOM 2905 N N . VAL A 1 361 ? -19.894 -1.362 24.884 1.00 95.56 361 VAL A N 1
ATOM 2906 C CA . VAL A 1 361 ? -18.877 -2.404 24.765 1.00 95.56 361 VAL A CA 1
ATOM 2907 C C . VAL A 1 361 ? -17.788 -1.903 23.827 1.00 95.56 361 VAL A C 1
ATOM 2909 O O . VAL A 1 361 ? -18.060 -1.585 22.668 1.00 95.56 361 VAL A O 1
ATOM 2912 N N . LEU A 1 362 ? -16.551 -1.845 24.319 1.00 95.69 362 LEU A N 1
ATOM 2913 C CA . LEU A 1 362 ? -15.397 -1.423 23.532 1.00 95.69 362 LEU A CA 1
ATOM 2914 C C . LEU A 1 362 ? -14.685 -2.654 22.942 1.00 95.69 362 LEU A C 1
ATOM 2916 O O . LEU A 1 362 ? -14.197 -3.489 23.710 1.00 95.69 362 LEU A O 1
ATOM 2920 N N . PRO A 1 363 ? -14.575 -2.792 21.607 1.00 96.06 363 PRO A N 1
ATOM 2921 C CA . PRO A 1 363 ? -13.778 -3.853 21.004 1.00 96.06 363 PRO A CA 1
ATOM 2922 C C . PRO A 1 363 ? -12.280 -3.639 21.248 1.00 96.06 363 PRO A C 1
ATOM 2924 O O . PRO A 1 363 ? -11.741 -2.542 21.085 1.00 96.06 363 PRO A O 1
ATOM 2927 N N . VAL A 1 364 ? -11.581 -4.725 21.559 1.00 95.69 364 VAL A N 1
ATOM 2928 C CA . VAL A 1 364 ? -10.129 -4.753 21.722 1.00 95.69 364 VAL A CA 1
ATOM 2929 C C . VAL A 1 364 ? -9.489 -5.457 20.535 1.00 95.69 364 VAL A C 1
ATOM 2931 O O . VAL A 1 364 ? -9.869 -6.572 20.162 1.00 95.69 364 VAL A O 1
ATOM 2934 N N . LEU A 1 365 ? -8.482 -4.801 19.953 1.00 95.19 365 LEU A N 1
ATOM 2935 C CA . LEU A 1 365 ? -7.730 -5.342 18.829 1.00 95.19 365 LEU A CA 1
ATOM 2936 C C . LEU A 1 365 ? -7.079 -6.697 19.174 1.00 95.19 365 LEU A C 1
ATOM 2938 O O . LEU A 1 365 ? -6.621 -6.897 20.308 1.00 95.19 365 LEU A O 1
ATOM 2942 N N . PRO A 1 366 ? -6.958 -7.611 18.193 1.00 95.81 366 PRO A N 1
ATOM 2943 C CA . PRO A 1 366 ? -6.215 -8.853 18.359 1.00 95.81 366 PRO A CA 1
ATOM 2944 C C . PRO A 1 366 ? -4.785 -8.613 18.850 1.00 95.81 366 PRO A C 1
ATOM 2946 O O . PRO A 1 366 ? -4.084 -7.742 18.333 1.00 95.81 366 PRO A O 1
ATOM 2949 N N . ALA A 1 367 ? -4.323 -9.423 19.805 1.00 93.44 367 ALA A N 1
ATOM 2950 C CA . ALA A 1 367 ? -2.995 -9.285 20.410 1.00 93.44 367 ALA A CA 1
ATOM 2951 C C . ALA A 1 367 ? -1.844 -9.301 19.381 1.00 93.44 367 ALA A C 1
ATOM 2953 O O . ALA A 1 367 ? -0.841 -8.618 19.553 1.00 93.44 367 ALA A O 1
ATOM 2954 N N . GLY A 1 368 ? -1.993 -10.036 18.275 1.00 91.75 368 GLY A N 1
ATOM 2955 C CA . GLY A 1 368 ? -0.991 -10.092 17.207 1.00 91.75 368 GLY A CA 1
ATOM 2956 C C . GLY A 1 368 ? -0.840 -8.801 16.391 1.00 91.75 368 GLY A C 1
ATOM 2957 O O . GLY A 1 368 ? 0.141 -8.681 15.662 1.00 91.75 368 GLY A O 1
ATOM 2958 N N . LEU A 1 369 ? -1.787 -7.859 16.485 1.00 92.12 369 LEU A N 1
ATOM 2959 C CA . LEU A 1 369 ? -1.688 -6.525 15.871 1.00 92.12 369 LEU A CA 1
ATOM 2960 C C . LEU A 1 369 ? -1.083 -5.477 16.818 1.00 92.12 369 LEU A C 1
ATOM 2962 O O . LEU A 1 369 ? -0.718 -4.395 16.368 1.00 92.12 369 LEU A O 1
ATOM 2966 N N . ARG A 1 370 ? -0.950 -5.809 18.106 1.00 92.88 370 ARG A N 1
ATOM 2967 C CA . ARG A 1 370 ? -0.387 -4.963 19.169 1.00 92.88 370 ARG A CA 1
ATOM 2968 C C . ARG A 1 370 ? 0.678 -5.742 19.956 1.00 92.88 370 ARG A C 1
ATOM 2970 O O . ARG A 1 370 ? 0.480 -6.063 21.131 1.00 92.88 370 ARG A O 1
ATOM 2977 N N . PRO A 1 371 ? 1.781 -6.121 19.285 1.00 90.81 371 PRO A N 1
ATOM 2978 C CA . PRO A 1 371 ? 2.772 -7.018 19.854 1.00 90.81 371 PRO A CA 1
ATOM 2979 C C . PRO A 1 371 ? 3.516 -6.374 21.026 1.00 90.81 371 PRO A C 1
ATOM 2981 O O . PRO A 1 371 ? 3.659 -5.153 21.107 1.00 90.81 371 PRO A O 1
ATOM 2984 N N . VAL A 1 372 ? 4.022 -7.239 21.896 1.00 90.19 372 VAL A N 1
ATOM 2985 C CA . VAL A 1 372 ? 5.101 -6.930 22.831 1.00 90.19 372 VAL A CA 1
ATOM 2986 C C . VAL A 1 372 ? 6.289 -7.759 22.372 1.00 90.19 372 VAL A C 1
ATOM 2988 O O . VAL A 1 372 ? 6.128 -8.955 22.120 1.00 90.19 372 VAL A O 1
ATOM 2991 N N . PHE A 1 373 ? 7.435 -7.119 22.177 1.00 86.56 373 PHE A N 1
ATOM 2992 C CA . PHE A 1 373 ? 8.637 -7.776 21.680 1.00 86.56 373 PHE A CA 1
ATOM 2993 C C . PHE A 1 373 ? 9.838 -7.438 22.548 1.00 86.56 373 PHE A C 1
ATOM 2995 O O . PHE A 1 373 ? 9.982 -6.320 23.049 1.00 86.56 373 PHE A O 1
ATOM 3002 N N . GLU A 1 374 ? 10.684 -8.442 22.713 1.00 87.81 374 GLU A N 1
ATOM 3003 C CA . GLU A 1 374 ? 11.976 -8.319 23.360 1.00 87.81 374 GLU A CA 1
ATOM 3004 C C . GLU A 1 374 ? 12.983 -7.770 22.345 1.00 87.81 374 GLU A C 1
ATOM 3006 O O . GLU A 1 374 ? 13.090 -8.251 21.213 1.00 87.81 374 GLU A O 1
ATOM 3011 N N . LEU A 1 375 ? 13.686 -6.711 22.729 1.00 90.38 375 LEU A N 1
ATOM 3012 C CA . LEU A 1 375 ? 14.825 -6.184 21.993 1.00 90.38 375 LEU A CA 1
ATOM 3013 C C . LEU A 1 375 ? 16.047 -7.085 22.226 1.00 90.38 375 LEU A C 1
ATOM 3015 O O . LEU A 1 375 ? 16.142 -7.719 23.274 1.00 90.38 375 LEU A O 1
ATOM 3019 N N . PRO A 1 376 ? 17.058 -7.065 21.337 1.00 90.31 376 PRO A N 1
ATOM 3020 C CA . PRO A 1 376 ? 18.320 -7.783 21.559 1.00 90.31 376 PRO A CA 1
ATOM 3021 C C . PRO A 1 376 ? 19.037 -7.416 22.872 1.00 90.31 376 PRO A C 1
ATOM 3023 O O . PRO A 1 376 ? 19.918 -8.143 23.312 1.00 90.31 376 PRO A O 1
ATOM 3026 N N . THR A 1 377 ? 18.672 -6.287 23.490 1.00 88.19 377 THR A N 1
ATOM 3027 C CA . THR A 1 377 ? 19.180 -5.812 24.784 1.00 88.19 377 THR A CA 1
ATOM 3028 C C . THR A 1 377 ? 18.513 -6.473 25.998 1.00 88.19 377 THR A C 1
ATOM 3030 O O . THR A 1 377 ? 18.884 -6.153 27.122 1.00 88.19 377 THR A O 1
ATOM 3033 N N . GLY A 1 378 ? 17.509 -7.336 25.802 1.00 84.31 378 GLY A N 1
ATOM 3034 C CA . GLY A 1 378 ? 16.693 -7.925 26.875 1.00 84.31 378 GLY A CA 1
ATOM 3035 C C . GLY A 1 378 ? 15.582 -7.005 27.401 1.00 84.31 378 GLY A C 1
ATOM 3036 O O . GLY A 1 378 ? 14.820 -7.384 28.287 1.00 84.31 378 GLY A O 1
ATOM 3037 N N . MET A 1 379 ? 15.454 -5.786 26.863 1.00 84.81 379 MET A N 1
ATOM 3038 C CA . MET A 1 379 ? 14.348 -4.885 27.198 1.00 84.81 379 MET A CA 1
ATOM 3039 C C . MET A 1 379 ? 13.092 -5.242 26.407 1.00 84.81 379 MET A C 1
ATOM 3041 O O . MET A 1 379 ? 13.155 -5.525 25.211 1.00 84.81 379 MET A O 1
ATOM 3045 N N . TYR A 1 380 ? 11.929 -5.124 27.039 1.00 85.06 380 TYR A N 1
ATOM 3046 C CA . TYR A 1 380 ? 10.648 -5.304 26.367 1.00 85.06 380 TYR A CA 1
ATOM 3047 C C . TYR A 1 380 ? 10.091 -3.970 25.897 1.00 85.06 380 TYR A C 1
ATOM 3049 O O . TYR A 1 380 ? 10.058 -2.989 26.637 1.00 85.06 380 TYR A O 1
ATOM 3057 N N . THR A 1 381 ? 9.593 -3.953 24.667 1.00 86.12 381 THR A N 1
ATOM 3058 C CA . THR A 1 381 ? 8.825 -2.826 24.139 1.00 86.12 381 THR A CA 1
ATOM 3059 C C . THR A 1 381 ? 7.417 -3.276 23.812 1.00 86.12 381 THR A C 1
ATOM 3061 O O . THR A 1 381 ? 7.186 -4.346 23.244 1.00 86.12 381 THR A O 1
ATOM 3064 N N . SER A 1 382 ? 6.461 -2.453 24.224 1.00 87.62 382 SER A N 1
ATOM 3065 C CA . SER A 1 382 ? 5.041 -2.683 24.015 1.00 87.62 382 SER A CA 1
ATOM 3066 C C . SER A 1 382 ? 4.517 -1.735 22.948 1.00 87.62 382 SER A C 1
ATOM 3068 O O . SER A 1 382 ? 4.977 -0.602 22.818 1.00 87.62 382 SER A O 1
ATOM 3070 N N . SER A 1 383 ? 3.528 -2.195 22.187 1.00 89.31 383 SER A N 1
ATOM 3071 C CA . SER A 1 383 ? 2.750 -1.321 21.320 1.00 89.31 383 SER A CA 1
ATOM 3072 C C . SER A 1 383 ? 2.033 -0.233 22.130 1.00 89.31 383 SER A C 1
ATOM 3074 O O . SER A 1 383 ? 1.413 -0.528 23.151 1.00 89.31 383 SER A O 1
ATOM 3076 N N . GLU A 1 384 ? 2.042 1.001 21.621 1.00 88.75 384 GLU A N 1
ATOM 3077 C CA . GLU A 1 384 ? 1.368 2.169 22.216 1.00 88.75 384 GLU A CA 1
ATOM 3078 C C . GLU A 1 384 ? -0.135 1.926 22.470 1.00 88.75 384 GLU A C 1
ATOM 3080 O O . GLU A 1 384 ? -0.689 2.396 23.460 1.00 88.75 384 GLU A O 1
ATOM 3085 N N . PHE A 1 385 ? -0.793 1.084 21.660 1.00 91.25 385 PHE A N 1
ATOM 3086 C CA . PHE A 1 385 ? -2.194 0.696 21.873 1.00 91.25 385 PHE A CA 1
ATOM 3087 C C . PHE A 1 385 ? -2.435 -0.024 23.201 1.00 91.25 385 PHE A C 1
ATOM 3089 O O . PHE A 1 385 ? -3.511 0.104 23.783 1.00 91.25 385 PHE A O 1
ATOM 3096 N N . ASN A 1 386 ? -1.458 -0.797 23.685 1.00 92.75 386 ASN A N 1
ATOM 3097 C CA . ASN A 1 386 ? -1.597 -1.479 24.968 1.00 92.75 386 ASN A CA 1
ATOM 3098 C C . ASN A 1 386 ? -1.663 -0.468 26.119 1.00 92.75 386 ASN A C 1
ATOM 3100 O O . ASN A 1 386 ? -2.388 -0.723 27.073 1.00 92.75 386 ASN A O 1
ATOM 3104 N N . GLU A 1 387 ? -0.990 0.683 26.009 1.00 89.88 387 GLU A N 1
ATOM 3105 C CA . GLU A 1 387 ? -1.062 1.750 27.015 1.00 89.88 387 GLU A CA 1
ATOM 3106 C C . GLU A 1 387 ? -2.450 2.392 27.064 1.00 89.88 387 GLU A C 1
ATOM 3108 O O . GLU A 1 387 ? -3.035 2.507 28.142 1.00 89.88 387 GLU A O 1
ATOM 3113 N N . HIS A 1 388 ? -3.045 2.695 25.906 1.00 91.56 388 HIS A N 1
ATOM 3114 C CA . HIS A 1 388 ? -4.425 3.183 25.844 1.00 91.56 388 HIS A CA 1
ATOM 3115 C C . HIS A 1 388 ? -5.415 2.195 26.477 1.00 91.56 388 HIS A C 1
ATOM 3117 O O . HIS A 1 388 ? -6.224 2.577 27.324 1.00 91.56 388 HIS A O 1
ATOM 3123 N N . TYR A 1 389 ? -5.335 0.906 26.127 1.00 94.94 389 TYR A N 1
ATOM 3124 C CA . TYR A 1 389 ? -6.221 -0.092 26.729 1.00 94.94 389 TYR A CA 1
ATOM 3125 C C . TYR A 1 389 ? -5.976 -0.263 28.233 1.00 94.94 389 TYR A C 1
ATOM 3127 O O . TYR A 1 389 ? -6.937 -0.395 28.992 1.00 94.94 389 TYR A O 1
ATOM 3135 N N . ARG A 1 390 ? -4.714 -0.216 28.681 1.00 93.88 390 ARG A N 1
ATOM 3136 C CA . ARG A 1 390 ? -4.339 -0.281 30.101 1.00 93.88 390 ARG A CA 1
ATOM 3137 C C . ARG A 1 390 ? -5.011 0.837 30.894 1.00 93.88 390 ARG A C 1
ATOM 3139 O O . ARG A 1 390 ? -5.592 0.571 31.949 1.00 93.88 390 ARG A O 1
ATOM 3146 N N . LEU A 1 391 ? -4.991 2.064 30.372 1.00 91.56 391 LEU A N 1
ATOM 3147 C CA . LEU A 1 391 ? -5.661 3.211 30.986 1.00 91.56 391 LEU A CA 1
ATOM 3148 C C . LEU A 1 391 ? -7.174 3.019 31.052 1.00 91.56 391 LEU A C 1
ATOM 3150 O O . LEU A 1 391 ? -7.742 3.151 32.133 1.00 91.56 391 LEU A O 1
ATOM 3154 N N . ILE A 1 392 ? -7.816 2.654 29.939 1.00 94.44 392 ILE A N 1
ATOM 3155 C CA . ILE A 1 392 ? -9.273 2.460 29.881 1.00 94.44 392 ILE A CA 1
ATOM 3156 C C . ILE A 1 392 ? -9.719 1.408 30.900 1.00 94.44 392 ILE A C 1
ATOM 3158 O O . ILE A 1 392 ? -10.637 1.658 31.678 1.00 94.44 392 ILE A O 1
ATOM 3162 N N . ILE A 1 393 ? -9.041 0.257 30.958 1.00 95.44 393 ILE A N 1
ATOM 3163 C CA . ILE A 1 393 ? -9.365 -0.816 31.910 1.00 95.44 393 ILE A CA 1
ATOM 3164 C C . ILE A 1 393 ? -9.159 -0.342 33.351 1.00 95.44 393 ILE A C 1
ATOM 3166 O O . ILE A 1 393 ? -10.003 -0.589 34.211 1.00 95.44 393 ILE A O 1
ATOM 3170 N N . THR A 1 394 ? -8.071 0.383 33.624 1.00 94.12 394 THR A N 1
ATOM 3171 C CA . THR A 1 394 ? -7.785 0.905 34.968 1.00 94.12 394 THR A CA 1
ATOM 3172 C C . THR A 1 394 ? -8.866 1.884 35.430 1.00 94.12 394 THR A C 1
ATOM 3174 O O . THR A 1 394 ? -9.366 1.756 36.548 1.00 94.12 394 THR A O 1
ATOM 3177 N N . ARG A 1 395 ? -9.276 2.819 34.562 1.00 92.75 395 ARG A N 1
ATOM 3178 C CA . ARG A 1 395 ? -10.354 3.787 34.828 1.00 92.75 395 ARG A CA 1
ATOM 3179 C C . ARG A 1 395 ? -11.704 3.100 35.000 1.00 92.75 395 ARG A C 1
ATOM 3181 O O . ARG A 1 395 ? -12.418 3.366 35.961 1.00 92.75 395 ARG A O 1
ATOM 3188 N N . ASN A 1 396 ? -12.019 2.141 34.135 1.00 94.56 396 ASN A N 1
ATOM 3189 C CA . ASN A 1 396 ? -13.266 1.387 34.202 1.00 94.56 396 ASN A CA 1
ATOM 3190 C C . ASN A 1 396 ? -13.371 0.557 35.495 1.00 94.56 396 ASN A C 1
ATOM 3192 O O . ASN A 1 396 ? -14.398 0.581 36.174 1.00 94.56 396 ASN A O 1
ATOM 3196 N N . ASN A 1 397 ? -12.288 -0.119 35.891 1.00 93.19 397 ASN A N 1
ATOM 3197 C CA . ASN A 1 397 ? -12.219 -0.877 37.142 1.00 93.19 397 ASN A CA 1
ATOM 3198 C C . ASN A 1 397 ? -12.275 0.035 38.374 1.00 93.19 397 ASN A C 1
ATOM 3200 O O . ASN A 1 397 ? -12.915 -0.310 39.369 1.00 93.19 397 ASN A O 1
ATOM 3204 N N . ARG A 1 398 ? -11.634 1.209 38.317 1.00 92.00 398 ARG A N 1
ATOM 3205 C CA . ARG A 1 398 ? -11.725 2.225 39.371 1.00 92.00 398 ARG A CA 1
ATOM 3206 C C . ARG A 1 398 ? -13.155 2.737 39.520 1.00 92.00 398 ARG A C 1
ATOM 3208 O O . ARG A 1 398 ? -13.648 2.776 40.643 1.00 92.00 398 ARG A O 1
ATOM 3215 N N . LEU A 1 399 ? -13.841 3.032 38.415 1.00 90.50 399 LEU A N 1
ATOM 3216 C CA . LEU A 1 399 ? -15.249 3.427 38.421 1.00 90.50 399 LEU A CA 1
ATOM 3217 C C . LEU A 1 399 ? -16.137 2.337 39.041 1.00 90.50 399 LEU A C 1
ATOM 3219 O O . LEU A 1 399 ? -16.956 2.649 39.901 1.00 90.50 399 LEU A O 1
ATOM 3223 N N . LYS A 1 400 ? -15.909 1.059 38.701 1.00 90.00 400 LYS A N 1
ATOM 3224 C CA . LYS A 1 400 ? -16.619 -0.080 39.314 1.00 90.00 400 LYS A CA 1
ATOM 3225 C C . LYS A 1 400 ? -16.476 -0.086 40.834 1.00 90.00 400 LYS A C 1
ATOM 3227 O O . LYS A 1 400 ? -17.459 -0.197 41.558 1.00 90.00 400 LYS A O 1
ATOM 3232 N N . ARG A 1 401 ? -15.241 0.068 41.324 1.00 89.00 401 ARG A N 1
ATOM 3233 C CA . ARG A 1 401 ? -14.935 0.109 42.763 1.00 89.00 401 ARG A CA 1
ATOM 3234 C C . ARG A 1 401 ? -15.587 1.312 43.447 1.00 89.00 401 ARG A C 1
ATOM 3236 O O . ARG A 1 401 ? -16.080 1.178 44.563 1.00 89.00 401 ARG A O 1
ATOM 3243 N N . LEU A 1 402 ? -15.599 2.469 42.786 1.00 86.31 402 LEU A N 1
ATOM 3244 C CA . LEU A 1 402 ? -16.240 3.679 43.303 1.00 86.31 402 LEU A CA 1
ATOM 3245 C C . LEU A 1 402 ? -17.764 3.578 43.336 1.00 86.31 402 LEU A C 1
ATOM 3247 O O . LEU A 1 402 ? -18.353 4.193 44.203 1.00 86.31 402 LEU A O 1
ATOM 3251 N N . GLN A 1 403 ? -18.397 2.813 42.445 1.00 82.69 403 GLN A N 1
ATOM 3252 C CA . GLN A 1 403 ? -19.842 2.561 42.500 1.00 82.69 403 GLN A CA 1
ATOM 3253 C C . GLN A 1 403 ? -20.221 1.586 43.619 1.00 82.69 403 GLN A C 1
ATOM 3255 O O . GLN A 1 403 ? -21.278 1.722 44.222 1.00 82.69 403 GLN A O 1
ATOM 3260 N N . THR A 1 404 ? -19.362 0.603 43.915 1.00 81.31 404 THR A N 1
ATOM 3261 C CA . THR A 1 404 ? -19.594 -0.330 45.033 1.00 81.31 404 THR A CA 1
ATOM 3262 C C . THR A 1 404 ? -19.379 0.310 46.402 1.00 81.31 404 THR A C 1
ATOM 3264 O O . THR A 1 404 ? -19.929 -0.156 47.396 1.00 81.31 404 THR A O 1
ATOM 3267 N N . LYS A 1 405 ? -18.552 1.358 46.467 1.00 81.12 405 LYS A N 1
ATOM 3268 C CA . LYS A 1 405 ? -18.322 2.150 47.677 1.00 81.12 405 LYS A CA 1
ATOM 3269 C C . LYS A 1 405 ? -19.262 3.357 47.660 1.00 81.12 405 LYS A C 1
ATOM 3271 O O . LYS A 1 405 ? -19.615 3.850 46.599 1.00 81.12 405 LYS A O 1
ATOM 3276 N N . ILE A 1 406 ? -19.647 3.876 48.821 1.00 75.75 406 ILE A N 1
ATOM 3277 C CA . ILE A 1 406 ? -20.407 5.133 48.894 1.00 75.75 406 ILE A CA 1
ATOM 3278 C C . ILE A 1 406 ? -19.428 6.276 48.584 1.00 75.75 406 ILE A C 1
ATOM 3280 O O . ILE A 1 406 ? -18.753 6.788 49.475 1.00 75.75 406 ILE A O 1
ATOM 3284 N N . ALA A 1 407 ? -19.265 6.603 47.301 1.00 77.12 407 ALA A N 1
ATOM 3285 C CA . ALA A 1 407 ? -18.389 7.672 46.834 1.00 77.12 407 ALA A CA 1
ATOM 3286 C C . ALA A 1 407 ? -19.181 8.973 46.592 1.00 77.12 407 ALA A C 1
ATOM 3288 O O . ALA A 1 407 ? -20.304 8.915 46.084 1.00 77.12 407 ALA A O 1
ATOM 3289 N N . PRO A 1 408 ? -18.598 10.153 46.884 1.00 80.69 408 PRO A N 1
ATOM 3290 C CA . PRO A 1 408 ? -19.203 11.434 46.535 1.00 80.69 408 PRO A CA 1
ATOM 3291 C C . PRO A 1 408 ? -19.468 11.568 45.031 1.00 80.69 408 PRO A C 1
ATOM 3293 O O . PRO A 1 408 ? -18.685 11.107 44.196 1.00 80.69 408 PRO A O 1
ATOM 3296 N N . PHE A 1 409 ? -20.538 12.284 44.688 1.00 77.00 409 PHE A N 1
ATOM 3297 C CA . PHE A 1 409 ? -20.999 12.451 43.310 1.00 77.00 409 PHE A CA 1
ATOM 3298 C C . PHE A 1 409 ? -19.936 13.037 42.365 1.00 77.00 409 PHE A C 1
ATOM 3300 O O . PHE A 1 409 ? -19.714 12.506 41.276 1.00 77.00 409 PHE A O 1
ATOM 3307 N N . PHE A 1 410 ? -19.215 14.077 42.803 1.00 79.12 410 PHE A N 1
ATOM 3308 C CA . PHE A 1 410 ? -18.185 14.733 41.986 1.00 79.12 410 PHE A CA 1
ATOM 3309 C C . PHE A 1 410 ? -17.059 13.764 41.577 1.00 79.12 410 PHE A C 1
ATOM 3311 O O . PHE A 1 410 ? -16.501 13.860 40.485 1.00 79.12 410 PHE A O 1
ATOM 3318 N N . LEU A 1 411 ? -16.732 12.803 42.447 1.00 81.88 411 LEU A N 1
ATOM 3319 C CA . LEU A 1 411 ? -15.685 11.813 42.210 1.00 81.88 411 LEU A CA 1
ATOM 3320 C C . LEU A 1 411 ? -16.106 10.831 41.113 1.00 81.88 411 LEU A C 1
ATOM 3322 O O . LEU A 1 411 ? -15.301 10.486 40.249 1.00 81.88 411 LEU A O 1
ATOM 3326 N N . LEU A 1 412 ? -17.380 10.427 41.117 1.00 84.19 412 LEU A N 1
ATOM 3327 C CA . LEU A 1 412 ? -17.963 9.594 40.065 1.00 84.19 412 LEU A CA 1
ATOM 3328 C C . LEU A 1 412 ? -18.001 10.338 38.725 1.00 84.19 412 LEU A C 1
ATOM 3330 O O . LEU A 1 412 ? -17.645 9.757 37.702 1.00 84.19 412 LEU A O 1
ATOM 3334 N N . GLN A 1 413 ? -18.388 11.615 38.725 1.00 83.94 413 GLN A N 1
ATOM 3335 C CA . GLN A 1 413 ? -18.415 12.461 37.527 1.00 83.94 413 GLN A CA 1
ATOM 3336 C C . GLN A 1 413 ? -17.016 12.627 36.918 1.00 83.94 413 GLN A C 1
ATOM 3338 O O . GLN A 1 413 ? -16.831 12.406 35.721 1.00 83.94 413 GLN A O 1
ATOM 3343 N N . ASN A 1 414 ? -16.011 12.912 37.748 1.00 86.25 414 ASN A N 1
ATOM 3344 C CA . ASN A 1 414 ? -14.624 13.025 37.304 1.00 86.25 414 ASN A CA 1
ATOM 3345 C C . ASN A 1 414 ? -14.088 11.710 36.723 1.00 86.25 414 ASN A C 1
ATOM 3347 O O . ASN A 1 414 ? -13.422 11.721 35.690 1.00 86.25 414 ASN A O 1
ATOM 3351 N N . GLU A 1 415 ? -14.385 10.561 37.337 1.00 87.44 415 GLU A N 1
ATOM 3352 C CA . GLU A 1 415 ? -13.913 9.277 36.806 1.00 87.44 415 GLU A CA 1
ATOM 3353 C C . GLU A 1 415 ? -14.615 8.912 35.483 1.00 87.44 415 GLU A C 1
ATOM 3355 O O . GLU A 1 415 ? -13.968 8.387 34.575 1.00 87.44 415 GLU A O 1
ATOM 3360 N N . LYS A 1 416 ? -15.903 9.259 35.323 1.00 89.94 416 LYS A N 1
ATOM 3361 C CA . LYS A 1 416 ? -16.627 9.137 34.042 1.00 89.94 416 LYS A CA 1
ATOM 3362 C C . LYS A 1 416 ? -15.999 10.010 32.949 1.00 89.94 416 LYS A C 1
ATOM 3364 O O . LYS A 1 416 ? -15.795 9.526 31.838 1.00 89.94 416 LYS A O 1
ATOM 3369 N N . LEU A 1 417 ? -15.645 11.259 33.265 1.00 89.06 417 LEU A N 1
ATOM 3370 C CA . LEU A 1 417 ? -14.944 12.165 32.348 1.00 89.06 417 LEU A CA 1
ATOM 3371 C C . LEU A 1 417 ? -13.590 11.590 31.909 1.00 89.06 417 LEU A C 1
ATOM 3373 O O . LEU A 1 417 ? -13.279 11.556 30.721 1.00 89.06 417 LEU A O 1
ATOM 3377 N N . LEU A 1 418 ? -12.793 11.093 32.859 1.00 89.94 418 LEU A N 1
ATOM 3378 C CA . LEU A 1 418 ? -11.490 10.495 32.562 1.00 89.94 418 LEU A CA 1
ATOM 3379 C C . LEU A 1 418 ? -11.613 9.229 31.707 1.00 89.94 418 LEU A C 1
ATOM 3381 O O . LEU A 1 418 ? -10.760 8.992 30.852 1.00 89.94 418 LEU A O 1
ATOM 3385 N N . LEU A 1 419 ? -12.666 8.431 31.906 1.00 91.38 419 LEU A N 1
ATOM 3386 C CA . LEU A 1 419 ? -12.954 7.274 31.060 1.00 91.38 419 LEU A CA 1
ATOM 3387 C C . LEU A 1 419 ? -13.327 7.694 29.628 1.00 91.38 419 LEU A C 1
ATOM 3389 O O . LEU A 1 419 ? -12.805 7.108 28.682 1.00 91.38 419 LEU A O 1
ATOM 3393 N N . GLN A 1 420 ? -14.175 8.718 29.465 1.00 91.38 420 GLN A N 1
ATOM 3394 C CA . GLN A 1 420 ? -14.524 9.273 28.152 1.00 91.38 420 GLN A CA 1
ATOM 3395 C C . GLN A 1 420 ? -13.277 9.791 27.424 1.00 91.38 420 GLN A C 1
ATOM 3397 O O . GLN A 1 420 ? -13.045 9.412 26.279 1.00 91.38 420 GLN A O 1
ATOM 3402 N N . ASN A 1 421 ? -12.430 10.568 28.108 1.00 89.19 421 ASN A N 1
ATOM 3403 C CA . ASN A 1 421 ? -11.182 11.083 27.540 1.00 89.19 421 ASN A CA 1
ATOM 3404 C C . ASN A 1 421 ? -10.223 9.953 27.134 1.00 89.19 421 ASN A C 1
ATOM 3406 O O . ASN A 1 421 ? -9.638 10.004 26.060 1.00 89.19 421 ASN A O 1
ATOM 3410 N N . ALA A 1 422 ? -10.100 8.891 27.940 1.00 90.75 422 ALA A N 1
ATOM 3411 C CA . ALA A 1 422 ? -9.240 7.755 27.603 1.00 90.75 422 ALA A CA 1
ATOM 3412 C C . ALA A 1 422 ? -9.720 6.988 26.353 1.00 90.75 422 ALA A C 1
ATOM 3414 O O . ALA A 1 422 ? -8.904 6.471 25.588 1.00 90.75 422 ALA A O 1
ATOM 3415 N N . ILE A 1 423 ? -11.038 6.899 26.143 1.00 93.25 423 ILE A N 1
ATOM 3416 C CA . ILE A 1 423 ? -11.631 6.284 24.945 1.00 93.25 423 ILE A CA 1
ATOM 3417 C C . ILE A 1 423 ? -11.460 7.197 23.729 1.00 93.25 423 ILE A C 1
ATOM 3419 O O . ILE A 1 423 ? -11.144 6.706 22.642 1.00 93.25 423 ILE A O 1
ATOM 3423 N N . ASP A 1 424 ? -11.622 8.505 23.914 1.00 91.88 424 ASP A N 1
ATOM 3424 C CA . ASP A 1 424 ? -11.355 9.500 22.880 1.00 91.88 424 ASP A CA 1
ATOM 3425 C C . ASP A 1 424 ? -9.895 9.416 22.420 1.00 91.88 424 ASP A C 1
ATOM 3427 O O . ASP A 1 424 ? -9.660 9.255 21.226 1.00 91.88 424 ASP A O 1
ATOM 3431 N N . ASP A 1 425 ? -8.938 9.379 23.352 1.00 89.19 425 ASP A N 1
ATOM 3432 C CA . ASP A 1 425 ? -7.506 9.261 23.058 1.00 89.19 425 ASP A CA 1
ATOM 3433 C C . ASP A 1 425 ? -7.150 7.955 22.323 1.00 89.19 425 ASP A C 1
ATOM 3435 O O . ASP A 1 425 ? -6.243 7.926 21.497 1.00 89.19 425 ASP A O 1
ATOM 3439 N N . LEU A 1 426 ? -7.851 6.843 22.579 1.00 92.00 426 LEU A N 1
ATOM 3440 C CA . LEU A 1 426 ? -7.643 5.599 21.822 1.00 92.00 426 LEU A CA 1
ATOM 3441 C C . LEU A 1 426 ? -8.107 5.742 20.360 1.00 92.00 426 LEU A C 1
ATOM 3443 O O . LEU A 1 426 ? -7.465 5.228 19.434 1.00 92.00 426 LEU A O 1
ATOM 3447 N N . LEU A 1 427 ? -9.263 6.375 20.153 1.00 91.81 427 LEU A N 1
ATOM 3448 C CA . LEU A 1 427 ? -9.914 6.469 18.848 1.00 91.81 427 LEU A CA 1
ATOM 3449 C C . LEU A 1 427 ? -9.283 7.564 17.985 1.00 91.81 427 LEU A C 1
ATOM 3451 O O . LEU A 1 427 ? -8.950 7.311 16.823 1.00 91.81 427 LEU A O 1
ATOM 3455 N N . ASP A 1 428 ? -9.108 8.759 18.536 1.00 88.44 428 ASP A N 1
ATOM 3456 C CA . ASP A 1 428 ? -8.619 9.946 17.844 1.00 88.44 428 ASP A CA 1
ATOM 3457 C C . ASP A 1 428 ? -8.003 10.939 18.845 1.00 88.44 428 ASP A C 1
ATOM 3459 O O . ASP A 1 428 ? -8.715 11.685 19.522 1.00 88.44 428 ASP A O 1
ATOM 3463 N N . ASN A 1 429 ? -6.670 10.978 18.924 1.00 73.75 429 ASN A N 1
ATOM 3464 C CA . ASN A 1 429 ? -5.968 12.055 19.612 1.00 73.75 429 ASN A CA 1
ATOM 3465 C C . ASN A 1 429 ? -6.173 13.315 18.773 1.00 73.75 429 ASN A C 1
ATOM 3467 O O . ASN A 1 429 ? -5.575 13.485 17.710 1.00 73.75 429 ASN A O 1
ATOM 3471 N N . GLY A 1 430 ? -7.042 14.204 19.254 1.00 66.06 430 GLY A N 1
ATOM 3472 C CA . GLY A 1 430 ? -7.184 15.544 18.699 1.00 66.06 430 GLY A CA 1
ATOM 3473 C C . GLY A 1 430 ? -5.904 16.373 18.880 1.00 66.06 430 GLY A C 1
ATOM 3474 O O . GLY A 1 430 ? -4.783 15.870 18.947 1.00 66.06 430 GLY A O 1
ATOM 3475 N N . LYS A 1 431 ? -6.042 17.699 18.999 1.00 52.84 431 LYS A N 1
ATOM 3476 C CA . LYS A 1 431 ? -4.894 18.516 19.424 1.00 52.84 431 LYS A CA 1
ATOM 3477 C C . LYS A 1 431 ? -4.425 18.023 20.799 1.00 52.84 431 LYS A C 1
ATOM 3479 O O . LYS A 1 431 ? -5.291 17.845 21.655 1.00 52.84 431 LYS A O 1
ATOM 3484 N N . PRO A 1 432 ? -3.111 17.836 21.019 1.00 47.06 432 PRO A N 1
ATOM 3485 C CA . PRO A 1 432 ? -2.604 17.369 22.299 1.00 47.06 432 PRO A CA 1
ATOM 3486 C C . PRO A 1 432 ? -3.067 18.333 23.390 1.00 47.06 432 PRO A C 1
ATOM 3488 O O . PRO A 1 432 ? -2.692 19.506 23.395 1.00 47.06 432 PRO A O 1
ATOM 3491 N N . THR A 1 433 ? -3.932 17.852 24.277 1.00 51.38 433 THR A N 1
ATOM 3492 C CA . THR A 1 433 ? -4.208 18.533 25.539 1.00 51.38 433 THR A CA 1
ATOM 3493 C C . THR A 1 433 ? -3.152 18.082 26.551 1.00 51.38 433 THR A C 1
ATOM 3495 O O . THR A 1 433 ? -2.572 17.012 26.372 1.00 51.38 433 THR A O 1
ATOM 3498 N N . PRO A 1 434 ? -2.861 18.846 27.616 1.00 46.53 434 PRO A N 1
ATOM 3499 C CA . PRO A 1 434 ? -1.895 18.425 28.638 1.00 46.53 434 PRO A CA 1
ATOM 3500 C C . PRO A 1 434 ? -2.277 17.110 29.345 1.00 46.53 434 PRO A C 1
ATOM 3502 O O . PRO A 1 434 ? -1.435 16.518 30.013 1.00 46.53 434 PRO A O 1
ATOM 3505 N N . LEU A 1 435 ? -3.526 16.640 29.197 1.00 48.66 435 LEU A N 1
ATOM 3506 C CA . LEU A 1 435 ? -3.961 15.320 29.660 1.00 48.66 435 LEU A CA 1
ATOM 3507 C C . LEU A 1 435 ? -3.493 14.166 28.758 1.00 48.66 435 LEU A C 1
ATOM 3509 O O . LEU A 1 435 ? -3.421 13.033 29.237 1.00 48.66 435 LEU A O 1
ATOM 3513 N N . ASN A 1 436 ? -3.198 14.427 27.480 1.00 56.59 436 ASN A N 1
ATOM 3514 C CA . ASN A 1 436 ? -2.760 13.393 26.550 1.00 56.59 436 ASN A CA 1
ATOM 3515 C C . ASN A 1 436 ? -1.372 12.923 26.976 1.00 56.59 436 ASN A C 1
ATOM 3517 O O . ASN A 1 436 ? -0.428 13.710 27.065 1.00 56.59 436 ASN A O 1
ATOM 3521 N N . GLN A 1 437 ? -1.242 11.623 27.230 1.00 57.50 437 GLN A N 1
ATOM 3522 C CA . GLN A 1 437 ? 0.049 11.054 27.580 1.00 57.50 437 GLN A CA 1
ATOM 3523 C C . GLN A 1 437 ? 1.032 11.244 26.430 1.00 57.50 437 GLN A C 1
ATOM 3525 O O . GLN A 1 437 ? 0.782 10.842 25.291 1.00 57.50 437 GLN A O 1
ATOM 3530 N N . MET A 1 438 ? 2.166 11.853 26.758 1.00 61.16 438 MET A N 1
ATOM 3531 C CA . MET A 1 438 ? 3.292 11.989 25.855 1.00 61.16 438 MET A CA 1
ATOM 3532 C C . MET A 1 438 ? 4.382 11.025 26.299 1.00 61.16 438 MET A C 1
ATOM 3534 O O . MET A 1 438 ? 4.828 11.061 27.445 1.00 61.16 438 MET A O 1
ATOM 3538 N N . ILE A 1 439 ? 4.834 10.168 25.388 1.00 60.31 439 ILE A N 1
ATOM 3539 C CA . ILE A 1 439 ? 6.096 9.453 25.571 1.00 60.31 439 ILE A CA 1
ATOM 3540 C C . ILE A 1 439 ? 7.149 10.276 24.837 1.00 60.31 439 ILE A C 1
ATOM 3542 O O . ILE A 1 439 ? 7.093 10.387 23.613 1.00 60.31 439 ILE A O 1
ATOM 3546 N N . LYS A 1 440 ? 8.108 10.850 25.577 1.00 61.91 440 LYS A N 1
ATOM 3547 C CA . LYS A 1 440 ? 9.177 11.703 25.019 1.00 61.91 440 LYS A CA 1
ATOM 3548 C C . LYS A 1 440 ? 8.619 12.857 24.160 1.00 61.91 440 LYS A C 1
ATOM 3550 O O . LYS A 1 440 ? 8.993 12.990 22.998 1.00 61.91 440 LYS A O 1
ATOM 3555 N N . ASP A 1 441 ? 7.667 13.621 24.703 1.00 67.06 441 ASP A N 1
ATOM 3556 C CA . ASP A 1 441 ? 7.007 14.773 24.051 1.00 67.06 441 ASP A CA 1
ATOM 3557 C C . ASP A 1 441 ? 6.251 14.469 22.740 1.00 67.06 441 ASP A C 1
ATOM 3559 O O . ASP A 1 441 ? 5.790 15.378 22.046 1.00 67.06 441 ASP A O 1
ATOM 3563 N N . ARG A 1 442 ? 6.070 13.186 22.397 1.00 76.00 442 ARG A N 1
ATOM 3564 C CA . ARG A 1 442 ? 5.249 12.743 21.267 1.00 76.00 442 ARG A CA 1
ATOM 3565 C C . ARG A 1 442 ? 3.922 12.167 21.778 1.00 76.00 442 ARG A C 1
ATOM 3567 O O . ARG A 1 442 ? 3.953 11.328 22.684 1.00 76.00 442 ARG A O 1
ATOM 3574 N N . PRO A 1 443 ? 2.767 12.551 21.196 1.00 78.75 443 PRO A N 1
ATOM 3575 C CA . PRO A 1 443 ? 1.498 11.909 21.519 1.00 78.75 443 PRO A CA 1
ATOM 3576 C C . PRO A 1 443 ? 1.517 10.436 21.092 1.00 78.75 443 PRO A C 1
ATOM 3578 O O . PRO A 1 443 ? 2.092 10.088 20.056 1.00 78.75 443 PRO A O 1
ATOM 3581 N N . LEU A 1 444 ? 0.870 9.582 21.886 1.00 84.44 444 LEU A N 1
ATOM 3582 C CA . LEU A 1 444 ? 0.652 8.177 21.537 1.00 84.44 444 LEU A CA 1
ATOM 3583 C C . LEU A 1 444 ? -0.132 8.051 20.218 1.00 84.44 444 LEU A C 1
ATOM 3585 O O . LEU A 1 444 ? -0.981 8.886 19.903 1.00 84.44 444 LEU A O 1
ATOM 3589 N N . ARG A 1 445 ? 0.143 7.007 19.437 1.00 86.62 445 ARG A N 1
ATOM 3590 C CA . ARG A 1 445 ? -0.550 6.722 18.178 1.00 86.62 445 ARG A CA 1
ATOM 3591 C C . ARG A 1 445 ? -1.954 6.173 18.426 1.00 86.62 445 ARG A C 1
ATOM 3593 O O . ARG A 1 445 ? -2.127 5.160 19.103 1.00 86.62 445 ARG A O 1
ATOM 3600 N N . CYS A 1 446 ? -2.936 6.755 17.743 1.00 89.69 446 CYS A N 1
ATOM 3601 C CA . CYS A 1 446 ? -4.341 6.347 17.837 1.00 89.69 446 CYS A CA 1
ATOM 3602 C C . CYS A 1 446 ? -4.765 5.369 16.746 1.00 89.69 446 CYS A C 1
ATOM 3604 O O . CYS A 1 446 ? -4.054 5.109 15.769 1.00 89.69 446 CYS A O 1
ATOM 3606 N N . LEU A 1 447 ? -5.997 4.871 16.866 1.00 90.38 447 LEU A N 1
ATOM 3607 C CA . LEU A 1 447 ? -6.628 4.087 15.806 1.00 90.38 447 LEU A CA 1
ATOM 3608 C C . LEU A 1 447 ? -6.818 4.913 14.527 1.00 90.38 447 LEU A C 1
ATOM 3610 O O . LEU A 1 447 ? -6.587 4.394 13.435 1.00 90.38 447 LEU A O 1
ATOM 3614 N N . SER A 1 448 ? -7.155 6.201 14.637 1.00 89.12 448 SER A N 1
ATOM 3615 C CA . SER A 1 448 ? -7.248 7.100 13.475 1.00 89.12 448 SER A CA 1
ATOM 3616 C C . SER A 1 448 ? -5.909 7.236 12.734 1.00 89.12 448 SER A C 1
ATOM 3618 O O . SER A 1 448 ? -5.880 7.106 11.509 1.00 89.12 448 SER A O 1
ATOM 3620 N N . ASP A 1 449 ? -4.789 7.359 13.454 1.00 87.62 449 ASP A N 1
ATOM 3621 C CA . ASP A 1 449 ? -3.429 7.409 12.883 1.00 87.62 449 ASP A CA 1
ATOM 3622 C C . ASP A 1 449 ? -2.968 6.076 12.280 1.00 87.62 449 ASP A C 1
ATOM 3624 O O . ASP A 1 449 ? -2.012 6.005 11.500 1.00 87.62 449 ASP A O 1
ATOM 3628 N N . LEU A 1 450 ? -3.605 4.967 12.661 1.00 88.06 450 LEU A N 1
ATOM 3629 C CA . LEU A 1 450 ? -3.365 3.682 12.016 1.00 88.06 450 LEU A CA 1
ATOM 3630 C C . LEU A 1 450 ? -3.934 3.675 10.598 1.00 88.06 450 LEU A C 1
ATOM 3632 O O . LEU A 1 450 ? -3.332 3.076 9.711 1.00 88.06 450 LEU A O 1
ATOM 3636 N N . PHE A 1 451 ? -5.064 4.337 10.362 1.00 87.62 451 PHE A N 1
ATOM 3637 C CA . PHE A 1 451 ? -5.720 4.357 9.055 1.00 87.62 451 PHE A CA 1
ATOM 3638 C C . PHE A 1 451 ? -5.267 5.527 8.179 1.00 87.62 451 PHE A C 1
ATOM 3640 O O . PHE A 1 451 ? -5.001 5.339 6.988 1.00 87.62 451 PHE A O 1
ATOM 3647 N N . CYS A 1 452 ? -5.181 6.718 8.763 1.00 85.88 452 CYS A N 1
ATOM 3648 C CA . CYS A 1 452 ? -4.941 7.975 8.069 1.00 85.88 452 CYS A CA 1
ATOM 3649 C C . CYS A 1 452 ? -3.445 8.299 7.933 1.00 85.88 452 CYS A C 1
ATOM 3651 O O . CYS A 1 452 ? -2.589 7.723 8.593 1.00 85.88 452 CYS A O 1
ATOM 3653 N N . GLY A 1 453 ? -3.122 9.256 7.059 1.00 84.62 453 GLY A N 1
ATOM 3654 C CA . GLY A 1 453 ? -1.752 9.748 6.881 1.00 84.62 453 GLY A CA 1
ATOM 3655 C C . GLY A 1 453 ? -0.915 8.976 5.855 1.00 84.62 453 GLY A C 1
ATOM 3656 O O . GLY A 1 453 ? -1.390 8.055 5.189 1.00 84.62 453 GLY A O 1
ATOM 3657 N N . LYS A 1 454 ? 0.339 9.413 5.669 1.00 85.12 454 LYS A N 1
ATOM 3658 C CA . LYS A 1 454 ? 1.293 8.798 4.722 1.00 85.12 454 LYS A CA 1
ATOM 3659 C C . LYS A 1 454 ? 1.758 7.419 5.200 1.00 85.12 454 LYS A C 1
ATOM 3661 O O . LYS A 1 454 ? 1.802 6.506 4.387 1.00 85.12 454 LYS A O 1
ATOM 3666 N N . GLU A 1 455 ? 2.010 7.298 6.503 1.00 84.38 455 GLU A N 1
ATOM 3667 C CA . GLU A 1 455 ? 2.358 6.058 7.228 1.00 84.38 455 GLU A CA 1
ATOM 3668 C C . GLU A 1 455 ? 1.108 5.281 7.700 1.00 84.38 455 GLU A C 1
ATOM 3670 O O . GLU A 1 455 ? 1.146 4.396 8.561 1.00 84.38 455 GLU A O 1
ATOM 3675 N N . 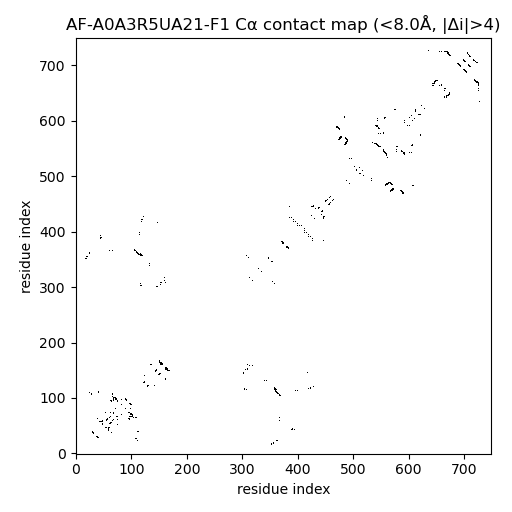GLY A 1 456 ? -0.059 5.673 7.180 1.00 86.75 456 GLY A N 1
ATOM 3676 C CA . GLY A 1 456 ? -1.324 5.010 7.445 1.00 86.75 456 GLY A CA 1
ATOM 3677 C C . GLY A 1 456 ? -1.439 3.710 6.658 1.00 86.75 456 GLY A C 1
ATOM 3678 O O . GLY A 1 456 ? -0.931 3.570 5.540 1.00 86.75 456 GLY A O 1
ATOM 3679 N N . ARG A 1 457 ? -2.212 2.770 7.201 1.00 88.56 457 ARG A N 1
ATOM 3680 C CA . ARG A 1 457 ? -2.409 1.416 6.673 1.00 88.56 457 ARG A CA 1
ATOM 3681 C C . ARG A 1 457 ? -2.829 1.392 5.206 1.00 88.56 457 ARG A C 1
ATOM 3683 O O . ARG A 1 457 ? -2.380 0.525 4.457 1.00 88.56 457 ARG A O 1
ATOM 3690 N N . PHE A 1 458 ? -3.692 2.319 4.786 1.00 89.12 458 PHE A N 1
ATOM 3691 C CA . PHE A 1 458 ? -4.180 2.366 3.407 1.00 89.12 458 PHE A CA 1
ATOM 3692 C C . PHE A 1 458 ? -3.080 2.759 2.416 1.00 89.12 458 PHE A C 1
ATOM 3694 O O . PHE A 1 458 ? -2.927 2.106 1.385 1.00 89.12 458 PHE A O 1
ATOM 3701 N N . ARG A 1 459 ? -2.287 3.790 2.725 1.00 87.62 459 ARG A N 1
ATOM 3702 C CA . ARG A 1 459 ? -1.272 4.314 1.800 1.00 87.62 459 ARG A CA 1
ATOM 3703 C C . ARG A 1 459 ? 0.008 3.496 1.821 1.00 87.62 459 ARG A C 1
ATOM 3705 O O . ARG A 1 459 ? 0.511 3.157 0.754 1.00 87.62 459 ARG A O 1
ATOM 3712 N N . GLU A 1 460 ? 0.497 3.153 3.005 1.00 86.31 460 GLU A N 1
ATOM 3713 C CA . GLU A 1 460 ? 1.794 2.498 3.150 1.00 86.31 460 GLU A CA 1
ATOM 3714 C C . GLU A 1 460 ? 1.732 0.988 2.926 1.00 86.31 460 GLU A C 1
ATOM 3716 O O . GLU A 1 460 ? 2.658 0.437 2.341 1.00 86.31 460 GLU A O 1
ATOM 3721 N N . ASN A 1 461 ? 0.668 0.315 3.387 1.00 86.50 461 ASN A N 1
ATOM 3722 C CA . ASN A 1 461 ? 0.613 -1.150 3.380 1.00 86.50 461 ASN A CA 1
ATOM 3723 C C . ASN A 1 461 ? -0.380 -1.742 2.384 1.00 86.50 461 ASN A C 1
ATOM 3725 O O . ASN A 1 461 ? -0.281 -2.935 2.122 1.00 86.50 461 ASN A O 1
ATOM 3729 N N . LEU A 1 462 ? -1.401 -1.014 1.921 1.00 87.50 462 LEU A N 1
ATOM 3730 C CA . LEU A 1 462 ? -2.393 -1.565 0.986 1.00 87.50 462 LEU A CA 1
ATOM 3731 C C . LEU A 1 462 ? -2.138 -1.112 -0.450 1.00 87.50 462 LEU A C 1
ATOM 3733 O O . LEU A 1 462 ? -2.153 -1.956 -1.343 1.00 87.50 462 LEU A O 1
ATOM 3737 N N . LEU A 1 463 ? -1.884 0.181 -0.663 1.00 87.94 463 LEU A N 1
ATOM 3738 C CA . LEU A 1 463 ? -1.584 0.739 -1.986 1.00 87.94 463 LEU A CA 1
ATOM 3739 C C . LEU A 1 463 ? -0.141 0.464 -2.427 1.00 87.94 463 LEU A C 1
ATOM 3741 O O . LEU A 1 463 ? 0.094 0.149 -3.590 1.00 87.94 463 LEU A O 1
ATOM 3745 N N . GLY A 1 464 ? 0.813 0.556 -1.499 1.00 83.56 464 GLY A N 1
ATOM 3746 C CA . GLY A 1 464 ? 2.194 0.121 -1.688 1.00 83.56 464 GLY A CA 1
ATOM 3747 C C . GLY A 1 464 ? 2.499 -1.082 -0.803 1.00 83.56 464 GLY A C 1
ATOM 3748 O O . GLY A 1 464 ? 1.974 -1.196 0.299 1.00 83.56 464 GLY A O 1
ATOM 3749 N N . LYS A 1 465 ? 3.334 -2.006 -1.276 1.00 88.88 465 LYS A N 1
ATOM 3750 C CA . LYS A 1 465 ? 3.938 -3.052 -0.444 1.00 88.88 465 LYS A CA 1
ATOM 3751 C C . LYS A 1 465 ? 5.355 -3.305 -0.917 1.00 88.88 465 LYS A C 1
ATOM 3753 O O . LYS A 1 465 ? 5.663 -3.130 -2.094 1.00 88.88 465 LYS A O 1
ATOM 3758 N N . ARG A 1 466 ? 6.199 -3.765 0.002 1.00 88.94 466 ARG A N 1
ATOM 3759 C CA . ARG A 1 466 ? 7.445 -4.429 -0.379 1.00 88.94 466 ARG A CA 1
ATOM 3760 C C . ARG A 1 466 ? 7.092 -5.773 -1.011 1.00 88.94 466 ARG A C 1
ATOM 3762 O O . ARG A 1 466 ? 6.139 -6.421 -0.577 1.00 88.94 466 ARG A O 1
ATOM 3769 N N . VAL A 1 467 ? 7.819 -6.133 -2.058 1.00 91.81 467 VAL A N 1
ATOM 3770 C CA . VAL A 1 467 ? 7.537 -7.309 -2.882 1.00 91.81 467 VAL A CA 1
ATOM 3771 C C . VAL A 1 467 ? 8.773 -8.196 -2.886 1.00 91.81 467 VAL A C 1
ATOM 3773 O O . VAL A 1 467 ? 9.886 -7.693 -3.048 1.00 91.81 467 VAL A O 1
ATOM 3776 N N . ASP A 1 468 ? 8.568 -9.497 -2.719 1.00 92.62 468 ASP A N 1
ATOM 3777 C CA . ASP A 1 468 ? 9.625 -10.499 -2.864 1.00 92.62 468 ASP A CA 1
ATOM 3778 C C . ASP A 1 468 ? 10.070 -10.612 -4.334 1.00 92.62 468 ASP A C 1
ATOM 3780 O O . ASP A 1 468 ? 9.392 -10.112 -5.235 1.00 92.62 468 ASP A O 1
ATOM 3784 N N . TYR A 1 469 ? 11.207 -11.266 -4.592 1.00 93.69 469 TYR A N 1
ATOM 3785 C CA . TYR A 1 469 ? 11.787 -11.395 -5.941 1.00 93.69 469 TYR A CA 1
ATOM 3786 C C . TYR A 1 469 ? 11.978 -10.043 -6.639 1.00 93.69 469 TYR A C 1
ATOM 3788 O O . TYR A 1 469 ? 11.628 -9.849 -7.810 1.00 93.69 469 TYR A O 1
ATOM 3796 N N . SER A 1 470 ? 12.518 -9.090 -5.880 1.00 95.69 470 SER A N 1
ATOM 3797 C CA . SER A 1 470 ? 12.883 -7.774 -6.374 1.00 95.69 470 SER A CA 1
ATOM 3798 C C . SER A 1 470 ? 14.319 -7.416 -6.008 1.00 95.69 470 SER A C 1
ATOM 3800 O O . SER A 1 470 ? 14.847 -7.862 -4.992 1.00 95.69 470 SER A O 1
ATOM 3802 N N . GLY A 1 471 ? 14.952 -6.619 -6.862 1.00 95.12 471 GLY A N 1
ATOM 3803 C CA . GLY A 1 471 ? 16.316 -6.129 -6.686 1.00 95.12 471 GLY A CA 1
ATOM 3804 C C . GLY A 1 471 ? 16.408 -4.646 -7.021 1.00 95.12 471 GLY A C 1
ATOM 3805 O O . GLY A 1 471 ? 15.483 -4.071 -7.593 1.00 95.12 471 GLY A O 1
ATOM 3806 N N . ARG A 1 472 ? 17.522 -4.007 -6.667 1.00 96.19 472 ARG A N 1
ATOM 3807 C CA . ARG A 1 472 ? 17.826 -2.632 -7.076 1.00 96.19 472 ARG A CA 1
ATOM 3808 C C . ARG A 1 472 ? 19.319 -2.498 -7.332 1.00 96.19 472 ARG A C 1
ATOM 3810 O O . ARG A 1 472 ? 20.112 -2.979 -6.530 1.00 96.19 472 ARG A O 1
ATOM 3817 N N . SER A 1 473 ? 19.693 -1.834 -8.420 1.00 96.69 473 SER A N 1
ATOM 3818 C CA . SER A 1 473 ? 21.080 -1.432 -8.668 1.00 96.69 473 SER A CA 1
ATOM 3819 C C . SER A 1 473 ? 21.138 -0.151 -9.501 1.00 96.69 473 SER A C 1
ATOM 3821 O O . SER A 1 473 ? 20.121 0.308 -10.029 1.00 96.69 473 SER A O 1
ATOM 3823 N N . VAL A 1 474 ? 22.334 0.429 -9.572 1.00 96.94 474 VAL A N 1
ATOM 3824 C CA . VAL A 1 474 ? 22.667 1.580 -10.416 1.00 96.94 474 VAL A CA 1
ATOM 3825 C C . VAL A 1 474 ? 22.589 1.172 -11.884 1.00 96.94 474 VAL A C 1
ATOM 3827 O O . VAL A 1 474 ? 22.932 0.036 -12.232 1.00 96.94 474 VAL A O 1
ATOM 3830 N N . ILE A 1 475 ? 22.141 2.088 -12.740 1.00 96.94 475 ILE A N 1
ATOM 3831 C CA . ILE A 1 475 ? 22.087 1.868 -14.186 1.00 96.94 475 ILE A CA 1
ATOM 3832 C C . ILE A 1 475 ? 23.310 2.421 -14.914 1.00 96.94 475 ILE A C 1
ATOM 3834 O O . ILE A 1 475 ? 23.884 3.439 -14.539 1.00 96.94 475 ILE A O 1
ATOM 3838 N N . VAL A 1 476 ? 23.695 1.738 -15.989 1.00 96.50 476 VAL A N 1
ATOM 3839 C CA . VAL A 1 476 ? 24.758 2.122 -16.923 1.00 96.50 476 VAL A CA 1
ATOM 3840 C C . VAL A 1 476 ? 24.233 1.959 -18.349 1.00 96.50 476 VAL A C 1
ATOM 3842 O O . VAL A 1 476 ? 23.362 1.131 -18.616 1.00 96.50 476 VAL A O 1
ATOM 3845 N N . VAL A 1 477 ? 24.744 2.752 -19.288 1.00 95.12 477 VAL A N 1
ATOM 3846 C CA . VAL A 1 477 ? 24.335 2.666 -20.693 1.00 95.12 477 VAL A CA 1
ATOM 3847 C C . VAL A 1 477 ? 24.831 1.369 -21.346 1.00 95.12 477 VAL A C 1
ATOM 3849 O O . VAL A 1 477 ? 26.002 1.010 -21.238 1.00 95.12 477 VAL A O 1
ATOM 3852 N N . GLY A 1 478 ? 23.940 0.665 -22.047 1.00 94.75 478 GLY A N 1
ATOM 3853 C CA . GLY A 1 478 ? 24.241 -0.552 -22.805 1.00 94.75 478 GLY A CA 1
ATOM 3854 C C . GLY A 1 478 ? 23.914 -0.392 -24.292 1.00 94.75 478 GLY A C 1
ATOM 3855 O O . GLY A 1 478 ? 22.864 -0.860 -24.726 1.00 94.75 478 GLY A O 1
ATOM 3856 N N . PRO A 1 479 ? 24.778 0.254 -25.099 1.00 92.56 479 PRO A N 1
ATOM 3857 C CA . PRO A 1 479 ? 24.474 0.557 -26.502 1.00 92.56 479 PRO A CA 1
ATOM 3858 C C . PRO A 1 479 ? 24.456 -0.676 -27.420 1.00 92.56 479 PRO A C 1
ATOM 3860 O O . PRO A 1 479 ? 23.896 -0.607 -28.507 1.00 92.56 479 PRO A O 1
ATOM 3863 N N . GLY A 1 480 ? 25.068 -1.792 -27.008 1.00 91.88 480 GLY A N 1
ATOM 3864 C CA . GLY A 1 480 ? 25.079 -3.049 -27.770 1.00 91.88 480 GLY A CA 1
ATOM 3865 C C . GLY A 1 480 ? 23.860 -3.949 -27.542 1.00 91.88 480 GLY A C 1
ATOM 3866 O O . GLY A 1 480 ? 23.798 -5.030 -28.119 1.00 91.88 480 GLY A O 1
ATOM 3867 N N . LEU A 1 481 ? 22.926 -3.541 -26.680 1.00 93.75 481 LEU A N 1
ATOM 3868 C CA . LEU A 1 481 ? 21.733 -4.318 -26.349 1.00 93.75 481 LEU A CA 1
ATOM 3869 C C . LEU A 1 481 ? 20.636 -4.120 -27.401 1.00 93.75 481 LEU A C 1
ATOM 3871 O O . LEU A 1 481 ? 20.563 -3.078 -28.050 1.00 93.75 481 LEU A O 1
ATOM 3875 N N . GLY A 1 482 ? 19.748 -5.105 -27.539 1.00 91.62 482 GLY A N 1
ATOM 3876 C CA . GLY A 1 482 ? 18.465 -4.915 -28.219 1.00 91.62 482 GLY A CA 1
ATOM 3877 C C . GLY A 1 482 ? 17.536 -3.967 -27.450 1.00 91.62 482 GLY A C 1
ATOM 3878 O O . GLY A 1 482 ? 17.697 -3.759 -26.248 1.00 91.62 482 GLY A O 1
ATOM 3879 N N . LEU A 1 483 ? 16.531 -3.404 -28.129 1.00 91.38 483 LEU A N 1
ATOM 3880 C CA . LEU A 1 483 ? 15.516 -2.544 -27.496 1.00 91.38 483 LEU A CA 1
ATOM 3881 C C . LEU A 1 483 ? 14.750 -3.267 -26.382 1.00 91.38 483 LEU A C 1
ATOM 3883 O O . LEU A 1 483 ? 14.383 -2.657 -25.380 1.00 91.38 483 LEU A O 1
ATOM 3887 N N . ASP A 1 484 ? 14.510 -4.558 -26.584 1.00 93.62 484 ASP A N 1
ATOM 3888 C CA . ASP A 1 484 ? 13.857 -5.503 -25.686 1.00 93.62 484 ASP A CA 1
ATOM 3889 C C . ASP A 1 484 ? 14.805 -6.134 -24.667 1.00 93.62 484 ASP A C 1
ATOM 3891 O O . ASP A 1 484 ? 14.345 -6.915 -23.845 1.00 93.62 484 ASP A O 1
ATOM 3895 N N . GLN A 1 485 ? 16.096 -5.796 -24.669 1.00 95.50 485 GLN A N 1
ATOM 3896 C CA . GLN A 1 485 ? 17.093 -6.410 -23.797 1.00 95.50 485 GLN A CA 1
ATOM 3897 C C . GLN A 1 485 ? 17.585 -5.451 -22.711 1.00 95.50 485 GLN A C 1
ATOM 3899 O O . GLN A 1 485 ? 17.671 -4.238 -22.904 1.00 95.50 485 GLN A O 1
ATOM 3904 N N . CYS A 1 486 ? 17.969 -6.009 -21.567 1.00 96.50 486 CYS A N 1
ATOM 3905 C CA . CYS A 1 486 ? 18.681 -5.282 -20.520 1.00 96.50 486 CYS A CA 1
ATOM 3906 C C . CYS A 1 486 ? 19.797 -6.144 -19.926 1.00 96.50 486 CYS A C 1
ATOM 3908 O O . CYS A 1 486 ? 19.634 -7.353 -19.773 1.00 96.50 486 CYS A O 1
ATOM 3910 N N . GLY A 1 487 ? 20.915 -5.538 -19.536 1.00 96.62 487 GLY A N 1
ATOM 3911 C CA . GLY A 1 487 ? 21.975 -6.264 -18.838 1.00 96.62 487 GLY A CA 1
ATOM 3912 C C . GLY A 1 487 ? 21.638 -6.433 -17.361 1.00 96.62 487 GLY A C 1
ATOM 3913 O O . GLY A 1 487 ? 21.460 -5.435 -16.664 1.00 96.62 487 GLY A O 1
ATOM 3914 N N . LEU A 1 488 ? 21.582 -7.672 -16.877 1.00 97.00 488 LEU A N 1
ATOM 3915 C CA . LEU A 1 488 ? 21.325 -8.004 -15.477 1.00 97.00 488 LEU A CA 1
ATOM 3916 C C . LEU A 1 488 ? 22.607 -8.555 -14.824 1.00 97.00 488 LEU A C 1
ATOM 3918 O O . LEU A 1 488 ? 23.160 -9.532 -15.333 1.00 97.00 488 LEU A O 1
ATOM 3922 N N . PRO A 1 489 ? 23.065 -7.979 -13.697 1.00 95.56 489 PRO A N 1
ATOM 3923 C CA . PRO A 1 489 ? 24.195 -8.502 -12.933 1.00 95.56 489 PRO A CA 1
ATOM 3924 C C . PRO A 1 489 ? 24.023 -9.965 -12.526 1.00 95.56 489 PRO A C 1
ATOM 3926 O O . PRO A 1 489 ? 22.957 -10.346 -12.039 1.00 95.56 489 PRO A O 1
ATOM 3929 N N . TYR A 1 490 ? 25.093 -10.751 -12.637 1.00 92.25 490 TYR A N 1
ATOM 3930 C CA . TYR A 1 490 ? 25.122 -12.160 -12.232 1.00 92.25 490 TYR A CA 1
ATOM 3931 C C . TYR A 1 490 ? 24.681 -12.368 -10.773 1.00 92.25 490 TYR A C 1
ATOM 3933 O O . TYR A 1 490 ? 23.765 -13.149 -10.518 1.00 92.25 490 TYR A O 1
ATOM 3941 N N . ASP A 1 491 ? 25.245 -11.602 -9.833 1.00 90.19 491 ASP A N 1
ATOM 3942 C CA . ASP A 1 491 ? 24.922 -11.705 -8.400 1.00 90.19 491 ASP A CA 1
ATOM 3943 C C . ASP A 1 491 ? 23.428 -11.450 -8.131 1.00 90.19 491 ASP A C 1
ATOM 3945 O O . ASP A 1 491 ? 22.789 -12.139 -7.339 1.00 90.19 491 ASP A O 1
ATOM 3949 N N . MET A 1 492 ? 22.845 -10.475 -8.838 1.00 93.69 492 MET A N 1
ATOM 3950 C CA . MET A 1 492 ? 21.420 -10.162 -8.724 1.00 93.69 492 MET A CA 1
ATOM 3951 C C . MET A 1 492 ? 20.553 -11.259 -9.352 1.00 93.69 492 MET A C 1
ATOM 3953 O O . MET A 1 492 ? 19.497 -11.594 -8.817 1.00 93.69 492 MET A O 1
ATOM 3957 N N . ALA A 1 493 ? 20.981 -11.815 -10.486 1.00 93.31 493 ALA A N 1
ATOM 3958 C CA . ALA A 1 493 ? 20.252 -12.863 -11.184 1.00 93.31 493 ALA A CA 1
ATOM 3959 C C . ALA A 1 493 ? 20.160 -14.148 -10.348 1.00 93.31 493 ALA A C 1
ATOM 3961 O O . ALA A 1 493 ? 19.087 -14.747 -10.301 1.00 93.31 493 ALA A O 1
ATOM 3962 N N . ILE A 1 494 ? 21.231 -14.538 -9.646 1.00 90.56 494 ILE A N 1
ATOM 3963 C CA . ILE A 1 494 ? 21.211 -15.718 -8.765 1.00 90.56 494 ILE A CA 1
ATOM 3964 C C . ILE A 1 494 ? 20.109 -15.591 -7.714 1.00 90.56 494 ILE A C 1
ATOM 3966 O O . ILE A 1 494 ? 19.299 -16.504 -7.573 1.00 90.56 494 ILE A O 1
ATOM 3970 N N . GLU A 1 495 ? 20.034 -14.456 -7.017 1.00 90.62 495 GLU A N 1
ATOM 3971 C CA . GLU A 1 495 ? 19.047 -14.257 -5.950 1.00 90.62 495 GLU A CA 1
ATOM 3972 C C . GLU A 1 495 ? 17.613 -14.181 -6.489 1.00 90.62 495 GLU A C 1
ATOM 3974 O O . GLU A 1 495 ? 16.692 -14.781 -5.930 1.00 90.62 495 GLU A O 1
ATOM 3979 N N . LEU A 1 496 ? 17.408 -13.494 -7.619 1.00 93.12 496 LEU A N 1
ATOM 3980 C CA . LEU A 1 496 ? 16.086 -13.389 -8.244 1.00 93.12 496 LEU A CA 1
ATOM 3981 C C . LEU A 1 496 ? 15.576 -14.745 -8.751 1.00 93.12 496 LEU A C 1
ATOM 3983 O O . LEU A 1 496 ? 14.403 -15.073 -8.560 1.00 93.12 496 LEU A O 1
ATOM 3987 N N . PHE A 1 497 ? 16.442 -15.534 -9.392 1.00 92.75 497 PHE A N 1
ATOM 3988 C CA . PHE A 1 497 ? 16.084 -16.819 -9.996 1.00 92.75 497 PHE A CA 1
ATOM 3989 C C . PHE A 1 497 ? 16.307 -18.024 -9.075 1.00 92.75 497 PHE A C 1
ATOM 3991 O O . PHE A 1 497 ? 16.008 -19.147 -9.482 1.00 92.75 497 PHE A O 1
ATOM 3998 N N . ASN A 1 498 ? 16.742 -17.809 -7.832 1.00 89.25 498 ASN A N 1
ATOM 3999 C CA . ASN A 1 498 ? 17.066 -18.848 -6.854 1.00 89.25 498 ASN A CA 1
ATOM 4000 C C . ASN A 1 498 ? 16.076 -20.039 -6.825 1.00 89.25 498 ASN A C 1
ATOM 4002 O O . ASN A 1 498 ? 16.506 -21.174 -7.043 1.00 89.25 498 ASN A O 1
ATOM 4006 N N . PRO A 1 499 ? 14.742 -19.855 -6.684 1.00 87.69 499 PRO A N 1
ATOM 4007 C CA . PRO A 1 499 ? 13.818 -20.995 -6.648 1.00 87.69 499 PRO A CA 1
ATOM 4008 C C . PRO A 1 499 ? 13.781 -21.799 -7.957 1.00 87.69 499 PRO A C 1
ATOM 4010 O O . PRO A 1 499 ? 13.553 -23.008 -7.926 1.00 87.69 499 PRO A O 1
ATOM 4013 N N . TYR A 1 500 ? 14.002 -21.155 -9.107 1.00 89.81 500 TYR A N 1
ATOM 4014 C CA . TYR A 1 500 ? 14.050 -21.827 -10.406 1.00 89.81 500 TYR A CA 1
ATOM 4015 C C . TYR A 1 500 ? 15.352 -22.607 -10.578 1.00 89.81 500 TYR A C 1
ATOM 4017 O O . TYR A 1 500 ? 15.324 -23.730 -11.073 1.00 89.81 500 TYR A O 1
ATOM 4025 N N . ILE A 1 501 ? 16.470 -22.044 -10.116 1.00 89.12 501 ILE A N 1
ATOM 4026 C CA . ILE A 1 501 ? 17.776 -22.709 -10.131 1.00 89.12 501 ILE A CA 1
ATOM 4027 C C . ILE A 1 501 ? 17.732 -23.960 -9.250 1.00 89.12 501 ILE A C 1
ATOM 4029 O O . ILE A 1 501 ? 18.076 -25.043 -9.716 1.00 89.12 501 ILE A O 1
ATOM 4033 N N . LEU A 1 502 ? 17.235 -23.844 -8.013 1.00 86.94 502 LEU A N 1
ATOM 4034 C CA . LEU A 1 502 ? 17.092 -24.977 -7.089 1.00 86.94 502 LEU A CA 1
ATOM 4035 C C . LEU A 1 502 ? 16.237 -26.100 -7.681 1.00 86.94 502 LEU A C 1
ATOM 4037 O O . LEU A 1 502 ? 16.572 -27.278 -7.550 1.00 86.94 502 LEU A O 1
ATOM 4041 N N . ARG A 1 503 ? 15.147 -25.738 -8.365 1.00 86.69 503 ARG A N 1
ATOM 4042 C CA . ARG A 1 503 ? 14.297 -26.705 -9.059 1.00 86.69 503 ARG A CA 1
ATOM 4043 C C . ARG A 1 503 ? 15.057 -27.429 -10.171 1.00 86.69 503 ARG A C 1
ATOM 4045 O O . ARG A 1 503 ? 14.997 -28.651 -10.222 1.00 86.69 503 ARG A O 1
ATOM 4052 N N . LEU A 1 504 ? 15.771 -26.699 -11.029 1.00 86.25 504 LEU A N 1
ATOM 4053 C CA . LEU A 1 504 ? 16.538 -27.296 -12.125 1.00 86.25 504 LEU A CA 1
ATOM 4054 C C . LEU A 1 504 ? 17.654 -28.209 -11.603 1.00 86.25 504 LEU A C 1
ATOM 4056 O O . LEU A 1 504 ? 17.793 -29.327 -12.082 1.00 86.25 504 LEU A O 1
ATOM 4060 N N . LEU A 1 505 ? 18.396 -27.789 -10.575 1.00 84.81 505 LEU A N 1
ATOM 4061 C CA . LEU A 1 505 ? 19.437 -28.617 -9.952 1.00 84.81 505 LEU A CA 1
ATOM 4062 C C . LEU A 1 505 ? 18.878 -29.927 -9.379 1.00 84.81 505 LEU A C 1
ATOM 4064 O O . LEU A 1 505 ? 19.533 -30.965 -9.470 1.00 84.81 505 LEU A O 1
ATOM 4068 N N . SER A 1 506 ? 17.665 -29.884 -8.817 1.00 84.50 506 SER A N 1
ATOM 4069 C CA . SER A 1 506 ? 16.965 -31.081 -8.346 1.00 84.50 506 SER A CA 1
ATOM 4070 C C . SER A 1 506 ? 16.470 -31.964 -9.495 1.00 84.50 506 SER A C 1
ATOM 4072 O O . SER A 1 506 ? 16.516 -33.181 -9.360 1.00 84.50 506 SER A O 1
ATOM 4074 N N . GLU A 1 507 ? 15.986 -31.383 -10.598 1.00 84.88 507 GLU A N 1
ATOM 4075 C CA . GLU A 1 507 ? 15.523 -32.131 -11.780 1.00 84.88 507 GLU A CA 1
ATOM 4076 C C . GLU A 1 507 ? 16.685 -32.820 -12.517 1.00 84.88 507 GLU A C 1
ATOM 4078 O O . GLU A 1 507 ? 16.508 -33.916 -13.042 1.00 84.88 507 GLU A O 1
ATOM 4083 N N . PHE A 1 508 ? 17.881 -32.224 -12.511 1.00 83.00 508 PHE A N 1
ATOM 4084 C CA . PHE A 1 508 ? 19.098 -32.813 -13.081 1.00 83.00 508 PHE A CA 1
ATOM 4085 C C . PHE A 1 508 ? 19.838 -33.773 -12.130 1.00 83.00 508 PHE A C 1
ATOM 4087 O O . PHE A 1 508 ? 20.944 -34.199 -12.453 1.00 83.00 508 PHE A O 1
ATOM 4094 N N . GLU A 1 509 ? 19.265 -34.090 -10.961 1.00 78.62 509 GLU A N 1
ATOM 4095 C CA . GLU A 1 509 ? 19.857 -34.963 -9.928 1.00 78.62 509 GLU A CA 1
ATOM 4096 C C . GLU A 1 509 ? 21.280 -34.551 -9.493 1.00 78.62 509 GLU A C 1
ATOM 4098 O O . GLU A 1 509 ? 22.065 -35.361 -9.004 1.00 78.62 509 GLU A O 1
ATOM 4103 N N . MET A 1 510 ? 21.625 -33.266 -9.630 1.00 71.56 510 MET A N 1
ATOM 4104 C CA . MET A 1 510 ? 22.950 -32.757 -9.262 1.00 71.56 510 MET A CA 1
ATOM 4105 C C . MET A 1 510 ? 23.136 -32.650 -7.744 1.00 71.56 510 MET A C 1
ATOM 4107 O O . MET A 1 510 ? 24.268 -32.596 -7.265 1.00 71.56 510 MET A O 1
ATOM 4111 N N . VAL A 1 511 ? 22.036 -32.592 -6.983 1.00 71.69 511 VAL A N 1
ATOM 4112 C CA . VAL A 1 511 ? 22.047 -32.416 -5.528 1.00 71.69 511 VAL A CA 1
ATOM 4113 C C . VAL A 1 511 ? 21.022 -33.331 -4.858 1.00 71.69 511 VAL A C 1
ATOM 4115 O O . VAL A 1 511 ? 19.890 -33.447 -5.317 1.00 71.69 511 VAL A O 1
ATOM 4118 N N . GLY A 1 512 ? 21.403 -33.955 -3.736 1.00 73.31 512 GLY A N 1
ATOM 4119 C CA . GLY A 1 512 ? 20.539 -34.885 -2.997 1.00 73.31 512 GLY A CA 1
ATOM 4120 C C . GLY A 1 512 ? 19.448 -34.231 -2.133 1.00 73.31 512 GLY A C 1
ATOM 4121 O O . GLY A 1 512 ? 18.446 -34.875 -1.830 1.00 73.31 512 GLY A O 1
ATOM 4122 N N . SER A 1 513 ? 19.608 -32.966 -1.720 1.00 79.56 513 SER A N 1
ATOM 4123 C CA . SER A 1 513 ? 18.616 -32.232 -0.918 1.00 79.56 513 SER A CA 1
ATOM 4124 C C . SER A 1 513 ? 18.583 -30.733 -1.243 1.00 79.56 513 SER A C 1
ATOM 4126 O O . SER A 1 513 ? 19.593 -30.132 -1.603 1.00 79.56 513 SER A O 1
ATOM 4128 N N . LEU A 1 514 ? 17.418 -30.098 -1.063 1.00 78.12 514 LEU A N 1
ATOM 4129 C CA . LEU A 1 514 ? 17.244 -28.655 -1.296 1.00 78.12 514 LEU A CA 1
ATOM 4130 C C . LEU A 1 514 ? 18.116 -27.788 -0.371 1.00 78.12 514 LEU A C 1
ATOM 4132 O O . LEU A 1 514 ? 18.544 -26.709 -0.771 1.00 78.12 514 LEU A O 1
ATOM 4136 N N . THR A 1 515 ? 18.399 -28.254 0.849 1.00 79.69 515 THR A N 1
ATOM 4137 C CA . THR A 1 515 ? 19.279 -27.543 1.791 1.00 79.69 515 THR A CA 1
ATOM 4138 C C . THR A 1 515 ? 20.725 -27.561 1.313 1.00 79.69 515 THR A C 1
ATOM 4140 O O . THR A 1 515 ? 21.356 -26.511 1.270 1.00 79.69 515 THR A O 1
ATOM 4143 N N . SER A 1 516 ? 21.210 -28.719 0.854 1.00 78.56 516 SER A N 1
ATOM 4144 C CA . SER A 1 516 ? 22.544 -28.841 0.261 1.00 78.56 516 SER A CA 1
ATOM 4145 C C . SER A 1 516 ? 22.671 -27.973 -0.993 1.00 78.56 516 SER A C 1
ATOM 4147 O O . SER A 1 516 ? 23.693 -27.324 -1.183 1.00 78.56 516 SER A O 1
ATOM 4149 N N . ALA A 1 517 ? 21.614 -27.872 -1.806 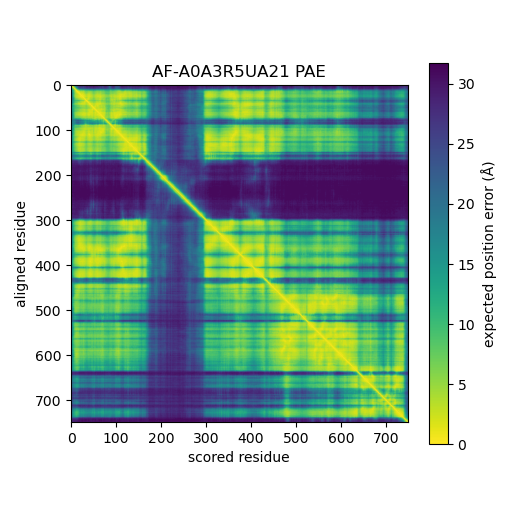1.00 75.69 517 ALA A N 1
ATOM 4150 C CA . ALA A 1 517 ? 21.623 -27.019 -2.993 1.00 75.69 517 ALA A CA 1
ATOM 4151 C C . ALA A 1 517 ? 21.715 -25.529 -2.623 1.00 75.69 517 ALA A C 1
ATOM 4153 O O . ALA A 1 517 ? 22.460 -24.782 -3.252 1.00 75.69 517 ALA A O 1
ATOM 4154 N N . SER A 1 518 ? 21.010 -25.105 -1.569 1.00 77.19 518 SER A N 1
ATOM 4155 C CA . SER A 1 518 ? 21.097 -23.734 -1.056 1.00 77.19 518 SER A CA 1
ATOM 4156 C C . SER A 1 518 ? 22.487 -23.406 -0.497 1.00 77.19 518 SER A C 1
ATOM 4158 O O . SER A 1 518 ? 22.979 -22.306 -0.729 1.00 77.19 518 SER A O 1
ATOM 4160 N N . GLU A 1 519 ? 23.127 -24.344 0.206 1.00 74.62 519 GLU A N 1
ATOM 4161 C CA . GLU A 1 519 ? 24.508 -24.193 0.696 1.00 74.62 519 GLU A CA 1
ATOM 4162 C C . GLU A 1 519 ? 25.526 -24.158 -0.457 1.00 74.62 519 GLU A C 1
ATOM 4164 O O . GLU A 1 519 ? 26.493 -23.398 -0.429 1.00 74.62 519 GLU A O 1
ATOM 4169 N N . MET A 1 520 ? 25.307 -24.944 -1.513 1.00 72.69 520 MET A N 1
ATOM 4170 C CA . MET A 1 520 ? 26.171 -24.922 -2.697 1.00 72.69 520 MET A CA 1
ATOM 4171 C C . MET A 1 520 ? 26.118 -23.575 -3.425 1.00 72.69 520 MET A C 1
ATOM 4173 O O . MET A 1 520 ? 27.154 -23.082 -3.873 1.00 72.69 520 MET A O 1
ATOM 4177 N N . LEU A 1 521 ? 24.935 -22.959 -3.513 1.00 75.19 521 LEU A N 1
ATOM 4178 C CA . LEU A 1 521 ? 24.764 -21.642 -4.131 1.00 75.19 521 LEU A CA 1
ATOM 4179 C C . LEU A 1 521 ? 25.469 -20.525 -3.348 1.00 75.19 521 LEU A C 1
ATOM 4181 O O . LEU A 1 521 ? 25.968 -19.588 -3.966 1.00 75.19 521 LEU A O 1
ATOM 4185 N N . SER A 1 522 ? 25.558 -20.622 -2.016 1.00 71.81 522 SER A N 1
ATOM 4186 C CA . SER A 1 522 ? 26.200 -19.587 -1.195 1.00 71.81 522 SER A CA 1
ATOM 4187 C C . SER A 1 522 ? 27.730 -19.617 -1.235 1.00 71.81 522 SER A C 1
ATOM 4189 O O . SER A 1 522 ? 28.362 -18.609 -0.923 1.00 71.81 522 SER A O 1
ATOM 4191 N N . HIS A 1 523 ? 28.345 -20.749 -1.596 1.00 64.19 523 HIS A N 1
ATOM 4192 C CA . HIS A 1 523 ? 29.789 -20.953 -1.440 1.00 64.19 523 HIS A CA 1
ATOM 4193 C C . HIS A 1 523 ? 30.585 -21.095 -2.745 1.00 64.19 523 HIS A C 1
ATOM 4195 O O . HIS A 1 523 ? 31.816 -21.106 -2.683 1.00 64.19 523 HIS A O 1
ATOM 4201 N N . THR A 1 524 ? 29.968 -21.221 -3.930 1.00 58.19 524 THR A N 1
ATOM 4202 C CA . THR A 1 524 ? 30.739 -21.510 -5.158 1.00 58.19 524 THR A CA 1
ATOM 4203 C C . THR A 1 524 ? 30.117 -20.944 -6.441 1.00 58.19 524 THR A C 1
ATOM 4205 O O . THR A 1 524 ? 28.959 -21.195 -6.764 1.00 58.19 524 THR A O 1
ATOM 4208 N N . THR A 1 525 ? 30.921 -20.232 -7.239 1.00 62.41 525 THR A N 1
ATOM 4209 C CA . THR A 1 525 ? 30.589 -19.818 -8.612 1.00 62.41 525 THR A CA 1
ATOM 4210 C C . THR A 1 525 ? 30.817 -20.977 -9.584 1.00 62.41 525 THR A C 1
ATOM 4212 O O . THR A 1 525 ? 31.864 -21.100 -10.218 1.00 62.41 525 THR A O 1
ATOM 4215 N N . PHE A 1 526 ? 29.837 -21.871 -9.699 1.00 67.12 526 PHE A N 1
ATOM 4216 C CA . PHE A 1 526 ? 29.891 -22.943 -10.692 1.00 67.12 526 PHE A CA 1
ATOM 4217 C C . PHE A 1 526 ? 29.658 -22.390 -12.110 1.00 67.12 526 PHE A C 1
ATOM 4219 O O . PHE A 1 526 ? 28.653 -21.713 -12.322 1.00 67.12 526 PHE A O 1
ATOM 4226 N N . PRO A 1 527 ? 30.490 -22.737 -13.113 1.00 78.25 527 PRO A N 1
ATOM 4227 C CA . PRO A 1 527 ? 30.240 -22.382 -14.516 1.00 78.25 527 PRO A CA 1
ATOM 4228 C C . PRO A 1 527 ? 28.863 -22.836 -15.020 1.00 78.25 527 PRO A C 1
ATOM 4230 O O . PRO A 1 527 ? 28.214 -22.128 -15.777 1.00 78.25 527 PRO A O 1
ATOM 4233 N N . ILE A 1 528 ? 28.371 -23.968 -14.510 1.00 81.81 528 ILE A N 1
ATOM 4234 C CA . ILE A 1 528 ? 27.050 -24.523 -14.837 1.00 81.81 528 ILE A CA 1
ATOM 4235 C C . ILE A 1 528 ? 25.917 -23.548 -14.469 1.00 81.81 528 ILE A C 1
ATOM 4237 O O . ILE A 1 528 ? 24.903 -23.492 -15.160 1.00 81.81 528 ILE A O 1
ATOM 4241 N N . LEU A 1 529 ? 26.079 -22.743 -13.411 1.00 83.94 529 LEU A N 1
ATOM 4242 C CA . LEU A 1 529 ? 25.078 -21.738 -13.039 1.00 83.94 529 LEU A CA 1
ATOM 4243 C C . LEU A 1 529 ? 24.955 -20.648 -14.097 1.00 83.94 529 LEU A C 1
ATOM 4245 O O . LEU A 1 529 ? 23.855 -20.153 -14.320 1.00 83.94 529 LEU A O 1
ATOM 4249 N N . TRP A 1 530 ? 26.055 -20.300 -14.766 1.00 88.00 530 TRP A N 1
ATOM 4250 C CA . TRP A 1 530 ? 26.024 -19.347 -15.867 1.00 88.00 530 TRP A CA 1
ATOM 4251 C C . TRP A 1 530 ? 25.176 -19.877 -17.025 1.00 88.00 530 TRP A C 1
ATOM 4253 O O . TRP A 1 530 ? 24.312 -19.162 -17.522 1.00 88.00 530 TRP A O 1
ATOM 4263 N N . ASP A 1 531 ? 25.359 -21.147 -17.392 1.00 88.12 531 ASP A N 1
ATOM 4264 C CA . ASP A 1 531 ? 24.588 -21.787 -18.462 1.00 88.12 531 ASP A CA 1
ATOM 4265 C C . ASP A 1 531 ? 23.100 -21.906 -18.098 1.00 88.12 531 ASP A C 1
ATOM 4267 O O . ASP A 1 531 ? 22.224 -21.636 -18.923 1.00 88.12 531 ASP A O 1
ATOM 4271 N N . ILE A 1 532 ? 22.794 -22.249 -16.841 1.00 89.31 532 ILE A N 1
ATOM 4272 C CA . ILE A 1 532 ? 21.416 -22.288 -16.333 1.00 89.31 532 ILE A CA 1
ATOM 4273 C C . ILE A 1 532 ? 20.789 -20.891 -16.365 1.00 89.31 532 ILE A C 1
ATOM 4275 O O . ILE A 1 532 ? 19.645 -20.739 -16.793 1.00 89.31 532 ILE A O 1
ATOM 4279 N N . LEU A 1 533 ? 21.517 -19.861 -15.933 1.00 91.44 533 LEU A N 1
ATOM 4280 C CA . LEU A 1 533 ? 21.033 -18.484 -15.960 1.00 91.44 533 LEU A CA 1
ATOM 4281 C C . LEU A 1 533 ? 20.844 -17.974 -17.392 1.00 91.44 533 LEU A C 1
ATOM 4283 O O . LEU A 1 533 ? 19.842 -17.310 -17.644 1.00 91.44 533 LEU A O 1
ATOM 4287 N N . ASP A 1 534 ? 21.730 -18.313 -18.333 1.00 91.00 534 ASP A N 1
ATOM 4288 C CA . ASP A 1 534 ? 21.553 -17.977 -19.754 1.00 91.00 534 ASP A CA 1
ATOM 4289 C C . ASP A 1 534 ? 20.352 -18.705 -20.374 1.00 91.00 534 ASP A C 1
ATOM 4291 O O . ASP A 1 534 ? 19.642 -18.162 -21.220 1.00 91.00 534 ASP A O 1
ATOM 4295 N N . PHE A 1 535 ? 20.064 -19.928 -19.930 1.00 91.12 535 PHE A N 1
ATOM 4296 C CA . PHE A 1 535 ? 18.841 -20.619 -20.323 1.00 91.12 535 PHE A CA 1
ATOM 4297 C C . PHE A 1 535 ? 17.593 -19.923 -19.756 1.00 91.12 535 PHE A C 1
ATOM 4299 O O . PHE A 1 535 ? 16.650 -19.637 -20.497 1.00 91.12 535 PHE A O 1
ATOM 4306 N N . LEU A 1 536 ? 17.588 -19.602 -18.458 1.00 91.81 536 LEU A N 1
ATOM 4307 C CA . LEU A 1 536 ? 16.468 -18.936 -17.786 1.00 91.81 536 LEU A CA 1
ATOM 4308 C C . LEU A 1 536 ? 16.206 -17.533 -18.347 1.00 91.81 536 LEU A C 1
ATOM 4310 O O . LEU A 1 536 ? 15.046 -17.147 -18.503 1.00 91.81 536 LEU A O 1
ATOM 4314 N N . SER A 1 537 ? 17.259 -16.797 -18.697 1.00 90.12 537 SER A N 1
ATOM 4315 C CA . SER A 1 537 ? 17.180 -15.435 -19.232 1.00 90.12 537 SER A CA 1
ATOM 4316 C C . SER A 1 537 ? 16.491 -15.361 -20.600 1.00 90.12 537 SER A C 1
ATOM 4318 O O . SER A 1 537 ? 15.890 -14.348 -20.952 1.00 90.12 537 SER A O 1
ATOM 4320 N N . ARG A 1 538 ? 16.521 -16.455 -21.371 1.00 89.44 538 ARG A N 1
ATOM 4321 C CA . ARG A 1 538 ? 15.811 -16.579 -22.655 1.00 89.44 538 ARG A CA 1
ATOM 4322 C C . ARG A 1 538 ? 14.332 -16.900 -22.494 1.00 89.44 538 ARG A C 1
ATOM 4324 O O . ARG A 1 538 ? 13.554 -16.628 -23.405 1.00 89.44 538 ARG A O 1
ATOM 4331 N N . VAL A 1 539 ? 13.956 -17.510 -21.374 1.00 89.12 539 VAL A N 1
ATOM 4332 C CA . VAL A 1 539 ? 12.582 -17.949 -21.105 1.00 89.12 539 VAL A CA 1
ATOM 4333 C C . VAL A 1 539 ? 11.799 -16.874 -20.356 1.00 89.12 539 VAL A C 1
ATOM 4335 O O . VAL A 1 539 ? 10.633 -16.634 -20.668 1.00 89.12 539 VAL A O 1
ATOM 4338 N N . TYR A 1 540 ? 12.424 -16.218 -19.377 1.00 92.75 540 TYR A N 1
ATOM 4339 C CA . TYR A 1 540 ? 11.757 -15.277 -18.484 1.00 92.75 540 TYR A CA 1
ATOM 4340 C C . TYR A 1 540 ? 12.142 -13.827 -18.776 1.00 92.75 540 TYR A C 1
ATOM 4342 O O . TYR A 1 540 ? 13.316 -13.478 -18.859 1.00 92.75 540 TYR A O 1
ATOM 4350 N N . LEU A 1 541 ? 11.128 -12.964 -18.848 1.00 95.00 541 LEU A N 1
ATOM 4351 C CA . LEU A 1 541 ? 11.309 -11.515 -18.860 1.00 95.00 541 LEU A CA 1
ATOM 4352 C C . LEU A 1 541 ? 11.432 -10.975 -17.437 1.00 95.00 541 LEU A C 1
ATOM 4354 O O . LEU A 1 541 ? 10.836 -11.516 -16.505 1.00 95.00 541 LEU A O 1
ATOM 4358 N N . ILE A 1 542 ? 12.134 -9.858 -17.293 1.00 96.38 542 ILE A N 1
ATOM 4359 C CA . ILE A 1 542 ? 12.187 -9.068 -16.063 1.00 96.38 542 ILE A CA 1
ATOM 4360 C C . ILE A 1 542 ? 11.558 -7.700 -16.285 1.00 96.38 542 ILE A C 1
ATOM 4362 O O . ILE A 1 542 ? 11.500 -7.199 -17.404 1.00 96.38 542 ILE A O 1
ATOM 4366 N N . ILE A 1 543 ? 11.076 -7.091 -15.208 1.00 97.31 543 ILE A N 1
ATOM 4367 C CA . ILE A 1 543 ? 10.452 -5.771 -15.236 1.00 97.31 543 ILE A CA 1
ATOM 4368 C C . ILE A 1 543 ? 11.391 -4.777 -14.561 1.00 97.31 543 ILE A C 1
ATOM 4370 O O . ILE A 1 543 ? 11.771 -4.975 -13.408 1.00 97.31 543 ILE A O 1
ATOM 4374 N N . LEU A 1 544 ? 11.729 -3.697 -15.262 1.00 97.06 544 LEU A N 1
ATOM 4375 C CA . LEU A 1 544 ? 12.488 -2.575 -14.724 1.00 97.06 544 LEU A CA 1
ATOM 4376 C C . LEU A 1 544 ? 11.555 -1.428 -14.341 1.00 97.06 544 LEU A C 1
ATOM 4378 O O . LEU A 1 544 ? 10.584 -1.141 -15.041 1.00 97.06 544 LEU A O 1
ATOM 4382 N N . ASN A 1 545 ? 11.871 -0.764 -13.234 1.00 96.44 545 ASN A N 1
ATOM 4383 C CA . ASN A 1 545 ? 11.096 0.332 -12.668 1.00 96.44 545 ASN A CA 1
ATOM 4384 C C . ASN A 1 545 ? 12.022 1.454 -12.172 1.00 96.44 545 ASN A C 1
ATOM 4386 O O . ASN A 1 545 ? 12.919 1.193 -11.367 1.00 96.44 545 ASN A O 1
ATOM 4390 N N . ARG A 1 546 ? 11.779 2.704 -12.586 1.00 94.75 546 ARG A N 1
ATOM 4391 C CA . ARG A 1 546 ? 12.459 3.890 -12.034 1.00 94.75 546 ARG A CA 1
ATOM 4392 C C . ARG A 1 546 ? 11.483 4.741 -11.227 1.00 94.75 546 ARG A C 1
ATOM 4394 O O . ARG A 1 546 ? 10.438 5.149 -11.728 1.00 94.75 546 ARG A O 1
ATOM 4401 N N . ALA A 1 547 ? 11.842 5.036 -9.978 1.00 89.81 547 ALA A N 1
ATOM 4402 C CA . ALA A 1 547 ? 11.085 5.955 -9.135 1.00 89.81 547 ALA A CA 1
ATOM 4403 C C . ALA A 1 547 ? 11.582 7.402 -9.335 1.00 89.81 547 ALA A C 1
ATOM 4405 O O . ALA A 1 547 ? 12.794 7.598 -9.384 1.00 89.81 547 ALA A O 1
ATOM 4406 N N . PRO A 1 548 ? 10.693 8.414 -9.378 1.00 91.75 548 PRO A N 1
ATOM 4407 C CA . PRO A 1 548 ? 9.232 8.330 -9.288 1.00 91.75 548 PRO A CA 1
ATOM 4408 C C . PRO A 1 548 ? 8.562 7.850 -10.590 1.00 91.75 548 PRO A C 1
ATOM 4410 O O . PRO A 1 548 ? 8.875 8.319 -11.682 1.00 91.75 548 PRO A O 1
ATOM 4413 N N . THR A 1 549 ? 7.561 6.972 -10.471 1.00 92.38 549 THR A N 1
ATOM 4414 C CA . THR A 1 549 ? 6.778 6.468 -11.611 1.00 92.38 549 THR A CA 1
ATOM 4415 C C . THR A 1 549 ? 5.655 7.432 -11.989 1.00 92.38 549 THR A C 1
ATOM 4417 O O . THR A 1 549 ? 4.532 7.349 -11.496 1.00 92.38 549 THR A O 1
ATOM 4420 N N . LEU A 1 550 ? 5.954 8.373 -12.885 1.00 90.56 550 LEU A N 1
ATOM 4421 C CA . LEU A 1 550 ? 4.990 9.398 -13.312 1.00 90.56 550 LEU A CA 1
ATOM 4422 C C . LEU A 1 550 ? 3.912 8.865 -14.263 1.00 90.56 550 LEU A C 1
ATOM 4424 O O . LEU A 1 550 ? 2.800 9.384 -14.316 1.00 90.56 550 LEU A O 1
ATOM 4428 N N . HIS A 1 551 ? 4.253 7.857 -15.058 1.00 91.31 551 HIS A N 1
ATOM 4429 C CA . HIS A 1 551 ? 3.393 7.314 -16.099 1.00 91.31 551 HIS A CA 1
ATOM 4430 C C . HIS A 1 551 ? 3.747 5.846 -16.362 1.00 91.31 551 HIS A C 1
ATOM 4432 O O . HIS A 1 551 ? 4.771 5.350 -15.894 1.00 91.31 551 HIS A O 1
ATOM 4438 N N . ARG A 1 552 ? 2.904 5.142 -17.130 1.00 92.38 552 ARG A N 1
ATOM 4439 C CA . ARG A 1 552 ? 3.023 3.685 -17.323 1.00 92.38 552 ARG A CA 1
ATOM 4440 C C . ARG A 1 552 ? 4.383 3.225 -17.867 1.00 92.38 552 ARG A C 1
ATOM 4442 O O . ARG A 1 552 ? 4.837 2.160 -17.490 1.00 92.38 552 ARG A O 1
ATOM 4449 N N . PHE A 1 553 ? 5.032 4.031 -18.712 1.00 91.69 553 PHE A N 1
ATOM 4450 C CA . PHE A 1 553 ? 6.329 3.704 -19.321 1.00 91.69 553 PHE A CA 1
ATOM 4451 C C . PHE A 1 553 ? 7.514 3.791 -18.353 1.00 91.69 553 PHE A C 1
ATOM 4453 O O . PHE A 1 553 ? 8.602 3.363 -18.723 1.00 91.69 553 PHE A O 1
ATOM 4460 N N . GLY A 1 554 ? 7.296 4.275 -17.124 1.00 92.75 554 GLY A N 1
ATOM 4461 C CA . GLY A 1 554 ? 8.258 4.157 -16.027 1.00 92.75 554 GLY A CA 1
ATOM 4462 C C . GLY A 1 554 ? 8.409 2.725 -15.502 1.00 92.75 554 GLY A C 1
ATOM 4463 O O . GLY A 1 554 ? 9.246 2.488 -14.633 1.00 92.75 554 GLY A O 1
ATOM 4464 N N . ILE A 1 555 ? 7.611 1.783 -16.021 1.00 95.88 555 ILE A N 1
ATOM 4465 C CA . ILE A 1 555 ? 7.709 0.345 -15.782 1.00 95.88 555 ILE A CA 1
ATOM 4466 C C . ILE A 1 555 ? 7.667 -0.364 -17.140 1.00 95.88 555 ILE A C 1
ATOM 4468 O O . ILE A 1 555 ? 6.674 -0.253 -17.859 1.00 95.88 555 ILE A O 1
ATOM 4472 N N . GLN A 1 556 ? 8.722 -1.094 -17.500 1.00 95.81 556 GLN A N 1
ATOM 4473 C CA . GLN A 1 556 ? 8.770 -1.852 -18.759 1.00 95.81 556 GLN A CA 1
ATOM 4474 C C . GLN A 1 556 ? 9.458 -3.194 -18.574 1.00 95.81 556 GLN A C 1
ATOM 4476 O O . GLN A 1 556 ? 10.231 -3.384 -17.635 1.00 95.81 556 GLN A O 1
ATOM 4481 N N . ALA A 1 557 ? 9.168 -4.117 -19.483 1.00 97.06 557 ALA A N 1
ATOM 4482 C CA . ALA A 1 557 ? 9.737 -5.446 -19.489 1.00 97.06 557 ALA A CA 1
ATOM 4483 C C . ALA A 1 557 ? 10.871 -5.582 -20.497 1.00 97.06 557 ALA A C 1
ATOM 4485 O O . ALA A 1 557 ? 10.803 -5.038 -21.601 1.00 97.06 557 ALA A O 1
ATOM 4486 N N . PHE A 1 558 ? 11.864 -6.369 -20.104 1.00 96.88 558 PHE A N 1
ATOM 4487 C CA . PHE A 1 558 ? 13.057 -6.655 -20.877 1.00 96.88 558 PHE A CA 1
ATOM 4488 C C . PHE A 1 558 ? 13.451 -8.118 -20.725 1.00 96.88 558 PHE A C 1
ATOM 4490 O O . PHE A 1 558 ? 13.232 -8.744 -19.685 1.00 96.88 558 PHE A O 1
ATOM 4497 N N . GLN A 1 559 ? 14.075 -8.650 -21.763 1.00 95.88 559 GLN A N 1
ATOM 4498 C CA . GLN A 1 559 ? 14.818 -9.888 -21.718 1.00 95.88 559 GLN A CA 1
ATOM 4499 C C . GLN A 1 559 ? 16.173 -9.624 -21.039 1.00 95.88 559 GLN A C 1
ATOM 4501 O O . GLN A 1 559 ? 16.950 -8.791 -21.520 1.00 95.88 559 GLN A O 1
ATOM 4506 N N . PRO A 1 560 ? 16.480 -10.297 -19.921 1.00 96.56 560 PRO A N 1
ATOM 4507 C CA . PRO A 1 560 ? 17.763 -10.123 -19.265 1.00 96.56 560 PRO A CA 1
ATOM 4508 C C . PRO A 1 560 ? 18.888 -10.746 -20.101 1.00 96.56 560 PRO A C 1
ATOM 4510 O O . PRO A 1 560 ? 18.756 -11.837 -20.644 1.00 96.56 560 PRO A O 1
ATOM 4513 N N . VAL A 1 561 ? 20.025 -10.065 -20.160 1.00 95.38 561 VAL A N 1
ATOM 4514 C CA . VAL A 1 561 ? 21.306 -10.590 -20.637 1.00 95.38 561 VAL A CA 1
ATOM 4515 C C . VAL A 1 561 ? 22.244 -10.570 -19.443 1.00 95.38 561 VAL A C 1
ATOM 4517 O O . VAL A 1 561 ? 22.443 -9.521 -18.832 1.00 95.38 561 VAL A O 1
ATOM 4520 N N . ILE A 1 562 ? 22.783 -11.725 -19.064 1.00 95.12 562 ILE A N 1
ATOM 4521 C CA . ILE A 1 562 ? 23.590 -11.827 -17.847 1.00 95.12 562 ILE A CA 1
ATOM 4522 C C . ILE A 1 562 ? 24.943 -11.148 -18.068 1.00 95.12 562 ILE A C 1
ATOM 4524 O O . ILE A 1 562 ? 25.643 -11.427 -19.041 1.00 95.12 562 ILE A O 1
ATOM 4528 N N . THR A 1 563 ? 25.309 -10.246 -17.161 1.00 93.31 563 THR A N 1
ATOM 4529 C CA . THR A 1 563 ? 26.577 -9.515 -17.195 1.00 93.31 563 THR A CA 1
ATOM 4530 C C . THR A 1 563 ? 27.389 -9.775 -15.929 1.00 93.31 563 THR A C 1
ATOM 4532 O O . THR A 1 563 ? 26.855 -10.081 -14.865 1.00 93.31 563 THR A O 1
ATOM 4535 N N . THR A 1 564 ? 28.712 -9.658 -16.036 1.00 90.25 564 THR A N 1
ATOM 4536 C CA . THR A 1 564 ? 29.641 -9.834 -14.905 1.00 90.25 564 THR A CA 1
ATOM 4537 C C . THR A 1 564 ? 29.741 -8.597 -14.006 1.00 90.25 564 THR A C 1
ATOM 4539 O O . THR A 1 564 ? 30.302 -8.665 -12.916 1.00 90.25 564 THR A O 1
ATOM 4542 N N . GLY A 1 565 ? 29.223 -7.450 -14.457 1.00 90.19 565 GLY A N 1
ATOM 4543 C CA . GLY A 1 565 ? 29.212 -6.209 -13.687 1.00 90.19 565 GLY A CA 1
ATOM 4544 C C . GLY A 1 565 ? 28.137 -6.196 -12.599 1.00 90.19 565 GLY A C 1
ATOM 4545 O O . GLY A 1 565 ? 27.251 -7.041 -12.568 1.00 90.19 565 GLY A O 1
ATOM 4546 N N . ARG A 1 566 ? 28.188 -5.185 -11.721 1.00 93.19 566 ARG A N 1
ATOM 4547 C CA . ARG A 1 566 ? 27.186 -4.969 -10.654 1.00 93.19 566 ARG A CA 1
ATOM 4548 C C . ARG A 1 566 ? 26.060 -4.007 -11.036 1.00 93.19 566 ARG A C 1
ATOM 4550 O O . ARG A 1 566 ? 25.075 -3.904 -10.308 1.00 93.19 566 ARG A O 1
ATOM 4557 N N . ALA A 1 567 ? 26.210 -3.293 -12.147 1.00 96.38 567 ALA A N 1
ATOM 4558 C CA . ALA A 1 567 ? 25.243 -2.316 -12.632 1.00 96.38 567 ALA A CA 1
ATOM 4559 C C . ALA A 1 567 ? 24.304 -2.924 -13.679 1.00 96.38 567 ALA A C 1
ATOM 4561 O O . ALA A 1 567 ? 24.703 -3.792 -14.457 1.00 96.38 567 ALA A O 1
ATOM 4562 N N . ILE A 1 568 ? 23.067 -2.436 -13.711 1.00 97.31 568 ILE A N 1
ATOM 4563 C CA . ILE A 1 568 ? 22.082 -2.812 -14.725 1.00 97.31 568 ILE A CA 1
ATOM 4564 C C . ILE A 1 568 ? 22.405 -2.048 -16.006 1.00 97.31 568 ILE A C 1
ATOM 4566 O O . ILE A 1 568 ? 22.543 -0.828 -15.978 1.00 97.31 568 ILE A O 1
ATOM 4570 N N . GLN A 1 569 ? 22.512 -2.740 -17.136 1.00 96.44 569 GLN A N 1
ATOM 4571 C CA . GLN A 1 569 ? 22.719 -2.069 -18.418 1.00 96.44 569 GLN A CA 1
ATOM 4572 C C . GLN A 1 569 ? 21.375 -1.774 -19.078 1.00 96.44 569 GLN A C 1
ATOM 4574 O O . GLN A 1 569 ? 20.579 -2.688 -19.302 1.00 96.44 569 GLN A O 1
ATOM 4579 N N . LEU A 1 570 ? 21.134 -0.507 -19.406 1.00 95.94 570 LEU A N 1
ATOM 4580 C CA . LEU A 1 570 ? 19.892 -0.043 -20.015 1.00 95.94 570 LEU A CA 1
ATOM 4581 C C . LEU A 1 570 ? 20.127 0.437 -21.448 1.00 95.94 570 LEU A C 1
ATOM 4583 O O . LEU A 1 570 ? 21.112 1.117 -21.747 1.00 95.94 570 LEU A O 1
ATOM 4587 N N . HIS A 1 571 ? 19.184 0.116 -22.330 1.00 94.88 571 HIS A N 1
ATOM 4588 C CA . HIS A 1 571 ? 19.200 0.596 -23.703 1.00 94.88 571 HIS A CA 1
ATOM 4589 C C . HIS A 1 571 ? 18.940 2.123 -23.764 1.00 94.88 571 HIS A C 1
ATOM 4591 O O . HIS A 1 571 ? 17.911 2.585 -23.260 1.00 94.88 571 HIS A O 1
ATOM 4597 N N . PRO A 1 572 ? 19.783 2.922 -24.454 1.00 93.50 572 PRO A N 1
ATOM 4598 C CA . PRO A 1 572 ? 19.709 4.391 -24.433 1.00 93.50 572 PRO A CA 1
ATOM 4599 C C . PRO A 1 572 ? 18.387 4.972 -24.963 1.00 93.50 572 PRO A C 1
ATOM 4601 O O . PRO A 1 572 ? 17.893 5.964 -24.435 1.00 93.50 572 PRO A O 1
ATOM 4604 N N . LEU A 1 573 ? 17.761 4.343 -25.967 1.00 92.81 573 LEU A N 1
ATOM 4605 C CA . LEU A 1 573 ? 16.467 4.805 -26.505 1.00 92.81 573 LEU A CA 1
ATOM 4606 C C . LEU A 1 573 ? 15.305 4.736 -25.505 1.00 92.81 573 LEU A C 1
ATOM 4608 O O . LEU A 1 573 ? 14.287 5.385 -25.730 1.00 92.81 573 LEU A O 1
ATOM 4612 N N . VAL A 1 574 ? 15.433 3.960 -24.425 1.00 92.81 574 VAL A N 1
ATOM 4613 C CA . VAL A 1 574 ? 14.367 3.806 -23.427 1.00 92.81 574 VAL A CA 1
ATOM 4614 C C . VAL A 1 574 ? 14.527 4.789 -22.263 1.00 92.81 574 VAL A C 1
ATOM 4616 O O . VAL A 1 574 ? 13.569 5.048 -21.535 1.00 92.81 574 VAL A O 1
ATOM 4619 N N . CYS A 1 575 ? 15.690 5.430 -22.125 1.00 92.62 575 CYS A N 1
ATOM 4620 C CA . CYS A 1 575 ? 15.945 6.428 -21.086 1.00 92.62 575 CYS A CA 1
ATOM 4621 C C . CYS A 1 575 ? 14.898 7.560 -21.035 1.00 92.62 575 CYS A C 1
ATOM 4623 O O . CYS A 1 575 ? 14.436 7.858 -19.931 1.00 92.62 575 CYS A O 1
ATOM 4625 N N . PRO A 1 576 ? 14.415 8.132 -22.162 1.00 91.25 576 PRO A N 1
ATOM 4626 C CA . PRO A 1 576 ? 13.360 9.150 -22.130 1.00 91.25 576 PRO A CA 1
ATOM 4627 C C . PRO A 1 576 ? 12.058 8.666 -21.480 1.00 91.25 576 PRO A C 1
ATOM 4629 O O . PRO A 1 576 ? 11.364 9.444 -20.831 1.00 91.25 576 PRO A O 1
ATOM 4632 N N . ALA A 1 577 ? 11.732 7.378 -21.621 1.00 91.38 577 ALA A N 1
ATOM 4633 C CA . ALA A 1 577 ? 10.527 6.790 -21.048 1.00 91.38 577 ALA A CA 1
ATOM 4634 C C . ALA A 1 577 ? 10.609 6.668 -19.519 1.00 91.38 577 ALA A C 1
ATOM 4636 O O . ALA A 1 577 ? 9.639 6.930 -18.816 1.00 91.38 577 ALA A O 1
ATOM 4637 N N . PHE A 1 578 ? 11.786 6.330 -18.995 1.00 93.31 578 PHE A N 1
ATOM 4638 C CA . PHE A 1 578 ? 12.042 6.314 -17.553 1.00 93.31 578 PHE A CA 1
ATOM 4639 C C . PHE A 1 578 ? 12.415 7.693 -16.992 1.00 93.31 578 PHE A C 1
ATOM 4641 O O . PHE A 1 578 ? 12.514 7.853 -15.773 1.00 93.31 578 PHE A O 1
ATOM 4648 N N . ASN A 1 579 ? 12.624 8.682 -17.867 1.00 91.81 579 ASN A N 1
ATOM 4649 C CA . ASN A 1 579 ? 13.279 9.954 -17.564 1.00 91.81 579 ASN A CA 1
ATOM 4650 C C . ASN A 1 579 ? 14.658 9.760 -16.896 1.00 91.81 579 ASN A C 1
ATOM 4652 O O . ASN A 1 579 ? 15.005 10.511 -15.988 1.00 91.81 579 ASN A O 1
ATOM 4656 N N . ALA A 1 580 ? 15.361 8.690 -17.273 1.00 92.81 580 ALA A N 1
ATOM 4657 C CA . ALA A 1 580 ? 16.571 8.210 -16.617 1.00 92.81 580 ALA A CA 1
ATOM 4658 C C . ALA A 1 580 ? 17.838 8.845 -17.193 1.00 92.81 580 ALA A C 1
ATOM 4660 O O . ALA A 1 580 ? 17.966 8.988 -18.412 1.00 92.81 580 ALA A O 1
ATOM 4661 N N . ASP A 1 581 ? 18.778 9.148 -16.310 1.00 92.38 581 ASP A N 1
ATOM 4662 C CA . ASP A 1 581 ? 20.146 9.553 -16.601 1.00 92.38 581 ASP A CA 1
ATOM 4663 C C . ASP A 1 581 ? 21.149 8.564 -15.985 1.00 92.38 581 ASP A C 1
ATOM 4665 O O . ASP A 1 581 ? 20.781 7.525 -15.444 1.00 92.38 581 ASP A O 1
ATOM 4669 N N . PHE A 1 582 ? 22.445 8.800 -16.192 1.00 94.44 582 PHE A N 1
ATOM 4670 C CA . PHE A 1 582 ? 23.515 7.876 -15.791 1.00 94.44 582 PHE A CA 1
ATOM 4671 C C . PHE A 1 582 ? 24.484 8.518 -14.785 1.00 94.44 582 PHE A C 1
ATOM 4673 O O . PHE A 1 582 ? 25.677 8.227 -14.789 1.00 94.44 582 PHE A O 1
ATOM 4680 N N . ASP A 1 583 ? 23.982 9.405 -13.927 1.00 93.75 583 ASP A N 1
ATOM 4681 C CA . ASP A 1 583 ? 24.742 10.134 -12.900 1.00 93.75 583 ASP A CA 1
ATOM 4682 C C . ASP A 1 583 ? 24.765 9.429 -11.524 1.00 93.75 583 ASP A C 1
ATOM 4684 O O . ASP A 1 583 ? 25.337 9.941 -10.562 1.00 93.75 583 ASP A O 1
ATOM 4688 N N . GLY A 1 584 ? 24.182 8.230 -11.432 1.00 93.62 584 GLY A N 1
ATOM 4689 C CA . GLY A 1 584 ? 24.026 7.469 -10.184 1.00 93.62 584 GLY A CA 1
ATOM 4690 C C . GLY A 1 584 ? 22.607 6.951 -9.952 1.00 93.62 584 GLY A C 1
ATOM 4691 O O . GLY A 1 584 ? 22.356 6.251 -8.967 1.00 93.62 584 GLY A O 1
ATOM 4692 N N . ASP A 1 585 ? 21.702 7.268 -10.871 1.00 95.44 585 ASP A N 1
ATOM 4693 C CA . ASP A 1 585 ? 20.354 6.734 -10.976 1.00 95.44 585 ASP A CA 1
ATOM 4694 C C . ASP A 1 585 ? 20.258 5.217 -10.733 1.00 95.44 585 ASP A C 1
ATOM 4696 O O . ASP A 1 585 ? 21.081 4.414 -11.184 1.00 95.44 585 ASP A O 1
ATOM 4700 N N . GLN A 1 586 ? 19.200 4.810 -10.028 1.00 96.06 586 GLN A N 1
ATOM 4701 C CA . GLN A 1 586 ? 18.941 3.415 -9.671 1.00 96.06 586 GLN A CA 1
ATOM 4702 C C . GLN A 1 586 ? 17.588 2.948 -10.196 1.00 96.06 586 GLN A C 1
ATOM 4704 O O . GLN A 1 586 ? 16.591 3.670 -10.133 1.00 96.06 586 GLN A O 1
ATOM 4709 N N . MET A 1 587 ? 17.528 1.689 -10.625 1.00 97.19 587 MET A N 1
ATOM 4710 C CA . MET A 1 587 ? 16.284 1.046 -11.046 1.00 97.19 587 MET A CA 1
ATOM 4711 C C . MET A 1 587 ? 15.991 -0.194 -10.209 1.00 97.19 587 MET A C 1
ATOM 4713 O O . MET A 1 587 ? 16.889 -0.947 -9.826 1.00 97.19 587 MET A O 1
ATOM 4717 N N . GLY A 1 588 ? 14.709 -0.386 -9.907 1.00 96.06 588 GLY A N 1
ATOM 4718 C CA . GLY A 1 588 ? 14.181 -1.615 -9.336 1.00 96.06 588 GLY A CA 1
ATOM 4719 C C . GLY A 1 588 ? 13.961 -2.666 -10.421 1.00 96.06 588 GLY A C 1
ATOM 4720 O O . GLY A 1 588 ? 13.506 -2.339 -11.515 1.00 96.06 588 GLY A O 1
ATOM 4721 N N . VAL A 1 589 ? 14.257 -3.919 -10.097 1.00 96.81 589 VAL A N 1
ATOM 4722 C CA . VAL A 1 589 ? 14.023 -5.099 -10.934 1.00 96.81 589 VAL A CA 1
ATOM 4723 C C . VAL A 1 589 ? 12.969 -5.963 -10.257 1.00 96.81 589 VAL A C 1
ATOM 4725 O O . VAL A 1 589 ? 13.036 -6.161 -9.045 1.00 96.81 589 VAL A O 1
ATOM 4728 N N . HIS A 1 590 ? 12.018 -6.491 -11.020 1.00 96.38 590 HIS A N 1
ATOM 4729 C CA . HIS A 1 590 ? 10.981 -7.397 -10.531 1.00 96.38 590 HIS A CA 1
ATOM 4730 C C . HIS A 1 590 ? 10.838 -8.609 -11.456 1.00 96.38 590 HIS A C 1
ATOM 4732 O O . HIS A 1 590 ? 10.812 -8.455 -12.679 1.00 96.38 590 HIS A O 1
ATOM 4738 N N . LEU A 1 591 ? 10.701 -9.804 -10.873 1.00 95.69 591 LEU A N 1
ATOM 4739 C CA . LEU A 1 591 ? 10.525 -11.048 -11.624 1.00 95.69 591 LEU A CA 1
ATOM 4740 C C . LEU A 1 591 ? 9.042 -11.489 -11.655 1.00 95.69 591 LEU A C 1
ATOM 4742 O O . LEU A 1 591 ? 8.484 -11.826 -10.607 1.00 95.69 591 LEU A O 1
ATOM 4746 N N . PRO A 1 592 ? 8.374 -11.532 -12.825 1.00 95.06 592 PRO A N 1
ATOM 4747 C CA . PRO A 1 592 ? 7.026 -12.084 -12.953 1.00 95.06 592 PRO A CA 1
ATOM 4748 C C . PRO A 1 592 ? 7.030 -13.614 -12.801 1.00 95.06 592 PRO A C 1
ATOM 4750 O O . PRO A 1 592 ? 7.636 -14.336 -13.589 1.00 95.06 592 PRO A O 1
ATOM 4753 N N . LEU A 1 593 ? 6.302 -14.129 -11.805 1.00 91.75 593 LEU A N 1
ATOM 4754 C CA . LEU A 1 593 ? 6.345 -15.557 -11.452 1.00 91.75 593 LEU A CA 1
ATOM 4755 C C . LEU A 1 593 ? 5.281 -16.411 -12.150 1.00 91.75 593 LEU A C 1
ATOM 4757 O O . LEU A 1 593 ? 5.549 -17.530 -12.571 1.00 91.75 593 LEU A O 1
ATOM 4761 N N . THR A 1 594 ? 4.042 -15.927 -12.241 1.00 92.44 594 THR A N 1
ATOM 4762 C CA . THR A 1 594 ? 2.943 -16.740 -12.785 1.00 92.44 594 THR A CA 1
ATOM 4763 C C . THR A 1 594 ? 2.912 -16.677 -14.309 1.00 92.44 594 THR A C 1
ATOM 4765 O O . THR A 1 594 ? 3.214 -15.637 -14.893 1.00 92.44 594 THR A O 1
ATOM 4768 N N . LEU A 1 595 ? 2.435 -17.740 -14.963 1.00 91.44 595 LEU A N 1
ATOM 4769 C CA . LEU A 1 595 ? 2.275 -17.763 -16.424 1.00 91.44 595 LEU A CA 1
ATOM 4770 C C . LEU A 1 595 ? 1.397 -16.609 -16.936 1.00 91.44 595 LEU A C 1
ATOM 4772 O O . LEU A 1 595 ? 1.700 -16.002 -17.956 1.00 91.44 595 LEU A O 1
ATOM 4776 N N . LYS A 1 596 ? 0.339 -16.251 -16.193 1.00 94.06 596 LYS A N 1
ATOM 4777 C CA . LYS A 1 596 ? -0.534 -15.117 -16.539 1.00 94.06 596 LYS A CA 1
ATOM 4778 C C . LYS A 1 596 ? 0.217 -13.788 -16.497 1.00 94.06 596 LYS A C 1
ATOM 4780 O O . LYS A 1 596 ? 0.093 -12.994 -17.420 1.00 94.06 596 LYS A O 1
ATOM 4785 N N . THR A 1 597 ? 1.009 -13.562 -15.446 1.00 93.81 597 THR A N 1
ATOM 4786 C CA . THR A 1 597 ? 1.813 -12.338 -15.319 1.00 93.81 597 THR A CA 1
ATOM 4787 C C . THR A 1 597 ? 2.926 -12.284 -16.355 1.00 93.81 597 THR A C 1
ATOM 4789 O O . THR A 1 597 ? 3.219 -11.211 -16.859 1.00 93.81 597 THR A O 1
ATOM 4792 N N . GLN A 1 598 ? 3.524 -13.422 -16.709 1.00 93.06 598 GLN A N 1
ATOM 4793 C CA . GLN A 1 598 ? 4.547 -13.499 -17.754 1.00 93.06 598 GLN A CA 1
ATOM 4794 C C . GLN A 1 598 ? 3.961 -13.183 -19.132 1.00 93.06 598 GLN A C 1
ATOM 4796 O O . GLN A 1 598 ? 4.515 -12.347 -19.838 1.00 93.06 598 GLN A O 1
ATOM 4801 N N . ALA A 1 599 ? 2.803 -13.759 -19.472 1.00 93.62 599 ALA A N 1
ATOM 4802 C CA . ALA A 1 599 ? 2.089 -13.438 -20.706 1.00 93.62 599 ALA A CA 1
ATOM 4803 C C . ALA A 1 599 ? 1.701 -11.952 -20.772 1.00 93.62 599 ALA A C 1
ATOM 4805 O O . ALA A 1 599 ? 1.976 -11.287 -21.764 1.00 93.62 599 ALA A O 1
ATOM 4806 N N . GLU A 1 600 ? 1.151 -11.388 -19.689 1.00 94.94 600 GLU A N 1
ATOM 4807 C CA . GLU A 1 600 ? 0.822 -9.957 -19.641 1.00 94.94 600 GLU A CA 1
ATOM 4808 C C . GLU A 1 600 ? 2.064 -9.072 -19.807 1.00 94.94 600 GLU A C 1
ATOM 4810 O O . GLU A 1 600 ? 2.016 -8.036 -20.469 1.00 94.94 600 GLU A O 1
ATOM 4815 N N . THR A 1 601 ? 3.185 -9.495 -19.230 1.00 94.81 601 THR A N 1
ATOM 4816 C CA . THR A 1 601 ? 4.458 -8.782 -19.310 1.00 94.81 601 THR A CA 1
ATOM 4817 C C . THR A 1 601 ? 4.997 -8.790 -20.743 1.00 94.81 601 THR A C 1
ATOM 4819 O O . THR A 1 601 ? 5.407 -7.743 -21.244 1.00 94.81 601 THR A O 1
ATOM 4822 N N . TYR A 1 602 ? 4.927 -9.934 -21.424 1.00 93.00 602 TYR A N 1
ATOM 4823 C CA . TYR A 1 602 ? 5.311 -10.076 -22.828 1.00 93.00 602 TYR A CA 1
ATOM 4824 C C . TYR A 1 602 ? 4.414 -9.243 -23.757 1.00 93.00 602 TYR A C 1
ATOM 4826 O O . TYR A 1 602 ? 4.910 -8.456 -24.562 1.00 93.00 602 TYR A O 1
ATOM 4834 N N . ASP A 1 603 ? 3.094 -9.345 -23.601 1.00 92.25 603 ASP A N 1
ATOM 4835 C CA . ASP A 1 603 ? 2.143 -8.684 -24.497 1.00 92.25 603 ASP A CA 1
ATOM 4836 C C . ASP A 1 603 ? 2.093 -7.166 -24.276 1.00 92.25 603 ASP A C 1
ATOM 4838 O O . ASP A 1 603 ? 2.054 -6.392 -25.235 1.00 92.25 603 ASP A O 1
ATOM 4842 N N . ARG A 1 604 ? 2.069 -6.717 -23.011 1.00 92.25 604 ARG A N 1
ATOM 4843 C CA . ARG A 1 604 ? 1.758 -5.320 -22.658 1.00 92.25 604 ARG A CA 1
ATOM 4844 C C . ARG A 1 604 ? 2.950 -4.497 -22.196 1.00 92.25 604 ARG A C 1
ATOM 4846 O O . ARG A 1 604 ? 2.940 -3.285 -22.405 1.00 92.25 604 ARG A O 1
ATOM 4853 N N . LEU A 1 605 ? 3.932 -5.101 -21.526 1.00 94.94 605 LEU A N 1
ATOM 4854 C CA . LEU A 1 605 ? 5.013 -4.354 -20.868 1.00 94.94 605 LEU A CA 1
ATOM 4855 C C . LEU A 1 605 ? 6.327 -4.356 -21.646 1.00 94.94 605 LEU A C 1
ATOM 4857 O O . LEU A 1 605 ? 7.163 -3.499 -21.366 1.00 94.94 605 LEU A O 1
ATOM 4861 N N . LEU A 1 606 ? 6.510 -5.252 -22.618 1.00 95.19 606 LEU A N 1
ATOM 4862 C CA . LEU A 1 606 ? 7.727 -5.316 -23.427 1.00 95.19 606 LEU A CA 1
ATOM 4863 C C . LEU A 1 606 ? 8.063 -3.946 -24.033 1.00 95.19 606 LEU A C 1
ATOM 4865 O O . LEU A 1 606 ? 7.210 -3.300 -24.651 1.00 95.19 606 LEU A O 1
ATOM 4869 N N . SER A 1 607 ? 9.302 -3.493 -23.846 1.00 93.44 607 SER A N 1
ATOM 4870 C CA . SER A 1 607 ? 9.761 -2.168 -24.291 1.00 93.44 607 SER A CA 1
ATOM 4871 C C . SER A 1 607 ? 9.572 -1.961 -25.800 1.00 93.44 607 SER A C 1
ATOM 4873 O O . SER A 1 607 ? 9.083 -0.913 -26.222 1.00 93.44 607 SER A O 1
ATOM 4875 N N . ALA A 1 608 ? 9.854 -2.985 -26.613 1.00 90.69 608 ALA A N 1
ATOM 4876 C CA . ALA A 1 608 ? 9.700 -2.946 -28.068 1.00 90.69 608 ALA A CA 1
ATOM 4877 C C . ALA A 1 608 ? 8.247 -2.699 -28.524 1.00 90.69 608 ALA A C 1
ATOM 4879 O O . ALA A 1 608 ? 8.023 -2.036 -29.536 1.00 90.69 608 ALA A O 1
ATOM 4880 N N . ASN A 1 609 ? 7.256 -3.164 -27.753 1.00 91.38 609 ASN A N 1
ATOM 4881 C CA . ASN A 1 609 ? 5.835 -2.952 -28.051 1.00 91.38 609 ASN A CA 1
ATOM 4882 C C . ASN A 1 609 ? 5.357 -1.547 -27.633 1.00 91.38 609 ASN A C 1
ATOM 4884 O O . ASN A 1 609 ? 4.325 -1.064 -28.101 1.00 91.38 609 ASN A O 1
ATOM 4888 N N . ASN A 1 610 ? 6.111 -0.862 -26.770 1.00 91.12 610 ASN A N 1
ATOM 4889 C CA . ASN A 1 610 ? 5.739 0.402 -26.138 1.00 91.12 610 ASN A CA 1
ATOM 4890 C C . ASN A 1 610 ? 6.425 1.618 -26.784 1.00 91.12 610 ASN A C 1
ATOM 4892 O O . ASN A 1 610 ? 6.993 2.476 -26.111 1.00 91.12 610 ASN A O 1
ATOM 4896 N N . PHE A 1 611 ? 6.331 1.722 -28.111 1.00 90.31 611 PHE A N 1
ATOM 4897 C CA . PHE A 1 611 ? 6.989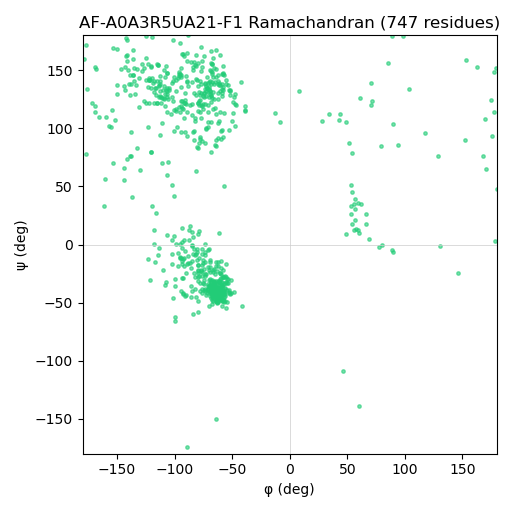 2.784 -28.878 1.00 90.31 611 PHE A CA 1
ATOM 4898 C C . PHE A 1 611 ?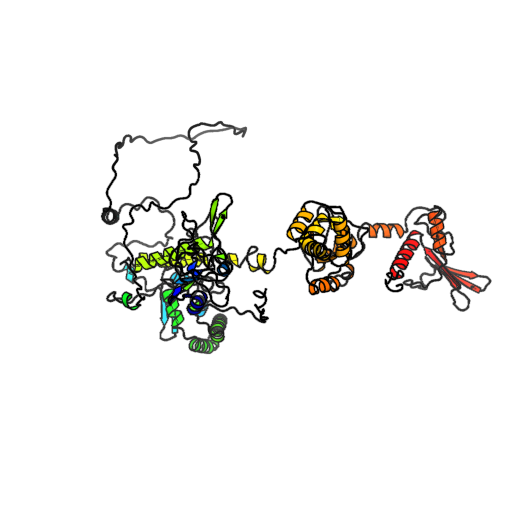 6.302 4.159 -28.777 1.00 90.31 611 PHE A C 1
ATOM 4900 O O . PHE A 1 611 ? 6.967 5.195 -28.824 1.00 90.31 611 PHE A O 1
ATOM 4907 N N . LEU A 1 612 ? 4.970 4.189 -28.659 1.00 92.44 612 LEU A N 1
ATOM 4908 C CA . LEU A 1 612 ? 4.164 5.415 -28.712 1.00 92.44 612 LEU A CA 1
ATOM 4909 C C . LEU A 1 612 ? 3.722 5.867 -27.321 1.00 92.44 612 LEU A C 1
ATOM 4911 O O . LEU A 1 612 ? 3.254 5.061 -26.516 1.00 92.44 612 LEU A O 1
ATOM 4915 N N . SER A 1 613 ? 3.765 7.176 -27.074 1.00 91.31 613 SER A N 1
ATOM 4916 C CA . SER A 1 613 ? 3.197 7.779 -25.871 1.00 91.31 613 SER A CA 1
ATOM 4917 C C . SER A 1 613 ? 1.673 7.652 -25.861 1.00 91.31 613 SER A C 1
ATOM 4919 O O . SER A 1 613 ? 0.998 8.043 -26.813 1.00 91.31 613 SER A O 1
ATOM 4921 N N . SER A 1 614 ? 1.112 7.182 -24.746 1.00 89.31 614 SER A N 1
ATOM 4922 C CA . SER A 1 614 ? -0.339 7.074 -24.557 1.00 89.31 614 SER A CA 1
ATOM 4923 C C . SER A 1 614 ? -1.051 8.427 -24.499 1.00 89.31 614 SER A C 1
ATOM 4925 O O . SER A 1 614 ? -2.252 8.478 -24.727 1.00 89.31 614 SER A O 1
ATOM 4927 N N . ALA A 1 615 ? -0.337 9.511 -24.176 1.00 91.00 615 ALA A N 1
ATOM 4928 C CA . ALA A 1 615 ? -0.930 10.840 -24.037 1.00 91.00 615 ALA A CA 1
ATOM 4929 C C . ALA A 1 615 ? -1.047 11.582 -25.376 1.00 91.00 615 ALA A C 1
ATOM 4931 O O . ALA A 1 615 ? -2.034 12.269 -25.617 1.00 91.00 615 ALA A O 1
ATOM 4932 N N . THR A 1 616 ? -0.036 11.465 -26.242 1.00 91.81 616 THR A N 1
ATOM 4933 C CA . THR A 1 616 ? 0.066 12.267 -27.475 1.00 91.81 616 THR A CA 1
ATOM 4934 C C . THR A 1 616 ? 0.014 11.441 -28.755 1.00 91.81 616 THR A C 1
ATOM 4936 O O . THR A 1 616 ? -0.131 12.015 -29.831 1.00 91.81 616 THR A O 1
ATOM 4939 N N . GLY A 1 617 ? 0.193 10.119 -28.672 1.00 92.69 617 GLY A N 1
ATOM 4940 C CA . GLY A 1 617 ? 0.366 9.253 -29.840 1.00 92.69 617 GLY A CA 1
ATOM 4941 C C . GLY A 1 617 ? 1.687 9.470 -30.588 1.00 92.69 617 GLY A C 1
ATOM 4942 O O . GLY A 1 617 ? 1.893 8.872 -31.639 1.00 92.69 617 GLY A O 1
ATOM 4943 N N . ARG A 1 618 ? 2.588 10.320 -30.075 1.00 91.50 618 ARG A N 1
ATOM 4944 C CA . ARG A 1 618 ? 3.920 10.545 -30.654 1.00 91.50 618 ARG A CA 1
ATOM 4945 C C . ARG A 1 618 ? 4.897 9.446 -30.221 1.00 91.50 618 ARG A C 1
ATOM 4947 O O . ARG A 1 618 ? 4.713 8.883 -29.138 1.00 91.50 618 ARG A O 1
ATOM 4954 N N . PRO A 1 619 ? 5.937 9.157 -31.023 1.00 91.06 619 PRO A N 1
ATOM 4955 C CA . PRO A 1 619 ? 6.988 8.228 -30.625 1.00 91.06 619 PRO A CA 1
ATOM 4956 C C . PRO A 1 619 ? 7.706 8.727 -29.370 1.00 91.06 619 PRO A C 1
ATOM 4958 O O . PRO A 1 619 ? 8.071 9.898 -29.286 1.00 91.06 619 PRO A O 1
ATOM 4961 N N . LEU A 1 620 ? 7.875 7.832 -28.399 1.00 88.44 620 LEU A N 1
ATOM 4962 C CA . LEU A 1 620 ? 8.606 8.074 -27.156 1.00 88.44 620 LEU A CA 1
ATOM 4963 C C . LEU A 1 620 ? 10.063 7.614 -27.278 1.00 88.44 620 LEU A C 1
ATOM 4965 O O . LEU A 1 620 ? 10.967 8.306 -26.822 1.00 88.44 620 LEU A O 1
ATOM 4969 N N . LEU A 1 621 ? 10.284 6.467 -27.929 1.00 88.31 621 LEU A N 1
ATOM 4970 C CA . LEU A 1 621 ? 11.607 5.883 -28.170 1.00 88.31 621 LEU A CA 1
ATOM 4971 C C . LEU A 1 621 ? 12.270 6.548 -29.385 1.00 88.31 621 LEU A C 1
ATOM 4973 O O . LEU A 1 621 ? 12.482 5.930 -30.428 1.00 88.31 621 LEU A O 1
ATOM 4977 N N . THR A 1 622 ? 12.529 7.848 -29.282 1.00 86.56 622 THR A N 1
ATOM 4978 C CA . THR A 1 622 ? 13.190 8.618 -30.339 1.00 86.56 622 THR A CA 1
ATOM 4979 C C . THR A 1 622 ? 14.693 8.709 -30.096 1.00 86.56 622 THR A C 1
ATOM 4981 O O . THR A 1 622 ? 15.097 8.880 -28.944 1.00 86.56 622 THR A O 1
ATOM 4984 N N . PRO A 1 623 ? 15.524 8.684 -31.155 1.00 88.44 623 PRO A N 1
ATOM 4985 C CA . PRO A 1 623 ? 16.935 9.038 -31.059 1.00 88.44 623 PRO A CA 1
ATOM 4986 C C . PRO A 1 623 ? 17.139 10.353 -30.301 1.00 88.44 623 PRO A C 1
ATOM 4988 O O . PRO A 1 623 ? 16.509 11.359 -30.626 1.00 88.44 623 PRO A O 1
ATOM 4991 N N . SER A 1 624 ? 18.025 10.348 -29.308 1.00 86.62 624 SER A N 1
ATOM 4992 C CA . SER A 1 624 ? 18.367 11.520 -28.498 1.00 86.62 624 SER A CA 1
ATOM 4993 C C . SER A 1 624 ? 19.866 11.804 -28.549 1.00 86.62 624 SER A C 1
ATOM 4995 O O . SER A 1 624 ? 20.660 10.891 -28.778 1.00 86.62 624 SER A O 1
ATOM 4997 N N . GLN A 1 625 ? 20.238 13.067 -28.312 1.00 89.06 625 GLN A N 1
ATOM 4998 C CA . GLN A 1 625 ? 21.619 13.529 -28.102 1.00 89.06 625 GLN A CA 1
ATOM 4999 C C . GLN A 1 625 ? 22.607 12.965 -29.143 1.00 89.06 625 GLN A C 1
ATOM 5001 O O . GLN A 1 625 ? 22.523 13.345 -30.311 1.00 89.06 625 GLN A O 1
ATOM 5006 N N . ASP A 1 626 ? 23.491 12.047 -28.751 1.00 91.94 626 ASP A N 1
ATOM 5007 C CA . ASP A 1 626 ? 24.576 11.501 -29.576 1.00 91.94 626 ASP A CA 1
ATOM 5008 C C . ASP A 1 626 ? 24.094 10.874 -30.888 1.00 91.94 626 ASP A C 1
ATOM 5010 O O . ASP A 1 626 ? 24.720 11.057 -31.933 1.00 91.94 626 ASP A O 1
ATOM 5014 N N . ILE A 1 627 ? 22.950 10.180 -30.870 1.00 91.50 627 ILE A N 1
ATOM 5015 C CA . ILE A 1 627 ? 22.410 9.534 -32.076 1.00 91.50 627 ILE A CA 1
ATOM 5016 C C . ILE A 1 627 ? 21.975 10.604 -33.084 1.00 91.50 627 ILE A C 1
ATOM 5018 O O . ILE A 1 627 ? 22.269 10.508 -34.277 1.00 91.50 627 ILE A O 1
ATOM 5022 N N . VAL A 1 628 ? 21.319 11.661 -32.596 1.00 92.69 628 VAL A N 1
ATOM 5023 C CA . VAL A 1 628 ? 20.890 12.795 -33.425 1.00 92.69 628 VAL A CA 1
ATOM 5024 C C . VAL A 1 628 ? 22.100 13.566 -33.936 1.00 92.69 628 VAL A C 1
ATOM 5026 O O . VAL A 1 628 ? 22.128 13.929 -35.108 1.00 92.69 628 VAL A O 1
ATOM 5029 N N . LEU A 1 629 ? 23.115 13.775 -33.096 1.00 93.88 629 LEU A N 1
ATOM 5030 C CA . LEU A 1 629 ? 24.351 14.449 -33.480 1.00 93.88 629 LEU A CA 1
ATOM 5031 C C . LEU A 1 629 ? 25.091 13.680 -34.582 1.00 93.88 629 LEU A C 1
ATOM 5033 O O . LEU A 1 629 ? 25.510 14.285 -35.568 1.00 93.88 629 LEU A O 1
ATOM 5037 N N . GLY A 1 630 ? 25.198 12.354 -34.462 1.00 91.56 630 GLY A N 1
ATOM 5038 C CA . GLY A 1 630 ? 25.808 11.501 -35.482 1.00 91.56 630 GLY A CA 1
ATOM 5039 C C . GLY A 1 630 ? 25.058 11.557 -36.814 1.00 91.56 630 GLY A C 1
ATOM 5040 O O . GLY A 1 630 ? 25.669 11.730 -37.870 1.00 91.56 630 GLY A O 1
ATOM 5041 N N . TRP A 1 631 ? 23.724 11.488 -36.783 1.00 91.25 631 TRP A N 1
ATOM 5042 C CA . TRP A 1 631 ? 22.899 11.612 -37.991 1.00 91.25 631 TRP A CA 1
ATOM 5043 C C . TRP A 1 631 ? 22.976 13.010 -38.607 1.00 91.25 631 TRP A C 1
ATOM 5045 O O . TRP A 1 631 ? 23.062 13.151 -39.829 1.00 91.25 631 TRP A O 1
ATOM 5055 N N . TYR A 1 632 ? 22.980 14.051 -37.776 1.00 91.75 632 TYR A N 1
ATOM 5056 C CA . TYR A 1 632 ? 23.133 15.428 -38.224 1.00 91.75 632 TYR A CA 1
ATOM 5057 C C . TYR A 1 632 ? 24.492 15.639 -38.891 1.00 91.75 632 TYR A C 1
ATOM 5059 O O . TYR A 1 632 ? 24.550 16.189 -39.988 1.00 91.75 632 TYR A O 1
ATOM 5067 N N . TYR A 1 633 ? 25.569 15.127 -38.289 1.00 91.19 633 TYR A N 1
ATOM 5068 C CA . TYR A 1 633 ? 26.900 15.157 -38.883 1.00 91.19 633 TYR A CA 1
ATOM 5069 C C . TYR A 1 633 ? 26.883 14.504 -40.270 1.00 91.19 633 TYR A C 1
ATOM 5071 O O . TYR A 1 633 ? 27.170 15.172 -41.255 1.00 91.19 633 TYR A O 1
ATOM 5079 N N . LEU A 1 634 ? 26.414 13.260 -40.404 1.00 88.81 634 LEU A N 1
ATOM 5080 C CA . LEU A 1 634 ? 26.366 12.571 -41.705 1.00 88.81 634 LEU A CA 1
ATOM 5081 C C . LEU A 1 634 ? 25.553 13.312 -42.785 1.00 88.81 634 LEU A C 1
ATOM 5083 O O . LEU A 1 634 ? 25.817 13.155 -43.980 1.00 88.81 634 LEU A O 1
ATOM 5087 N N . THR A 1 635 ? 24.556 14.105 -42.392 1.00 89.06 635 THR A N 1
ATOM 5088 C CA . THR A 1 635 ? 23.620 14.758 -43.320 1.00 89.06 635 THR A CA 1
ATOM 5089 C C . THR A 1 635 ? 23.899 16.242 -43.572 1.00 89.06 635 THR A C 1
ATOM 5091 O O . THR A 1 635 ? 23.287 16.817 -44.483 1.00 89.06 635 THR A O 1
ATOM 5094 N N . ALA A 1 636 ? 24.832 16.855 -42.837 1.00 85.94 636 ALA A N 1
ATOM 5095 C CA . ALA A 1 636 ? 25.158 18.278 -42.920 1.00 85.94 636 ALA A CA 1
ATOM 5096 C C . ALA A 1 636 ? 25.752 18.691 -44.284 1.00 85.94 636 ALA A C 1
ATOM 5098 O O . ALA A 1 636 ? 26.597 17.992 -44.845 1.00 85.94 636 ALA A O 1
ATOM 5099 N N . TYR A 1 637 ? 25.334 19.864 -44.785 1.00 72.06 637 TYR A N 1
ATOM 5100 C CA . TYR A 1 637 ? 25.746 20.433 -46.082 1.00 72.06 637 TYR A CA 1
ATOM 5101 C C . TYR A 1 637 ? 26.955 21.396 -46.012 1.00 72.06 637 TYR A C 1
ATOM 5103 O O . TYR A 1 637 ? 27.562 21.675 -47.040 1.00 72.06 637 TYR A O 1
ATOM 5111 N N . ASN A 1 638 ? 27.315 21.911 -44.829 1.00 63.69 638 ASN A N 1
ATOM 5112 C CA . ASN A 1 638 ? 28.179 23.095 -44.680 1.00 63.69 638 ASN A CA 1
ATOM 5113 C C . ASN A 1 638 ? 29.571 22.794 -44.092 1.00 63.69 638 ASN A C 1
ATOM 5115 O O . ASN A 1 638 ? 29.878 23.210 -42.977 1.00 63.69 638 ASN A O 1
ATOM 5119 N N . LEU A 1 639 ? 30.442 22.127 -44.852 1.00 59.22 639 LEU A N 1
ATOM 5120 C CA . LEU A 1 639 ? 31.887 22.091 -44.567 1.00 59.22 639 LEU A CA 1
ATOM 5121 C C . LEU A 1 639 ? 32.675 22.637 -45.774 1.00 59.22 639 LEU A C 1
ATOM 5123 O O . LEU A 1 639 ? 32.262 22.410 -46.914 1.00 59.22 639 LEU A O 1
ATOM 5127 N N . PRO A 1 640 ? 33.766 23.401 -45.554 1.00 55.06 640 PRO A N 1
ATOM 5128 C CA . PRO A 1 640 ? 34.464 24.122 -46.617 1.00 55.06 640 PRO A CA 1
ATOM 5129 C C . PRO A 1 640 ? 35.126 23.169 -47.626 1.00 55.06 640 PRO A C 1
ATOM 5131 O O . PRO A 1 640 ? 35.466 22.037 -47.293 1.00 55.06 640 PRO A O 1
ATOM 5134 N N . GLN A 1 641 ? 35.255 23.662 -48.865 1.00 54.53 641 GLN A N 1
ATOM 5135 C CA . GLN A 1 641 ? 35.794 23.031 -50.083 1.00 54.53 641 GLN A CA 1
ATOM 5136 C C . GLN A 1 641 ? 36.465 21.663 -49.891 1.00 54.53 641 GLN A C 1
ATOM 5138 O O . GLN A 1 641 ? 37.604 21.549 -49.445 1.00 54.53 641 GLN A O 1
ATOM 5143 N N . THR A 1 642 ? 35.756 20.620 -50.315 1.00 56.00 642 THR A N 1
ATOM 5144 C CA . THR A 1 642 ? 36.261 19.249 -50.312 1.00 56.00 642 THR A CA 1
ATOM 5145 C C . THR A 1 642 ? 36.832 18.871 -51.682 1.00 56.00 642 THR A C 1
ATOM 5147 O O . THR A 1 642 ? 36.360 19.334 -52.724 1.00 56.00 642 THR A O 1
ATOM 5150 N N . LEU A 1 643 ? 37.866 18.025 -51.682 1.00 57.22 643 LEU A N 1
ATOM 5151 C CA . LEU A 1 643 ? 38.456 17.435 -52.887 1.00 57.22 643 LEU A CA 1
ATOM 5152 C C . LEU A 1 643 ? 37.367 16.768 -53.748 1.00 57.22 643 LEU A C 1
ATOM 5154 O O . LEU A 1 643 ? 36.563 15.988 -53.245 1.00 57.22 643 LEU A O 1
ATOM 5158 N N . SER A 1 644 ? 37.367 17.035 -55.058 1.00 61.94 644 SER A N 1
ATOM 5159 C CA . SER A 1 644 ? 36.504 16.378 -56.064 1.00 61.94 644 SER A CA 1
ATOM 5160 C C . SER A 1 644 ? 34.976 16.547 -55.910 1.00 61.94 644 SER A C 1
ATOM 5162 O O . SER A 1 644 ? 34.196 15.660 -56.276 1.00 61.94 644 SER A O 1
ATOM 5164 N N . ALA A 1 645 ? 34.536 17.717 -55.433 1.00 68.31 645 ALA A N 1
ATOM 5165 C CA . ALA A 1 645 ? 33.126 18.111 -55.419 1.00 68.31 645 ALA A CA 1
ATOM 5166 C C . ALA A 1 645 ? 32.470 18.038 -56.819 1.00 68.31 645 ALA A C 1
ATOM 5168 O O . ALA A 1 645 ? 33.073 18.407 -57.826 1.00 68.31 645 ALA A O 1
ATOM 5169 N N . TYR A 1 646 ? 31.211 17.596 -56.860 1.00 79.69 646 TYR A N 1
ATOM 5170 C CA . TYR A 1 646 ? 30.353 17.456 -58.047 1.00 79.69 646 TYR A CA 1
ATOM 5171 C C . TYR A 1 646 ? 30.794 16.405 -59.081 1.00 79.69 646 TYR A C 1
ATOM 5173 O O . TYR A 1 646 ? 30.440 16.495 -60.258 1.00 79.69 646 TYR A O 1
ATOM 5181 N N . SER A 1 647 ? 31.522 15.375 -58.649 1.00 84.75 647 SER A N 1
ATOM 5182 C CA . SER A 1 647 ? 31.831 14.201 -59.475 1.00 84.75 647 SER A CA 1
ATOM 5183 C C . SER A 1 647 ? 30.588 13.331 -59.740 1.00 84.75 647 SER A C 1
ATOM 5185 O O . SER A 1 647 ? 29.652 13.297 -58.937 1.00 84.75 647 SER A O 1
ATOM 5187 N N . TYR A 1 648 ? 30.567 12.644 -60.890 1.00 88.75 648 TYR A N 1
ATOM 5188 C CA . TYR A 1 648 ? 29.462 11.775 -61.316 1.00 88.75 648 TYR A CA 1
ATOM 5189 C C . TYR A 1 648 ? 29.766 10.302 -61.022 1.00 88.75 648 TYR A C 1
ATOM 5191 O O . TYR A 1 648 ? 30.818 9.799 -61.412 1.00 88.75 648 TYR A O 1
ATOM 5199 N N . TYR A 1 649 ? 28.809 9.598 -60.417 1.00 88.44 649 TYR A N 1
ATOM 5200 C CA . TYR A 1 649 ? 28.883 8.171 -60.095 1.00 88.44 649 TYR A CA 1
ATOM 5201 C C . TYR A 1 649 ? 27.680 7.399 -60.639 1.00 88.44 649 TYR A C 1
ATOM 5203 O O . TYR A 1 649 ? 26.577 7.934 -60.794 1.00 88.44 649 TYR A O 1
ATOM 5211 N N . GLN A 1 650 ? 27.892 6.113 -60.929 1.00 86.88 650 GLN A N 1
ATOM 5212 C CA . GLN A 1 650 ? 26.867 5.245 -61.505 1.00 86.88 650 GLN A CA 1
ATOM 5213 C C . GLN A 1 650 ? 25.962 4.602 -60.448 1.00 86.88 650 GLN A C 1
ATOM 5215 O O . GLN A 1 650 ? 24.778 4.438 -60.718 1.00 86.88 650 GLN A O 1
ATOM 5220 N N . ASN A 1 651 ? 26.490 4.249 -59.272 1.00 86.19 651 ASN A N 1
ATOM 5221 C CA . ASN A 1 651 ? 25.729 3.617 -58.191 1.00 86.19 651 ASN A CA 1
ATOM 5222 C C . ASN A 1 651 ? 26.182 4.126 -56.812 1.00 86.19 651 ASN A C 1
ATOM 5224 O O . ASN A 1 651 ? 27.306 4.605 -56.664 1.00 86.19 651 ASN A O 1
ATOM 5228 N N . PHE A 1 652 ? 25.355 3.924 -55.778 1.00 86.94 652 PHE A N 1
ATOM 5229 C CA . PHE A 1 652 ? 25.699 4.241 -54.382 1.00 86.94 652 PHE A CA 1
ATOM 5230 C C . PHE A 1 652 ? 26.959 3.517 -53.884 1.00 86.94 652 PHE A C 1
ATOM 5232 O O . PHE A 1 652 ? 27.814 4.134 -53.254 1.00 86.94 652 PHE A O 1
ATOM 5239 N N . ARG A 1 653 ? 27.149 2.246 -54.266 1.00 86.75 653 ARG A N 1
ATOM 5240 C CA . ARG A 1 653 ? 28.349 1.465 -53.908 1.00 86.75 653 ARG A CA 1
ATOM 5241 C C . ARG A 1 653 ? 29.654 2.090 -54.399 1.00 86.75 653 ARG A C 1
ATOM 5243 O O . ARG A 1 653 ? 30.665 1.992 -53.713 1.00 86.75 653 ARG A O 1
ATOM 5250 N N . ASP A 1 654 ? 29.644 2.711 -55.577 1.00 87.50 654 ASP A N 1
ATOM 5251 C CA . ASP A 1 654 ? 30.852 3.315 -56.151 1.00 87.50 654 ASP A CA 1
ATOM 5252 C C . ASP A 1 654 ? 31.254 4.573 -55.371 1.00 87.50 654 ASP A C 1
ATOM 5254 O O . ASP A 1 654 ? 32.441 4.824 -55.169 1.00 87.50 654 ASP A O 1
ATOM 5258 N N . VAL A 1 655 ? 30.264 5.313 -54.861 1.00 86.38 655 VAL A N 1
ATOM 5259 C CA . VAL A 1 655 ? 30.476 6.467 -53.978 1.00 86.38 655 VAL A CA 1
ATOM 5260 C C . VAL A 1 655 ? 31.056 6.033 -52.635 1.00 86.38 655 VAL A C 1
ATOM 5262 O O . VAL A 1 655 ? 32.003 6.652 -52.158 1.00 86.38 655 VAL A O 1
ATOM 5265 N N . ILE A 1 656 ? 30.527 4.957 -52.044 1.00 86.50 656 ILE A N 1
ATOM 5266 C CA . ILE A 1 656 ? 31.019 4.421 -50.765 1.00 86.50 656 ILE A CA 1
ATOM 5267 C C . ILE A 1 656 ? 32.469 3.952 -50.909 1.00 86.50 656 ILE A C 1
ATOM 5269 O O . ILE A 1 656 ? 33.321 4.389 -50.144 1.00 86.50 656 ILE A O 1
ATOM 5273 N N . LYS A 1 657 ? 32.792 3.178 -51.955 1.00 88.25 657 LYS A N 1
ATOM 5274 C CA . LYS A 1 657 ? 34.179 2.770 -52.249 1.00 88.25 657 LYS A CA 1
ATOM 5275 C C . LYS A 1 657 ? 35.113 3.965 -52.451 1.00 88.25 657 LYS A C 1
ATOM 5277 O O . LYS A 1 657 ? 36.265 3.945 -52.021 1.00 88.25 657 LYS A O 1
ATOM 5282 N N . ALA A 1 658 ? 34.639 5.013 -53.127 1.00 86.62 658 ALA A N 1
ATOM 5283 C CA . ALA A 1 658 ? 35.417 6.231 -53.322 1.00 86.62 658 ALA A CA 1
ATOM 5284 C C . ALA A 1 658 ? 35.676 6.964 -51.991 1.00 86.62 658 ALA A C 1
ATOM 5286 O O . ALA A 1 658 ? 36.797 7.433 -51.774 1.00 86.62 658 ALA A O 1
ATOM 5287 N N . ALA A 1 659 ? 34.693 6.998 -51.087 1.00 85.31 659 ALA A N 1
ATOM 5288 C CA . ALA A 1 659 ? 34.849 7.525 -49.733 1.00 85.31 659 ALA A CA 1
ATOM 5289 C C . ALA A 1 659 ? 35.810 6.672 -48.879 1.00 85.31 659 ALA A C 1
ATOM 5291 O O . ALA A 1 659 ? 36.711 7.228 -48.262 1.00 85.31 659 ALA A O 1
ATOM 5292 N N . GLU A 1 660 ? 35.705 5.338 -48.919 1.00 87.12 660 GLU A N 1
ATOM 5293 C CA . GLU A 1 660 ? 36.631 4.408 -48.239 1.00 87.12 660 GLU A CA 1
ATOM 5294 C C . GLU A 1 660 ? 38.082 4.581 -48.712 1.00 87.12 660 GLU A C 1
ATOM 5296 O O . GLU A 1 660 ? 39.022 4.467 -47.931 1.00 87.12 660 GLU A O 1
ATOM 5301 N N . SER A 1 661 ? 38.275 4.906 -49.995 1.00 88.44 661 SER A N 1
ATOM 5302 C CA . SER A 1 661 ? 39.596 5.189 -50.571 1.00 88.44 661 SER A CA 1
ATOM 5303 C C . SER A 1 661 ? 40.134 6.600 -50.275 1.00 88.44 661 SER A C 1
ATOM 5305 O O . SER A 1 661 ? 41.128 7.002 -50.880 1.00 88.44 661 SER A O 1
ATOM 5307 N N . ASN A 1 662 ? 39.480 7.370 -49.393 1.00 82.50 662 ASN A N 1
ATOM 5308 C CA . ASN A 1 662 ? 39.801 8.762 -49.047 1.00 82.50 662 ASN A CA 1
ATOM 5309 C C . ASN A 1 662 ? 39.821 9.740 -50.242 1.00 82.50 662 ASN A C 1
ATOM 5311 O O . ASN A 1 662 ? 40.427 10.810 -50.165 1.00 82.50 662 ASN A O 1
ATOM 5315 N N . LYS A 1 663 ? 39.154 9.405 -51.357 1.00 83.75 663 LYS A N 1
ATOM 5316 C CA . LYS A 1 663 ? 39.021 10.302 -52.524 1.00 83.75 663 LYS A CA 1
ATOM 5317 C C . LYS A 1 663 ? 37.897 11.321 -52.351 1.00 83.75 663 LYS A C 1
ATOM 5319 O O . LYS A 1 663 ? 37.968 12.407 -52.918 1.00 83.75 663 LYS A O 1
ATOM 5324 N N . LEU A 1 664 ? 36.874 10.965 -51.576 1.00 83.50 664 LEU A N 1
ATOM 5325 C CA . LEU A 1 664 ? 35.744 11.818 -51.221 1.00 83.50 664 LEU A CA 1
ATOM 5326 C C . LEU A 1 664 ? 35.681 11.991 -49.706 1.00 83.50 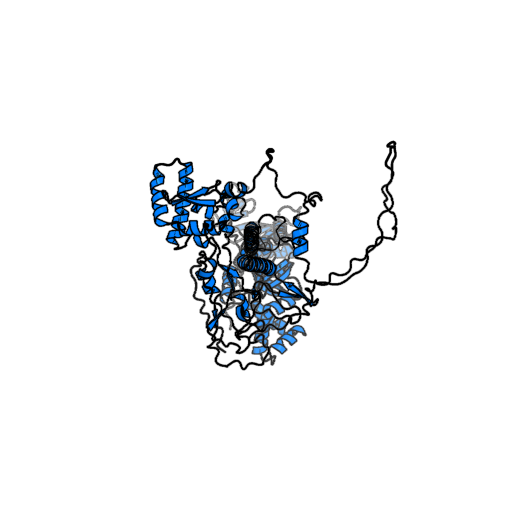664 LEU A C 1
ATOM 5328 O O . LEU A 1 664 ? 35.909 11.040 -48.963 1.00 83.50 664 LEU A O 1
ATOM 5332 N N . SER A 1 665 ? 35.298 13.184 -49.257 1.00 85.19 665 SER A N 1
ATOM 5333 C CA . SER A 1 665 ? 34.881 13.396 -47.871 1.00 85.19 665 SER A CA 1
ATOM 5334 C C . SER A 1 665 ? 33.408 13.011 -47.697 1.00 85.19 665 SER A C 1
ATOM 5336 O O . SER A 1 665 ? 32.625 13.062 -48.647 1.00 85.19 665 SER A O 1
ATOM 5338 N N . VAL A 1 666 ? 33.002 12.687 -46.466 1.00 85.12 666 VAL A N 1
ATOM 5339 C CA . VAL A 1 666 ? 31.617 12.331 -46.094 1.00 85.12 666 VAL A CA 1
ATOM 5340 C C . VAL A 1 666 ? 30.601 13.400 -46.522 1.00 85.12 666 VAL A C 1
ATOM 5342 O O . VAL A 1 666 ? 29.460 13.073 -46.855 1.00 85.12 666 VAL A O 1
ATOM 5345 N N . HIS A 1 667 ? 31.033 14.663 -46.570 1.00 86.62 667 HIS A N 1
ATOM 5346 C CA . HIS A 1 667 ? 30.207 15.825 -46.912 1.00 86.62 667 HIS A CA 1
ATOM 5347 C C . HIS A 1 667 ? 30.423 16.337 -48.343 1.00 86.62 667 HIS A C 1
ATOM 5349 O O . HIS A 1 667 ? 29.853 17.359 -48.719 1.00 86.62 667 HIS A O 1
ATOM 5355 N N . SER A 1 668 ? 31.250 15.666 -49.153 1.00 85.12 668 SER A N 1
ATOM 5356 C CA . SER A 1 668 ? 31.476 16.067 -50.543 1.00 85.12 668 SER A CA 1
ATOM 5357 C C . SER A 1 668 ? 30.193 15.901 -51.367 1.00 85.12 668 SER A C 1
ATOM 5359 O O . SER A 1 668 ? 29.641 14.799 -51.396 1.00 85.12 668 SER A O 1
ATOM 5361 N N . PRO A 1 669 ? 29.704 16.949 -52.058 1.00 86.56 669 PRO A N 1
ATOM 5362 C CA . PRO A 1 669 ? 28.533 16.823 -52.917 1.00 86.56 669 PRO A CA 1
ATOM 5363 C C . PRO A 1 669 ? 28.884 16.005 -54.165 1.00 86.56 669 PRO A C 1
ATOM 5365 O O . PRO A 1 669 ? 29.884 16.283 -54.827 1.00 86.56 669 PRO A O 1
ATOM 5368 N N . VAL A 1 670 ? 28.064 15.011 -54.502 1.00 88.06 670 VAL A N 1
ATOM 5369 C CA . VAL A 1 670 ? 28.256 14.104 -55.645 1.00 88.06 670 VAL A CA 1
ATOM 5370 C C . VAL A 1 670 ? 26.954 13.890 -56.413 1.00 88.06 670 VAL A C 1
ATOM 5372 O O . VAL A 1 670 ? 25.870 13.842 -55.828 1.00 88.06 670 VAL A O 1
ATOM 5375 N N . TRP A 1 671 ? 27.062 13.732 -57.733 1.00 89.00 671 TRP A N 1
ATOM 5376 C CA . TRP A 1 671 ? 25.944 13.370 -58.603 1.00 89.00 671 TRP A CA 1
ATOM 5377 C C . TRP A 1 671 ? 25.899 11.857 -58.778 1.00 89.00 671 TRP A C 1
ATOM 5379 O O . TRP A 1 671 ? 26.808 11.273 -59.364 1.00 89.00 671 TRP A O 1
ATOM 5389 N N . VAL A 1 672 ? 24.833 11.208 -58.319 1.00 88.56 672 VAL A N 1
ATOM 5390 C CA . VAL A 1 672 ? 24.696 9.748 -58.418 1.00 88.56 672 VAL A CA 1
ATOM 5391 C C . VAL A 1 672 ? 23.505 9.384 -59.276 1.00 88.56 672 VAL A C 1
ATOM 5393 O O . VAL A 1 672 ? 22.407 9.907 -59.081 1.00 88.56 672 VAL A O 1
ATOM 5396 N N . LYS A 1 673 ? 23.709 8.471 -60.227 1.00 86.62 673 LYS A N 1
ATOM 5397 C CA . LYS A 1 673 ? 22.612 7.919 -61.018 1.00 86.62 673 LYS A CA 1
ATOM 5398 C C . LYS A 1 673 ? 21.715 7.066 -60.118 1.00 86.62 673 LYS A C 1
ATOM 5400 O O . LYS A 1 673 ? 22.178 6.135 -59.469 1.00 86.62 673 LYS A O 1
ATOM 5405 N N . TYR A 1 674 ? 20.423 7.369 -60.111 1.00 82.56 674 TYR A N 1
ATOM 5406 C CA . TYR A 1 674 ? 19.423 6.655 -59.326 1.00 82.56 674 TYR A CA 1
ATOM 5407 C C . TYR A 1 674 ? 18.348 6.066 -60.239 1.00 82.56 674 TYR A C 1
ATOM 5409 O O . TYR A 1 674 ? 17.869 6.722 -61.165 1.00 82.56 674 TYR A O 1
ATOM 5417 N N . SER A 1 675 ? 17.987 4.809 -59.992 1.00 73.19 675 SER A N 1
ATOM 5418 C CA . SER A 1 675 ? 17.019 4.041 -60.787 1.00 73.19 675 SER A CA 1
ATOM 5419 C C . SER A 1 675 ? 15.781 3.600 -59.995 1.00 73.19 675 SER A C 1
ATOM 5421 O O . SER A 1 675 ? 14.915 2.939 -60.564 1.00 73.19 675 SER A O 1
ATOM 5423 N N . GLY A 1 676 ? 15.684 3.950 -58.707 1.00 70.19 676 GLY A N 1
ATOM 5424 C CA . GLY A 1 676 ? 14.545 3.611 -57.849 1.00 70.19 676 GLY A CA 1
ATOM 5425 C C . GLY A 1 676 ? 13.406 4.636 -57.893 1.00 70.19 676 GLY A C 1
ATOM 5426 O O . GLY A 1 676 ? 13.475 5.657 -58.580 1.00 70.19 676 GLY A O 1
ATOM 5427 N N . GLN A 1 677 ? 12.344 4.369 -57.129 1.00 67.38 677 GLN A N 1
ATOM 5428 C CA . GLN A 1 677 ? 11.224 5.294 -56.968 1.00 67.38 677 GLN A CA 1
ATOM 5429 C C . GLN A 1 677 ? 11.582 6.389 -55.957 1.00 67.38 677 GLN A C 1
ATOM 5431 O O . GLN A 1 677 ? 11.893 6.104 -54.804 1.00 67.38 677 GLN A O 1
ATOM 5436 N N . LEU A 1 678 ? 11.517 7.650 -56.383 1.00 66.19 678 LEU A N 1
ATOM 5437 C CA . LEU A 1 678 ? 11.698 8.798 -55.495 1.00 66.19 678 LEU A CA 1
ATOM 5438 C C . LEU A 1 678 ? 10.427 9.000 -54.662 1.00 66.19 678 LEU A C 1
ATOM 5440 O O . LEU A 1 678 ? 9.353 9.242 -55.213 1.00 66.19 678 LEU A O 1
ATOM 5444 N N . VAL A 1 679 ? 10.549 8.905 -53.339 1.00 62.31 679 VAL A N 1
ATOM 5445 C CA . VAL A 1 679 ? 9.459 9.146 -52.383 1.00 62.31 679 VAL A CA 1
ATOM 5446 C C . VAL A 1 679 ? 9.707 10.490 -51.696 1.00 62.31 679 VAL A C 1
ATOM 5448 O O . VAL A 1 679 ? 10.819 10.760 -51.256 1.00 62.31 679 VAL A O 1
ATOM 5451 N N . GLY A 1 680 ? 8.687 11.351 -51.620 1.00 58.25 680 GLY A N 1
ATOM 5452 C CA . GLY A 1 680 ? 8.755 12.635 -50.901 1.00 58.25 680 GLY A CA 1
ATOM 5453 C C . GLY A 1 680 ? 9.237 13.844 -51.714 1.00 58.25 680 GLY A C 1
ATOM 5454 O O . GLY A 1 680 ? 9.136 14.968 -51.233 1.00 58.25 680 GLY A O 1
ATOM 5455 N N . VAL A 1 681 ? 9.681 13.658 -52.961 1.00 65.25 681 VAL A N 1
ATOM 5456 C CA . VAL A 1 681 ? 10.054 14.774 -53.844 1.00 65.25 681 VAL A CA 1
ATOM 5457 C C . VAL A 1 681 ? 8.853 15.199 -54.690 1.00 65.25 681 VAL A C 1
ATOM 5459 O O . VAL A 1 681 ? 8.448 14.496 -55.614 1.00 65.25 681 VAL A O 1
ATOM 5462 N N . SER A 1 682 ? 8.294 16.374 -54.397 1.00 60.06 682 SER A N 1
ATOM 5463 C CA . SER A 1 682 ? 7.263 17.007 -55.229 1.00 60.06 682 SER A CA 1
ATOM 5464 C C . SER A 1 682 ? 7.916 17.992 -56.197 1.00 60.06 682 SER A C 1
ATOM 5466 O O . SER A 1 682 ? 8.194 19.127 -55.826 1.00 60.06 682 SER A O 1
ATOM 5468 N N . LEU A 1 683 ? 8.172 17.567 -57.437 1.00 66.31 683 LEU A N 1
ATOM 5469 C CA . LEU A 1 683 ? 8.750 18.433 -58.470 1.00 66.31 683 LEU A CA 1
ATOM 5470 C C . LEU A 1 683 ? 7.718 19.470 -58.929 1.00 66.31 683 LEU A C 1
ATOM 5472 O O . LEU A 1 683 ? 6.782 19.146 -59.666 1.00 66.31 683 LEU A O 1
ATOM 5476 N N . LYS A 1 684 ? 7.882 20.725 -58.505 1.00 69.12 684 LYS A N 1
ATOM 5477 C CA . LYS A 1 684 ? 7.101 21.853 -59.024 1.00 69.12 684 LYS A CA 1
ATOM 5478 C C . LYS A 1 684 ? 7.823 22.470 -60.222 1.00 69.12 684 LYS A C 1
ATOM 5480 O O . LYS A 1 684 ? 9.045 22.570 -60.245 1.00 69.12 684 LYS A O 1
ATOM 5485 N N . LYS A 1 685 ? 7.062 22.949 -61.216 1.00 62.41 685 LYS A N 1
ATOM 5486 C CA . LYS A 1 685 ? 7.620 23.660 -62.387 1.00 62.41 685 LYS A CA 1
ATOM 5487 C C . LYS A 1 685 ? 8.354 24.961 -62.016 1.00 62.41 685 LYS A C 1
ATOM 5489 O O . LYS A 1 685 ? 9.136 25.443 -62.824 1.00 62.41 685 LYS A O 1
ATOM 5494 N N . SER A 1 686 ? 8.110 25.510 -60.821 1.00 61.88 686 SER A N 1
ATOM 5495 C CA . SER A 1 686 ? 8.792 26.694 -60.277 1.00 61.88 686 SER A CA 1
ATOM 5496 C C . SER A 1 686 ? 10.276 26.473 -59.985 1.00 61.88 686 SER A C 1
ATOM 5498 O O . SER A 1 686 ? 11.036 27.434 -59.993 1.00 61.88 686 SER A O 1
ATOM 5500 N N . ASP A 1 687 ? 10.693 25.225 -59.764 1.00 69.94 687 ASP A N 1
ATOM 5501 C CA . ASP A 1 687 ? 12.019 24.898 -59.219 1.00 69.94 687 ASP A CA 1
ATOM 5502 C C . ASP A 1 687 ? 13.002 24.466 -60.327 1.00 69.94 687 ASP A C 1
ATOM 5504 O O . ASP A 1 687 ? 14.118 24.002 -60.076 1.00 69.94 687 ASP A O 1
ATOM 5508 N N . LEU A 1 688 ? 12.569 24.593 -61.585 1.00 76.75 688 LEU A N 1
ATOM 5509 C CA . LEU A 1 688 ? 13.332 24.245 -62.775 1.00 76.75 688 LEU A CA 1
ATOM 5510 C C . LEU A 1 688 ? 14.365 25.343 -63.064 1.00 76.75 688 LEU A C 1
ATOM 5512 O O . LEU A 1 688 ? 14.014 26.435 -63.507 1.00 76.75 688 LEU A O 1
ATOM 5516 N N . ARG A 1 689 ? 15.652 25.046 -62.854 1.00 78.00 689 ARG A N 1
ATOM 5517 C CA . ARG A 1 689 ? 16.753 25.996 -63.101 1.00 78.00 689 ARG A CA 1
ATOM 5518 C C . ARG A 1 689 ? 17.129 26.106 -64.575 1.00 78.00 689 ARG A C 1
ATOM 5520 O O . ARG A 1 689 ? 17.642 27.136 -65.002 1.00 78.00 689 ARG A O 1
ATOM 5527 N N . GLY A 1 690 ? 16.893 25.059 -65.363 1.00 78.62 690 GLY A N 1
ATOM 5528 C CA . GLY A 1 690 ? 17.150 25.095 -66.798 1.00 78.62 690 GLY A CA 1
ATOM 5529 C C . GLY A 1 690 ? 16.783 23.805 -67.516 1.00 78.62 690 GLY A C 1
ATOM 5530 O O . GLY A 1 690 ? 16.689 22.737 -66.910 1.00 78.62 690 GLY A O 1
ATOM 5531 N N . THR A 1 691 ? 16.596 23.907 -68.832 1.00 82.19 691 THR A N 1
ATOM 5532 C CA . THR A 1 691 ? 16.394 22.756 -69.719 1.00 82.19 691 THR A CA 1
ATOM 5533 C C . THR A 1 691 ? 17.451 22.742 -70.816 1.00 82.19 691 THR A C 1
ATOM 5535 O O . THR A 1 691 ? 17.853 23.790 -71.319 1.00 82.19 691 THR A O 1
ATOM 5538 N N . ARG A 1 692 ? 17.942 21.552 -71.173 1.00 82.50 692 ARG A N 1
ATOM 5539 C CA . ARG A 1 692 ? 18.868 21.353 -72.297 1.00 82.50 692 ARG A CA 1
ATOM 5540 C C . ARG A 1 692 ? 18.322 20.285 -73.233 1.00 82.50 692 ARG A C 1
ATOM 5542 O O . ARG A 1 692 ? 18.070 19.162 -72.803 1.00 82.50 692 ARG A O 1
ATOM 5549 N N . THR A 1 693 ? 18.158 20.624 -74.504 1.00 81.00 693 THR A N 1
ATOM 5550 C CA . THR A 1 693 ? 17.797 19.679 -75.566 1.00 81.00 693 THR A CA 1
ATOM 5551 C C . THR A 1 693 ? 19.063 19.117 -76.207 1.00 81.00 693 THR A C 1
ATOM 5553 O O . THR A 1 693 ? 19.983 19.854 -76.559 1.00 81.00 693 THR A O 1
ATOM 5556 N N . PHE A 1 694 ? 19.140 17.793 -76.329 1.00 80.44 694 PHE A N 1
ATOM 5557 C CA . PHE A 1 694 ? 20.240 17.115 -77.021 1.00 80.44 694 PHE A CA 1
ATOM 5558 C C . PHE A 1 694 ? 19.892 16.856 -78.493 1.00 80.44 694 PHE A C 1
ATOM 5560 O O . PHE A 1 694 ? 18.721 16.874 -78.863 1.00 80.44 694 PHE A O 1
ATOM 5567 N N . LYS A 1 695 ? 20.908 16.559 -79.319 1.00 77.00 695 LYS A N 1
ATOM 5568 C CA . LYS A 1 695 ? 20.755 16.231 -80.754 1.00 77.00 695 LYS A CA 1
ATOM 5569 C C . LYS A 1 695 ? 19.834 15.026 -81.015 1.00 77.00 695 LYS A C 1
ATOM 5571 O O . LYS A 1 695 ? 19.262 14.934 -82.091 1.00 77.00 695 LYS A O 1
ATOM 5576 N N . ASP A 1 696 ? 19.646 14.166 -80.013 1.00 75.94 696 ASP A N 1
ATOM 5577 C CA . ASP A 1 696 ? 18.749 12.999 -80.039 1.00 75.94 696 ASP A CA 1
ATOM 5578 C C . ASP A 1 696 ? 17.295 13.345 -79.635 1.00 75.94 696 ASP A C 1
ATOM 5580 O O . ASP A 1 696 ? 16.546 12.470 -79.205 1.00 75.94 696 ASP A O 1
ATOM 5584 N N . ASN A 1 697 ? 16.925 14.633 -79.640 1.00 75.94 697 ASN A N 1
ATOM 5585 C CA . ASN A 1 697 ? 15.646 15.191 -79.173 1.00 75.94 697 ASN A CA 1
ATOM 5586 C C . ASN A 1 697 ? 15.251 14.869 -77.712 1.00 75.94 697 ASN A C 1
ATOM 5588 O O . ASN A 1 697 ? 14.128 15.129 -77.279 1.00 75.94 697 ASN A O 1
ATOM 5592 N N . THR A 1 698 ? 16.168 14.342 -76.897 1.00 83.19 698 THR A N 1
ATOM 5593 C CA . THR A 1 698 ? 15.933 14.157 -75.455 1.00 83.19 698 THR A CA 1
ATOM 5594 C C . THR A 1 698 ? 16.082 15.475 -74.698 1.00 83.19 698 THR A C 1
ATOM 5596 O O . THR A 1 698 ? 17.031 16.223 -74.954 1.00 83.19 698 THR A O 1
ATOM 5599 N N . VAL A 1 699 ? 15.214 15.714 -73.714 1.00 82.94 699 VAL A N 1
ATOM 5600 C CA . VAL A 1 699 ? 15.228 16.915 -72.864 1.00 82.94 699 VAL A CA 1
ATOM 5601 C C . VAL A 1 699 ? 15.837 16.574 -71.507 1.00 82.94 699 VAL A C 1
ATOM 5603 O O . VAL A 1 699 ? 15.400 15.631 -70.850 1.00 82.94 699 VAL A O 1
ATOM 5606 N N . LEU A 1 700 ? 16.842 17.331 -71.077 1.00 83.94 700 LEU A N 1
ATOM 5607 C CA . LEU A 1 700 ? 17.375 17.303 -69.718 1.00 83.94 700 LEU A CA 1
ATOM 5608 C C . LEU A 1 700 ? 16.790 18.462 -68.922 1.00 83.94 700 LEU A C 1
ATOM 5610 O O . LEU A 1 700 ? 17.068 19.620 -69.222 1.00 83.94 700 LEU A O 1
ATOM 5614 N N . GLU A 1 701 ? 16.005 18.137 -67.908 1.00 84.06 701 GLU A N 1
ATOM 5615 C CA . GLU A 1 701 ? 15.501 19.063 -66.901 1.00 84.06 701 GLU A CA 1
ATOM 5616 C C . GLU A 1 701 ? 16.488 19.095 -65.730 1.00 84.06 701 GLU A C 1
ATOM 5618 O O . GLU A 1 701 ? 16.784 18.055 -65.135 1.00 84.06 701 GLU A O 1
ATOM 5623 N N . ILE A 1 702 ? 17.015 20.278 -65.415 1.00 82.50 702 ILE A N 1
ATOM 5624 C CA . ILE A 1 702 ? 17.937 20.492 -64.298 1.00 82.50 702 ILE A CA 1
ATOM 5625 C C . ILE A 1 702 ? 17.180 21.231 -63.195 1.00 82.50 702 ILE A C 1
ATOM 5627 O O . ILE A 1 702 ? 16.791 22.391 -63.359 1.00 82.50 702 ILE A O 1
ATOM 5631 N N . TYR A 1 703 ? 16.997 20.550 -62.072 1.00 83.62 703 TYR A N 1
ATOM 5632 C CA . TYR A 1 703 ? 16.521 21.104 -60.808 1.00 83.62 703 TYR A CA 1
ATOM 5633 C C . TYR A 1 703 ? 17.717 21.313 -59.867 1.00 83.62 703 TYR A C 1
ATOM 5635 O O . TYR A 1 703 ? 18.853 20.976 -60.203 1.00 83.62 703 TYR A O 1
ATOM 5643 N N . GLU A 1 704 ? 17.480 21.883 -58.687 1.00 76.81 704 GLU A N 1
ATOM 5644 C CA . GLU A 1 704 ? 18.539 22.154 -57.706 1.00 76.81 704 GLU A CA 1
ATOM 5645 C C . GLU A 1 704 ? 19.245 20.883 -57.208 1.00 76.81 704 GLU A C 1
ATOM 5647 O O . GLU A 1 704 ? 20.472 20.831 -57.197 1.00 76.81 704 GLU A O 1
ATOM 5652 N N . GLU A 1 705 ? 18.482 19.837 -56.881 1.00 78.69 705 GLU A N 1
ATOM 5653 C CA . GLU A 1 705 ? 19.021 18.588 -56.322 1.00 78.69 705 GLU A CA 1
ATOM 5654 C C . GLU A 1 705 ? 18.863 17.378 -57.263 1.00 78.69 705 GLU A C 1
ATOM 5656 O O . GLU A 1 705 ? 19.310 16.276 -56.946 1.00 78.69 705 GLU A O 1
ATOM 5661 N N . ILE A 1 706 ? 18.225 17.551 -58.430 1.00 84.38 706 ILE A N 1
ATOM 5662 C CA . ILE A 1 706 ? 17.866 16.451 -59.341 1.00 84.38 706 ILE A CA 1
ATOM 5663 C C . ILE A 1 706 ? 18.098 16.846 -60.800 1.00 84.38 706 ILE A C 1
ATOM 5665 O O . ILE A 1 706 ? 17.722 17.934 -61.229 1.00 84.38 706 ILE A O 1
ATOM 5669 N N . GLN A 1 707 ? 18.643 15.928 -61.597 1.00 85.94 707 GLN A N 1
ATOM 5670 C CA . GLN A 1 707 ? 18.690 16.040 -63.056 1.00 85.94 707 GLN A CA 1
ATOM 5671 C C . GLN A 1 707 ? 17.906 14.894 -63.696 1.00 85.94 707 GLN A C 1
ATOM 5673 O O . GLN A 1 707 ? 18.221 13.721 -63.481 1.00 85.94 707 GLN A O 1
ATOM 5678 N N . LEU A 1 708 ? 16.901 15.224 -64.509 1.00 84.69 708 LEU A N 1
ATOM 5679 C CA . LEU A 1 708 ? 16.052 14.254 -65.201 1.00 84.69 708 LEU A CA 1
ATOM 5680 C C . LEU A 1 708 ? 16.243 14.352 -66.708 1.00 84.69 708 LEU A C 1
ATOM 5682 O O . LEU A 1 708 ? 15.961 15.383 -67.310 1.00 84.69 708 LEU A O 1
ATOM 5686 N N . ARG A 1 709 ? 16.649 13.254 -67.346 1.00 83.44 709 ARG A N 1
ATOM 5687 C CA . ARG A 1 709 ? 16.647 13.140 -68.809 1.00 83.44 709 ARG A CA 1
ATOM 5688 C C . ARG A 1 709 ? 15.374 12.436 -69.257 1.00 83.44 709 ARG A C 1
ATOM 5690 O O . ARG A 1 709 ? 15.171 11.276 -68.903 1.00 83.44 709 ARG A O 1
ATOM 5697 N N . ARG A 1 710 ? 14.534 13.106 -70.044 1.00 83.12 710 ARG A N 1
ATOM 5698 C CA . ARG A 1 710 ? 13.287 12.571 -70.607 1.00 83.12 710 ARG A CA 1
ATOM 5699 C C . ARG A 1 710 ? 13.413 12.325 -72.113 1.00 83.12 710 ARG A C 1
ATOM 5701 O O . ARG A 1 710 ? 14.071 13.075 -72.832 1.00 83.12 710 ARG A O 1
ATOM 5708 N N . SER A 1 711 ? 12.770 11.259 -72.578 1.00 80.12 711 SER A N 1
ATOM 5709 C CA . SER A 1 711 ? 12.508 10.995 -73.998 1.00 80.12 711 SER A CA 1
ATOM 5710 C C . SER A 1 711 ? 11.393 11.913 -74.518 1.00 80.12 711 SER A C 1
ATOM 5712 O O . SER A 1 711 ? 10.594 12.406 -73.724 1.00 80.12 711 SER A O 1
ATOM 5714 N N . GLU A 1 712 ? 11.274 12.069 -75.839 1.00 74.06 712 GLU A N 1
ATOM 5715 C CA . GLU A 1 712 ? 10.160 12.773 -76.501 1.00 74.06 712 GLU A CA 1
ATOM 5716 C C . GLU A 1 712 ? 8.776 12.273 -76.041 1.00 74.06 712 GLU A C 1
ATOM 5718 O O . GLU A 1 712 ? 7.829 13.046 -75.951 1.00 74.06 712 GLU A O 1
ATOM 5723 N N . LYS A 1 713 ? 8.659 10.988 -75.667 1.00 70.88 713 LYS A N 1
ATOM 5724 C CA . LYS A 1 713 ? 7.423 10.380 -75.127 1.00 70.88 713 LYS A CA 1
ATOM 5725 C C . LYS A 1 713 ? 7.237 10.574 -73.611 1.00 70.88 713 LYS A C 1
ATOM 5727 O O . LYS A 1 713 ? 6.429 9.880 -73.000 1.00 70.88 713 LYS A O 1
ATOM 5732 N N . GLY A 1 714 ? 8.037 11.427 -72.969 1.00 68.38 714 GLY A N 1
ATOM 5733 C CA . GLY A 1 714 ? 7.953 11.741 -71.537 1.00 68.38 714 GLY A CA 1
ATOM 5734 C C . GLY A 1 714 ? 8.540 10.694 -70.576 1.00 68.38 714 GLY A C 1
ATOM 5735 O O . GLY A 1 714 ? 8.567 10.934 -69.367 1.00 68.38 714 GLY A O 1
ATOM 5736 N N . LYS A 1 715 ? 9.049 9.556 -71.078 1.00 74.56 715 LYS A N 1
ATOM 5737 C CA . LYS A 1 715 ? 9.708 8.519 -70.258 1.00 74.56 715 LYS A CA 1
ATOM 5738 C C . LYS A 1 715 ? 11.063 9.003 -69.732 1.00 74.56 715 LYS A C 1
ATOM 5740 O O . LYS A 1 715 ? 11.862 9.535 -70.501 1.00 74.56 715 LYS A O 1
ATOM 5745 N N . ILE A 1 716 ? 11.331 8.788 -68.444 1.00 76.19 716 ILE A N 1
ATOM 5746 C CA . ILE A 1 716 ? 12.611 9.124 -67.800 1.00 76.19 716 ILE A CA 1
ATOM 5747 C C . ILE A 1 716 ? 13.665 8.089 -68.225 1.00 76.19 716 ILE A C 1
ATOM 5749 O O . ILE A 1 716 ? 13.490 6.896 -68.003 1.00 76.19 716 ILE A O 1
ATOM 5753 N N . ILE A 1 717 ? 14.744 8.553 -68.856 1.00 79.25 717 ILE A N 1
ATOM 5754 C CA . ILE A 1 717 ? 15.879 7.750 -69.339 1.00 79.25 717 ILE A CA 1
ATOM 5755 C C . ILE A 1 717 ? 16.953 7.632 -68.250 1.00 79.25 717 ILE A C 1
ATOM 5757 O O . ILE A 1 717 ? 17.522 6.565 -68.031 1.00 79.25 717 ILE A O 1
ATOM 5761 N N . SER A 1 718 ? 17.253 8.736 -67.566 1.00 80.75 718 SER A N 1
ATOM 5762 C CA . SER A 1 718 ? 18.226 8.765 -66.474 1.00 80.75 718 SER A CA 1
ATOM 5763 C C . SER A 1 718 ? 17.863 9.837 -65.459 1.00 80.75 718 SER A C 1
ATOM 5765 O O . SER A 1 718 ? 17.532 10.959 -65.843 1.00 80.75 718 SER A O 1
ATOM 5767 N N . CYS A 1 719 ? 17.976 9.491 -64.180 1.00 84.00 719 CYS A N 1
ATOM 5768 C CA . CYS A 1 719 ? 17.849 10.406 -63.058 1.00 84.00 719 CYS A CA 1
ATOM 5769 C C . CYS A 1 719 ? 19.193 10.471 -62.329 1.00 84.00 719 CYS A C 1
ATOM 5771 O O . CYS A 1 719 ? 19.744 9.425 -61.986 1.00 84.00 719 CYS A O 1
ATOM 5773 N N . TYR A 1 720 ? 19.712 11.674 -62.099 1.00 86.75 720 TYR A N 1
ATOM 5774 C CA . TYR A 1 720 ? 20.845 11.907 -61.204 1.00 86.75 720 TYR A CA 1
ATOM 5775 C C . TYR A 1 720 ? 20.382 12.709 -59.994 1.00 86.75 720 TYR A C 1
ATOM 5777 O O . TYR A 1 720 ? 19.634 13.673 -60.144 1.00 86.75 720 TYR A O 1
ATOM 5785 N N . LEU A 1 721 ? 20.835 12.305 -58.811 1.00 87.56 721 LEU A N 1
ATOM 5786 C CA . LEU A 1 721 ? 20.571 12.980 -57.545 1.00 87.56 721 LEU A CA 1
ATOM 5787 C C . LEU A 1 721 ? 21.853 13.635 -57.042 1.00 87.56 721 LEU A C 1
ATOM 5789 O O . LEU A 1 721 ? 22.914 13.006 -57.072 1.00 87.56 721 LEU A O 1
ATOM 5793 N N . LEU A 1 722 ? 21.747 14.870 -56.564 1.00 86.81 722 LEU A N 1
ATOM 5794 C CA . LEU A 1 722 ? 22.811 15.540 -55.832 1.00 86.81 722 LEU A CA 1
ATOM 5795 C C . LEU A 1 722 ? 22.714 15.127 -54.365 1.00 86.81 722 LEU A C 1
ATOM 5797 O O . LEU A 1 722 ? 21.760 15.468 -53.671 1.00 86.81 722 LEU A O 1
ATOM 5801 N N . THR A 1 723 ? 23.689 14.363 -53.890 1.00 87.38 723 THR A N 1
ATOM 5802 C CA . THR A 1 723 ? 23.710 13.861 -52.508 1.00 87.38 723 THR A CA 1
ATOM 5803 C C . THR A 1 723 ? 25.129 13.876 -51.953 1.00 87.38 723 THR A C 1
ATOM 5805 O O . THR A 1 723 ? 26.069 14.234 -52.658 1.00 87.38 723 THR A O 1
ATOM 5808 N N . THR A 1 724 ? 25.294 13.498 -50.688 1.00 88.69 724 THR A N 1
ATOM 5809 C CA . THR A 1 724 ? 26.604 13.293 -50.057 1.00 88.69 724 THR A CA 1
ATOM 5810 C C . THR A 1 724 ? 26.786 11.818 -49.688 1.00 88.69 724 THR A C 1
ATOM 5812 O O . THR A 1 724 ? 25.785 11.132 -49.440 1.00 88.69 724 THR A O 1
ATOM 5815 N N . PRO A 1 725 ? 28.032 11.313 -49.593 1.00 88.19 725 PRO A N 1
ATOM 5816 C CA . PRO A 1 725 ? 28.297 9.962 -49.100 1.00 88.19 725 PRO A CA 1
ATOM 5817 C C . PRO A 1 725 ? 27.619 9.663 -47.754 1.00 88.19 725 PRO A C 1
ATOM 5819 O O . PRO A 1 725 ? 27.014 8.606 -47.604 1.00 88.19 725 PRO A O 1
ATOM 5822 N N . GLY A 1 726 ? 27.620 10.608 -46.803 1.00 88.75 726 GLY A N 1
ATOM 5823 C CA . GLY A 1 726 ? 26.976 10.415 -45.496 1.00 88.75 726 GLY A CA 1
ATOM 5824 C C . GLY A 1 726 ? 25.458 10.193 -45.570 1.00 88.75 726 GLY A C 1
ATOM 5825 O O . GLY A 1 726 ? 24.919 9.329 -44.877 1.00 88.75 726 GLY A O 1
ATOM 5826 N N . ARG A 1 727 ? 24.757 10.893 -46.472 1.00 88.56 727 ARG A N 1
ATOM 5827 C CA . ARG A 1 727 ? 23.317 10.678 -46.717 1.00 88.56 727 ARG A CA 1
ATOM 5828 C C . ARG A 1 727 ? 23.027 9.343 -47.376 1.00 88.56 727 ARG A C 1
ATOM 5830 O O . ARG A 1 727 ? 21.990 8.747 -47.095 1.00 88.56 727 ARG A O 1
ATOM 5837 N N . ILE A 1 728 ? 23.910 8.896 -48.266 1.00 88.25 728 ILE A N 1
ATOM 5838 C CA . ILE A 1 728 ? 23.789 7.587 -48.911 1.00 88.25 728 ILE A CA 1
ATOM 5839 C C . ILE A 1 728 ? 23.894 6.498 -47.845 1.00 88.25 728 ILE A C 1
ATOM 5841 O O . ILE A 1 728 ? 22.995 5.670 -47.759 1.00 88.25 728 ILE A O 1
ATOM 5845 N N . VAL A 1 729 ? 24.908 6.566 -46.975 1.00 88.81 729 VAL A N 1
ATOM 5846 C CA . VAL A 1 729 ? 25.089 5.613 -45.868 1.00 88.81 729 VAL A CA 1
ATOM 5847 C C . VAL A 1 729 ? 23.869 5.594 -44.948 1.00 88.81 729 VAL A C 1
ATOM 5849 O O . VAL A 1 729 ? 23.349 4.524 -44.651 1.00 88.81 729 VAL A O 1
ATOM 5852 N N . LEU A 1 730 ? 23.356 6.758 -44.539 1.00 88.94 730 LEU A N 1
ATOM 5853 C CA . LEU A 1 730 ? 22.173 6.816 -43.676 1.00 88.94 730 LEU A CA 1
ATOM 5854 C C . LEU A 1 730 ? 20.936 6.190 -44.343 1.00 88.94 730 LEU A C 1
ATOM 5856 O O . LEU A 1 730 ? 20.221 5.418 -43.709 1.00 88.94 730 LEU A O 1
ATOM 5860 N N . ASN A 1 731 ? 20.685 6.488 -45.620 1.00 86.00 731 ASN A N 1
ATOM 5861 C CA . ASN A 1 731 ? 19.555 5.907 -46.347 1.00 86.00 731 ASN A CA 1
ATOM 5862 C C . ASN A 1 731 ? 19.730 4.405 -46.594 1.00 86.00 731 ASN A C 1
ATOM 5864 O O . ASN A 1 731 ? 18.746 3.674 -46.532 1.00 86.00 731 ASN A O 1
ATOM 5868 N N . GLU A 1 732 ? 20.953 3.932 -46.841 1.00 84.69 732 GLU A N 1
ATOM 5869 C CA . GLU A 1 732 ? 21.241 2.500 -46.932 1.00 84.69 732 GLU A CA 1
ATOM 5870 C C . GLU A 1 732 ? 21.032 1.800 -45.589 1.00 84.69 732 GLU A C 1
ATOM 5872 O O . GLU A 1 732 ? 20.464 0.715 -45.579 1.00 84.69 732 GLU A O 1
ATOM 5877 N N . LEU A 1 733 ? 21.395 2.421 -44.462 1.00 85.81 733 LEU A N 1
ATOM 5878 C CA . LEU A 1 733 ? 21.127 1.884 -43.124 1.00 85.81 733 LEU A CA 1
ATOM 5879 C C . LEU A 1 733 ? 19.627 1.822 -42.822 1.00 85.81 733 LEU A C 1
ATOM 5881 O O . LEU A 1 733 ? 19.148 0.809 -42.320 1.00 85.81 733 LEU A O 1
ATOM 5885 N N . ILE A 1 734 ? 18.870 2.868 -43.161 1.00 85.44 734 ILE A N 1
ATOM 5886 C CA . ILE A 1 734 ? 17.408 2.883 -43.000 1.00 85.44 734 ILE A CA 1
ATOM 5887 C C . ILE A 1 734 ? 16.767 1.824 -43.901 1.00 85.44 734 ILE A C 1
ATOM 5889 O O . ILE A 1 734 ? 15.914 1.061 -43.452 1.00 85.44 734 ILE A O 1
ATOM 5893 N N . ALA A 1 735 ? 17.194 1.736 -45.162 1.00 81.44 735 ALA A N 1
ATOM 5894 C CA . ALA A 1 735 ? 16.717 0.718 -46.086 1.00 81.44 735 ALA A CA 1
ATOM 5895 C C . ALA A 1 735 ? 17.065 -0.684 -45.573 1.00 81.44 735 ALA A C 1
ATOM 5897 O O . ALA A 1 735 ? 16.195 -1.546 -45.535 1.00 81.44 735 ALA A O 1
ATOM 5898 N N . ALA A 1 736 ? 18.296 -0.906 -45.117 1.00 82.06 736 ALA A N 1
ATOM 5899 C CA . ALA A 1 736 ? 18.714 -2.165 -44.522 1.00 82.06 736 ALA A CA 1
ATOM 5900 C C . ALA A 1 736 ? 17.871 -2.499 -43.289 1.00 82.06 736 ALA A C 1
ATOM 5902 O O . ALA A 1 736 ? 17.420 -3.625 -43.192 1.00 82.06 736 ALA A O 1
ATOM 5903 N N . ALA A 1 737 ? 17.574 -1.546 -42.405 1.00 80.56 737 ALA A N 1
ATOM 5904 C CA . ALA A 1 737 ? 16.733 -1.781 -41.231 1.00 80.56 737 ALA A CA 1
ATOM 5905 C C . ALA A 1 737 ? 15.271 -2.117 -41.588 1.00 80.56 737 ALA A C 1
ATOM 5907 O O . ALA A 1 737 ? 14.664 -2.961 -40.939 1.00 80.56 737 ALA A O 1
ATOM 5908 N N . ILE A 1 738 ? 14.706 -1.491 -42.628 1.00 79.50 738 ILE A N 1
ATOM 5909 C CA . ILE A 1 738 ? 13.328 -1.754 -43.083 1.00 79.50 738 ILE A CA 1
ATOM 5910 C C . ILE A 1 738 ? 13.235 -3.080 -43.857 1.00 79.50 738 ILE A C 1
ATOM 5912 O O . ILE A 1 738 ? 12.270 -3.827 -43.700 1.00 79.50 738 ILE A O 1
ATOM 5916 N N . TYR A 1 739 ? 14.215 -3.367 -44.722 1.00 71.56 739 TYR A N 1
ATOM 5917 C CA . TYR A 1 739 ? 14.230 -4.552 -45.588 1.00 71.56 739 TYR A CA 1
ATOM 5918 C C . TYR A 1 739 ? 14.885 -5.775 -44.947 1.00 71.56 739 TYR A C 1
ATOM 5920 O O . TYR A 1 739 ? 14.664 -6.892 -45.428 1.00 71.56 739 TYR A O 1
ATOM 5928 N N . ALA A 1 740 ? 15.658 -5.603 -43.873 1.00 56.69 740 ALA A N 1
ATOM 5929 C CA . ALA A 1 740 ? 16.047 -6.690 -42.994 1.00 56.69 740 ALA A CA 1
ATOM 5930 C C . ALA A 1 740 ? 14.771 -7.229 -42.354 1.00 56.69 740 ALA A C 1
ATOM 5932 O O . ALA A 1 740 ? 14.327 -6.787 -41.298 1.00 56.69 740 ALA A O 1
ATOM 5933 N N . LYS A 1 741 ? 14.161 -8.215 -43.015 1.00 38.53 741 LYS A N 1
ATOM 5934 C CA . LYS A 1 741 ? 13.246 -9.116 -42.330 1.00 38.53 741 LYS A CA 1
ATOM 5935 C C . LYS A 1 741 ? 13.995 -9.637 -41.102 1.00 38.53 741 LYS A C 1
ATOM 5937 O O . LYS A 1 741 ? 15.141 -10.075 -41.270 1.00 38.53 741 LYS A O 1
ATOM 5942 N N . PRO A 1 742 ? 13.390 -9.639 -39.901 1.00 36.44 742 PRO A N 1
ATOM 5943 C CA . PRO A 1 742 ? 13.931 -10.453 -38.830 1.00 36.44 742 PRO A CA 1
ATOM 5944 C C . PRO A 1 742 ? 14.085 -11.857 -39.410 1.00 36.44 742 PRO A C 1
ATOM 5946 O O . PRO A 1 742 ? 13.194 -12.336 -40.120 1.00 36.44 742 PRO A O 1
ATOM 5949 N N . LEU A 1 743 ? 15.244 -12.479 -39.201 1.00 31.77 743 LEU A N 1
ATOM 5950 C CA . LEU A 1 743 ? 15.417 -13.895 -39.478 1.00 31.77 743 LEU A CA 1
ATOM 5951 C C . LEU A 1 743 ? 14.292 -14.616 -38.736 1.00 31.77 743 LEU A C 1
ATOM 5953 O O . LEU A 1 743 ? 14.382 -14.846 -37.531 1.00 31.77 743 LEU A O 1
ATOM 5957 N N . ASN A 1 744 ? 13.217 -14.951 -39.450 1.00 30.64 744 ASN A N 1
ATOM 5958 C CA . ASN A 1 744 ? 12.310 -15.986 -39.016 1.00 30.64 744 ASN A CA 1
ATOM 5959 C C . ASN A 1 744 ? 13.182 -17.236 -38.919 1.00 30.64 744 ASN A C 1
ATOM 5961 O O . ASN A 1 744 ? 13.471 -17.901 -39.913 1.00 30.64 744 ASN A O 1
ATOM 5965 N N . LYS A 1 745 ? 13.618 -17.529 -37.691 1.00 40.69 745 LYS A N 1
ATOM 5966 C CA . LYS A 1 745 ? 13.663 -18.897 -37.194 1.00 40.69 745 LYS A CA 1
ATOM 5967 C C . LYS A 1 745 ? 12.401 -19.583 -37.715 1.00 40.69 745 LYS A C 1
ATOM 5969 O O . LYS A 1 745 ? 11.311 -19.137 -37.374 1.00 40.69 745 LYS A O 1
ATOM 5974 N N . LEU A 1 746 ? 12.609 -20.589 -38.564 1.00 38.44 746 LEU A N 1
ATOM 5975 C CA . LEU A 1 746 ? 11.674 -21.547 -39.177 1.00 38.44 746 LEU A CA 1
ATOM 5976 C C . LEU A 1 746 ? 11.886 -21.581 -40.690 1.00 38.44 746 LEU A C 1
ATOM 5978 O O . LEU A 1 746 ? 11.141 -20.986 -41.462 1.00 38.44 746 LEU A O 1
ATOM 5982 N N . ASN A 1 747 ? 12.968 -22.254 -41.075 1.00 31.08 747 ASN A N 1
ATOM 5983 C CA . ASN A 1 747 ? 13.024 -23.206 -42.184 1.00 31.08 747 ASN A CA 1
ATOM 5984 C C . ASN A 1 747 ? 14.445 -23.773 -42.205 1.00 31.08 747 ASN A C 1
ATOM 5986 O O . ASN A 1 747 ? 15.287 -23.290 -42.953 1.00 31.08 747 ASN A O 1
ATOM 5990 N N . ASN A 1 748 ? 14.718 -24.704 -41.288 1.00 31.84 748 ASN A N 1
ATOM 5991 C CA . ASN A 1 748 ? 15.615 -25.849 -41.458 1.00 31.84 748 ASN A CA 1
ATOM 5992 C C . ASN A 1 748 ? 15.678 -26.622 -40.130 1.00 31.84 748 ASN A C 1
ATOM 5994 O O . ASN A 1 748 ? 16.237 -26.104 -39.165 1.00 31.84 748 ASN A O 1
ATOM 5998 N N . LEU A 1 749 ? 15.152 -27.854 -40.185 1.00 29.44 749 LEU A N 1
ATOM 5999 C CA . LEU A 1 749 ? 15.253 -28.973 -39.233 1.00 29.44 749 LEU A CA 1
ATOM 6000 C C . LEU A 1 749 ? 14.426 -28.888 -37.944 1.00 29.44 749 LEU A C 1
ATOM 6002 O O . LEU A 1 749 ? 14.707 -28.030 -37.082 1.00 29.44 749 LEU A O 1
#

Secondary structure (DSSP, 8-state):
--SSS-------------PPPHHHHHHHH-EE-TTS-EE-B------B-TTT-PBPTTSTT-HHHH--SSTT--TT-------S-TTS--B-TTT--B-S-GGGGGT--EEEEEEEEEE-HHHHHSSS-HHHHHHT--HHHHHHHHTTSS-EEEEETTTTEEEEE-GGGHHHHTTS--S---------S-S---S-----TTHHHHHHHHS-S----------------------------------------S-----------PPPP-----------------GGGGG-S-SS-----THHHHHHHHHH--HHHHHHHHHHTTSSS-HHHHHHHHHHHHHHHHHHHHT--GGGGEEEEEEE--GGGS-EEE-TTS-EEE-HHHHHHHHHHHHHHHHHHHHHTT--HHHHHHHHHHHHHHHHHHH---S--TTS-EETTEEPPPHHHHHSSTTSIIIIIIIS---SSEEEEEEEE-TTS-TTEEEEEHHHHHHHHHHHHHHHHHHTT--S-HHHHHHHHHH---HHHHHHHHHHHHH--EEEE-SS--SGGGEEEEEEEEESSSSEEE-GGGHHHHT--SSS-EEEEE---SHHHHHHIIIIIBGGG--B-TTT-SBSS---THHHHHHHHHH----S--TTTTEEESSHHHHHHHHHTTSS-TT--EEEEE-S---S----GGGEEEEEE-TTS-EEEEESSEEEEE-TTS-EEEEEEEE-HHHHHHHHHHHHHHH-----S-S--

Mean predicted aligned error: 16.36 Å